Protein AF-A0A8T8CB57-F1 (afdb_monomer)

Organism: NCBI:txid629265

Radius of gyration: 46.35 Å; Cα contacts (8 Å, |Δi|>4): 390; chains: 1; bounding box: 109×89×139 Å

Structure (mmCIF, N/CA/C/O backbone):
data_AF-A0A8T8CB57-F1
#
_entry.id   AF-A0A8T8CB57-F1
#
loop_
_atom_site.group_PDB
_atom_site.id
_atom_site.type_symbol
_atom_site.label_atom_id
_atom_site.label_alt_id
_atom_site.label_comp_id
_atom_site.label_asym_id
_atom_site.label_entity_id
_atom_site.label_seq_id
_atom_site.pdbx_PDB_ins_code
_atom_site.Cartn_x
_atom_site.Cartn_y
_atom_site.Cartn_z
_atom_site.occupancy
_atom_site.B_iso_or_equiv
_atom_site.auth_seq_id
_atom_site.auth_comp_id
_atom_site.auth_asym_id
_atom_site.auth_atom_id
_atom_site.pdbx_PDB_model_num
ATOM 1 N N . MET A 1 1 ? -6.261 15.868 -29.553 1.00 38.50 1 MET A N 1
ATOM 2 C CA . MET A 1 1 ? -5.035 15.376 -30.221 1.00 38.50 1 MET A CA 1
ATOM 3 C C . MET A 1 1 ? -3.866 16.230 -29.757 1.00 38.50 1 MET A C 1
ATOM 5 O O . MET A 1 1 ? -4.041 17.442 -29.747 1.00 38.50 1 MET A O 1
ATOM 9 N N . PRO A 1 2 ? -2.717 15.670 -29.342 1.00 40.19 2 PRO A N 1
ATOM 10 C CA . PRO A 1 2 ? -1.530 16.498 -29.167 1.00 40.19 2 PRO A CA 1
ATOM 11 C C . PRO A 1 2 ? -1.100 17.024 -30.550 1.00 40.19 2 PRO A C 1
ATOM 13 O O . PRO A 1 2 ? -1.112 16.248 -31.511 1.00 40.19 2 PRO A O 1
ATOM 16 N N . PRO A 1 3 ? -0.783 18.321 -30.688 1.00 46.91 3 PRO A N 1
ATOM 17 C CA . PRO A 1 3 ? -0.372 18.881 -31.968 1.00 46.91 3 PRO A CA 1
ATOM 18 C C . PRO A 1 3 ? 0.928 18.217 -32.448 1.00 46.91 3 PRO A C 1
ATOM 20 O O . PRO A 1 3 ? 1.782 17.829 -31.644 1.00 46.91 3 PRO A O 1
ATOM 23 N N . LYS A 1 4 ? 1.036 18.016 -33.770 1.00 49.06 4 LYS A N 1
ATOM 24 C CA . LYS A 1 4 ? 2.197 17.383 -34.418 1.00 49.06 4 LYS A CA 1
ATOM 25 C C . LYS A 1 4 ? 3.477 18.119 -34.007 1.00 49.06 4 LYS A C 1
ATOM 27 O O . LYS A 1 4 ? 3.477 19.334 -33.883 1.00 49.06 4 LYS A O 1
ATOM 32 N N . ILE A 1 5 ? 4.572 17.379 -33.846 1.00 49.19 5 ILE A N 1
ATOM 33 C CA . ILE A 1 5 ? 5.873 17.851 -33.323 1.00 49.19 5 ILE A CA 1
ATOM 34 C C . ILE A 1 5 ? 6.467 19.035 -34.126 1.00 49.19 5 ILE A C 1
ATOM 36 O O . ILE A 1 5 ? 7.293 19.769 -33.597 1.00 49.19 5 ILE A O 1
ATOM 40 N N . ASN A 1 6 ? 5.972 19.279 -35.347 1.00 47.75 6 ASN A N 1
ATOM 41 C CA . ASN A 1 6 ? 6.378 20.384 -36.222 1.00 47.75 6 ASN A CA 1
ATOM 42 C C . ASN A 1 6 ? 5.355 21.535 -36.304 1.00 47.75 6 ASN A C 1
ATOM 44 O O . ASN A 1 6 ? 5.496 22.398 -37.162 1.00 47.75 6 ASN A O 1
ATOM 48 N N . SER A 1 7 ? 4.300 21.550 -35.480 1.00 54.12 7 SER A N 1
ATOM 49 C CA . SER A 1 7 ? 3.377 22.687 -35.447 1.00 54.12 7 SER A CA 1
ATOM 50 C C . SER A 1 7 ? 4.078 23.874 -34.797 1.00 54.12 7 SER A C 1
ATOM 52 O O . SER A 1 7 ? 4.513 23.779 -33.646 1.00 54.12 7 SER A O 1
ATOM 54 N N . GLU A 1 8 ? 4.174 24.969 -35.536 1.00 61.69 8 GLU A N 1
ATOM 55 C CA . GLU A 1 8 ? 4.655 26.264 -35.074 1.00 61.69 8 GLU A CA 1
ATOM 56 C C . GLU A 1 8 ? 4.081 26.581 -33.691 1.00 61.69 8 GLU A C 1
ATOM 58 O O . GLU A 1 8 ? 2.874 26.671 -33.472 1.00 61.69 8 GLU A O 1
ATOM 63 N N . ILE A 1 9 ? 4.976 26.656 -32.715 1.00 66.88 9 ILE A N 1
ATOM 64 C CA . ILE A 1 9 ? 4.636 27.101 -31.370 1.00 66.88 9 ILE A CA 1
ATOM 65 C C . ILE A 1 9 ? 4.211 28.552 -31.488 1.00 66.88 9 ILE A C 1
ATOM 67 O O . ILE A 1 9 ? 4.916 29.321 -32.141 1.00 66.88 9 ILE A O 1
ATOM 71 N N . LEU A 1 10 ? 3.105 28.913 -30.833 1.00 73.88 10 LEU A N 1
ATOM 72 C CA . LEU A 1 10 ? 2.650 30.299 -30.765 1.00 73.88 10 LEU A CA 1
ATOM 73 C C . LEU A 1 10 ? 3.839 31.218 -30.426 1.00 73.88 10 LEU A C 1
ATOM 75 O O . LEU A 1 10 ? 4.554 30.926 -29.459 1.00 73.88 10 LEU A O 1
ATOM 79 N N . PRO A 1 11 ? 4.068 32.301 -31.188 1.00 73.56 11 PRO A N 1
ATOM 80 C CA . PRO A 1 11 ? 5.235 33.167 -31.017 1.00 73.56 11 PRO A CA 1
ATOM 81 C C . PRO A 1 11 ? 5.357 33.697 -29.579 1.00 73.56 11 PRO A C 1
ATOM 83 O O . PRO A 1 11 ? 6.447 33.683 -29.014 1.00 73.56 11 PRO A O 1
ATOM 86 N N . GLU A 1 12 ? 4.230 33.980 -28.918 1.00 78.19 12 GLU A N 1
ATOM 87 C CA . GLU A 1 12 ? 4.177 34.381 -27.502 1.00 78.19 12 GLU A CA 1
ATOM 88 C C . GLU A 1 12 ? 4.758 33.346 -26.521 1.00 78.19 12 GLU A C 1
ATOM 90 O O . GLU A 1 12 ? 5.283 33.691 -25.460 1.00 78.19 12 GLU A O 1
ATOM 95 N N . ILE A 1 13 ? 4.633 32.052 -26.835 1.00 78.31 13 ILE A N 1
ATOM 96 C CA . ILE A 1 13 ? 5.193 30.966 -26.023 1.00 78.31 13 ILE A CA 1
ATOM 97 C C . ILE A 1 13 ? 6.675 30.812 -26.351 1.00 78.31 13 ILE A C 1
ATOM 99 O O . ILE A 1 13 ? 7.465 30.580 -25.438 1.00 78.31 13 ILE A O 1
ATOM 103 N N . ALA A 1 14 ? 7.051 30.968 -27.624 1.00 79.69 14 ALA A N 1
ATOM 104 C CA . ALA A 1 14 ? 8.433 30.873 -28.076 1.00 79.69 14 ALA A CA 1
ATOM 105 C C . ALA A 1 14 ? 9.335 31.941 -27.434 1.00 79.69 14 ALA A C 1
ATOM 107 O O . ALA A 1 14 ? 10.428 31.596 -26.995 1.00 79.69 14 ALA A O 1
ATOM 108 N N . GLU A 1 15 ? 8.856 33.180 -27.287 1.00 83.19 15 GLU A N 1
ATOM 109 C CA . GLU A 1 15 ? 9.581 34.270 -26.607 1.00 83.19 15 GLU A CA 1
ATOM 110 C C . GLU A 1 15 ? 9.818 34.004 -25.112 1.00 83.19 15 GLU A C 1
ATOM 112 O O . GLU A 1 15 ? 10.796 34.465 -24.529 1.00 83.19 15 GLU A O 1
ATOM 117 N N . LYS A 1 16 ? 8.933 33.232 -24.473 1.00 82.31 16 LYS A N 1
ATOM 118 C CA . LYS A 1 16 ? 9.005 32.928 -23.034 1.00 82.31 16 LYS A CA 1
ATOM 119 C C . LYS A 1 16 ? 9.787 31.646 -22.723 1.00 82.31 16 LYS A C 1
ATOM 121 O O . LYS A 1 16 ? 10.013 31.347 -21.544 1.00 82.31 16 LYS A O 1
ATOM 126 N N . LEU A 1 17 ? 10.204 30.883 -23.741 1.00 81.31 17 LEU A N 1
ATOM 127 C CA . LEU A 1 17 ? 11.051 29.696 -23.575 1.00 81.31 17 LEU A CA 1
ATOM 128 C C . LEU A 1 17 ? 12.439 30.111 -23.069 1.00 81.31 17 LEU A C 1
ATOM 130 O O . LEU A 1 17 ? 13.113 30.929 -23.679 1.00 81.31 17 LEU A O 1
ATOM 134 N N . GLY A 1 18 ? 12.882 29.534 -21.950 1.00 74.31 18 GLY A N 1
ATOM 135 C CA . GLY A 1 18 ? 14.188 29.840 -21.350 1.00 74.31 18 GLY A CA 1
ATOM 136 C C . GLY A 1 18 ? 14.181 31.014 -20.364 1.00 74.31 18 GLY A C 1
ATOM 137 O O . GLY A 1 18 ? 15.010 31.022 -19.462 1.00 74.31 18 GLY A O 1
ATOM 138 N N . VAL A 1 19 ? 13.211 31.933 -20.445 1.00 83.06 19 VAL A N 1
ATOM 139 C CA . VAL A 1 19 ? 13.015 33.020 -19.459 1.00 83.06 19 VAL A CA 1
ATOM 140 C C . VAL A 1 19 ? 12.227 32.530 -18.241 1.00 83.06 19 VAL A C 1
ATOM 142 O O . VAL A 1 19 ? 12.537 32.854 -17.096 1.00 83.06 19 VAL A O 1
ATOM 145 N N . ILE A 1 20 ? 11.199 31.713 -18.480 1.00 81.44 20 ILE A N 1
ATOM 146 C CA . ILE A 1 20 ? 10.329 31.140 -17.448 1.00 81.44 20 ILE A CA 1
ATOM 147 C C . ILE A 1 20 ? 10.548 29.625 -17.407 1.00 81.44 20 ILE A C 1
ATOM 149 O O . ILE A 1 20 ? 10.783 28.988 -18.432 1.00 81.44 20 ILE A O 1
ATOM 153 N N . SER A 1 21 ? 10.455 29.009 -16.221 1.00 83.06 21 SER A N 1
ATOM 154 C CA . SER A 1 21 ? 10.597 27.549 -16.114 1.00 83.06 21 SER A CA 1
ATOM 155 C C . SER A 1 21 ? 9.541 26.808 -16.947 1.00 83.06 21 SER A C 1
ATOM 157 O O . SER A 1 21 ? 8.361 27.162 -16.900 1.00 83.06 21 SER A O 1
ATOM 159 N N . ASP A 1 22 ? 9.936 25.717 -17.613 1.00 84.25 22 ASP A N 1
ATOM 160 C CA . ASP A 1 22 ? 9.061 24.899 -18.474 1.00 84.25 22 ASP A CA 1
ATOM 161 C C . ASP A 1 22 ? 7.741 24.501 -17.777 1.00 84.25 22 ASP A C 1
ATOM 163 O O . ASP A 1 22 ? 6.678 24.453 -18.391 1.00 84.25 22 ASP A O 1
ATOM 167 N N . ARG A 1 23 ? 7.781 24.257 -16.456 1.00 82.69 23 ARG A N 1
ATOM 168 C CA . ARG A 1 23 ? 6.589 23.942 -15.643 1.00 82.69 23 ARG A CA 1
ATOM 169 C C . ARG A 1 23 ? 5.651 25.126 -15.447 1.00 82.69 23 ARG A C 1
ATOM 171 O O . ARG A 1 23 ? 4.443 24.933 -15.361 1.00 82.69 23 ARG A O 1
ATOM 178 N N . GLN A 1 24 ? 6.199 26.321 -15.285 1.00 82.81 24 GLN A N 1
ATOM 179 C CA . GLN A 1 24 ? 5.415 27.530 -15.070 1.00 82.81 24 GLN A CA 1
ATOM 180 C C . GLN A 1 24 ? 4.849 28.039 -16.397 1.00 82.81 24 GLN A C 1
ATOM 182 O O . GLN A 1 24 ? 3.677 28.395 -16.448 1.00 82.81 24 GLN A O 1
ATOM 187 N N . LEU A 1 25 ? 5.615 27.925 -17.485 1.00 85.62 25 LEU A N 1
ATOM 188 C CA . LEU A 1 25 ? 5.122 28.181 -18.835 1.00 85.62 25 LEU A CA 1
ATOM 189 C C . LEU A 1 25 ? 4.014 27.190 -19.237 1.00 85.62 25 LEU A C 1
ATOM 191 O O . LEU A 1 25 ? 3.026 27.604 -19.834 1.00 85.62 25 LEU A O 1
ATOM 195 N N . ALA A 1 26 ? 4.103 25.916 -18.829 1.00 87.06 26 ALA A N 1
ATOM 196 C CA . ALA A 1 26 ? 3.033 24.924 -19.020 1.00 87.06 26 ALA A CA 1
ATOM 197 C C . ALA A 1 26 ? 1.724 25.307 -18.323 1.00 87.06 26 ALA A C 1
ATOM 199 O O . ALA A 1 26 ? 0.648 25.157 -18.892 1.00 87.06 26 ALA A O 1
ATOM 200 N N . LYS A 1 27 ? 1.809 25.837 -17.098 1.00 86.00 27 LYS A N 1
ATOM 201 C CA . LYS A 1 27 ? 0.628 26.309 -16.364 1.00 86.00 27 LYS A CA 1
ATOM 202 C C . LYS A 1 27 ? -0.011 27.534 -17.015 1.00 86.00 27 LYS A C 1
ATOM 204 O O . LYS A 1 27 ? -1.229 27.611 -17.045 1.00 86.00 27 LYS A O 1
ATOM 209 N N . LEU A 1 28 ? 0.803 28.467 -17.515 1.00 84.94 28 LEU A N 1
ATOM 210 C CA . LEU A 1 28 ? 0.322 29.703 -18.139 1.00 84.94 28 LEU A CA 1
ATOM 211 C C . LEU A 1 28 ? -0.264 29.474 -19.538 1.00 84.94 28 LEU A C 1
ATOM 213 O O . LEU A 1 28 ? -1.222 30.136 -19.908 1.00 84.94 28 LEU A O 1
ATOM 217 N N . SER A 1 29 ? 0.298 28.537 -20.303 1.00 82.25 29 SER A N 1
ATOM 218 C CA . SER A 1 29 ? -0.130 28.249 -21.682 1.00 82.25 29 SER A CA 1
ATOM 219 C C . SER A 1 29 ? -1.159 27.120 -21.799 1.00 82.25 29 SER A C 1
ATOM 221 O O . SER A 1 29 ? -1.697 26.899 -22.878 1.00 82.25 29 SER A O 1
ATOM 223 N N . GLY A 1 30 ? -1.393 26.349 -20.730 1.00 83.81 30 GLY A N 1
ATOM 224 C CA . GLY A 1 30 ? -2.248 25.155 -20.761 1.00 83.81 30 GLY A CA 1
ATOM 225 C C . GLY A 1 30 ? -1.667 23.978 -21.561 1.00 83.81 30 GLY A C 1
ATOM 226 O O . GLY A 1 30 ? -2.316 22.941 -21.695 1.00 83.81 30 GLY A O 1
ATOM 227 N N . LEU A 1 31 ? -0.442 24.106 -22.084 1.00 84.50 31 LEU A N 1
ATOM 228 C CA . LEU A 1 31 ? 0.235 23.061 -22.846 1.00 84.50 31 LEU A CA 1
ATOM 229 C C . LEU A 1 31 ? 0.955 22.066 -21.930 1.00 84.50 31 LEU A C 1
ATOM 231 O O . LEU A 1 31 ? 1.383 22.378 -20.818 1.00 84.50 31 LEU A O 1
ATOM 235 N N . SER A 1 32 ? 1.141 20.840 -22.426 1.00 82.88 32 SER A N 1
ATOM 236 C CA . SER A 1 32 ? 1.870 19.807 -21.689 1.00 82.88 32 SER A CA 1
ATOM 237 C C . SER A 1 32 ? 3.317 20.247 -21.401 1.00 82.88 32 SER A C 1
ATOM 239 O O . SER A 1 32 ? 4.023 20.649 -22.332 1.00 82.88 32 SER A O 1
ATOM 241 N N . PRO A 1 33 ? 3.829 20.069 -20.165 1.00 83.75 33 PRO A N 1
ATOM 242 C CA . PRO A 1 33 ? 5.235 20.325 -19.843 1.00 83.75 33 PRO A CA 1
ATOM 243 C C . PRO A 1 33 ? 6.217 19.556 -20.739 1.00 83.75 33 PRO A C 1
ATOM 245 O O . PRO A 1 33 ? 7.338 20.005 -20.965 1.00 83.75 33 PRO A O 1
ATOM 248 N N . TYR A 1 34 ? 5.807 18.395 -21.263 1.00 81.62 34 TYR A N 1
ATOM 249 C CA . TYR A 1 34 ? 6.607 17.624 -22.214 1.00 81.62 34 TYR A CA 1
ATOM 250 C C . TYR A 1 34 ? 6.712 18.326 -23.572 1.00 81.62 34 TYR A C 1
ATOM 252 O O . TYR A 1 34 ? 7.795 18.375 -24.145 1.00 81.62 34 TYR A O 1
ATOM 260 N N . TYR A 1 35 ? 5.614 18.908 -24.057 1.00 84.56 35 TYR A N 1
ATOM 261 C CA . TYR A 1 35 ? 5.586 19.638 -25.323 1.00 84.56 35 TYR A CA 1
ATOM 262 C C . TYR A 1 35 ? 6.488 20.877 -25.266 1.00 84.56 35 TYR A C 1
ATOM 264 O O . TYR A 1 35 ? 7.331 21.059 -26.136 1.00 84.56 35 TYR A O 1
ATOM 272 N N . ILE A 1 36 ? 6.413 21.651 -24.179 1.00 85.94 36 ILE A N 1
ATOM 273 C CA . ILE A 1 36 ? 7.281 22.818 -23.930 1.00 85.94 36 ILE A CA 1
ATOM 274 C C . ILE A 1 36 ? 8.757 22.416 -23.794 1.00 85.94 36 ILE A C 1
ATOM 276 O O . ILE A 1 36 ? 9.650 23.125 -24.252 1.00 85.94 36 ILE A O 1
ATOM 280 N N . LYS A 1 37 ? 9.040 21.241 -23.223 1.00 83.06 37 LYS A N 1
ATOM 281 C CA . LYS A 1 37 ? 10.403 20.705 -23.190 1.00 83.06 37 LYS A CA 1
ATOM 282 C C . LYS A 1 37 ? 10.922 20.381 -24.597 1.00 83.06 37 LYS A C 1
ATOM 284 O O . LYS A 1 37 ? 12.055 20.734 -24.906 1.00 83.06 37 LYS A O 1
ATOM 289 N N . GLN A 1 38 ? 10.130 19.707 -25.435 1.00 82.69 38 GLN A N 1
ATOM 290 C CA . GLN A 1 38 ? 10.529 19.371 -26.812 1.00 82.69 38 GLN A CA 1
ATOM 291 C C . GLN A 1 38 ? 10.722 20.632 -27.659 1.00 82.69 38 GLN A C 1
ATOM 293 O O . GLN A 1 38 ? 11.728 20.774 -28.340 1.00 82.69 38 GLN A O 1
ATOM 298 N N . ALA A 1 39 ? 9.800 21.579 -27.524 1.00 83.56 39 ALA A N 1
ATOM 299 C CA . ALA A 1 39 ? 9.858 22.917 -28.087 1.00 83.56 39 ALA A CA 1
ATOM 300 C C . ALA A 1 39 ? 11.159 23.671 -27.787 1.00 83.56 39 ALA A C 1
ATOM 302 O O . ALA A 1 39 ? 11.776 24.242 -28.687 1.00 83.56 39 ALA A O 1
ATOM 303 N N . ARG A 1 40 ? 11.556 23.666 -26.509 1.00 86.44 40 ARG A N 1
ATOM 304 C CA . ARG A 1 40 ? 12.779 24.295 -26.016 1.00 86.44 40 ARG A CA 1
ATOM 305 C C . ARG A 1 40 ? 14.023 23.628 -26.610 1.00 86.44 40 ARG A C 1
ATOM 307 O O . ARG A 1 40 ? 14.906 24.316 -27.111 1.00 86.44 40 ARG A O 1
ATOM 314 N N . LEU A 1 41 ? 14.059 22.292 -26.600 1.00 83.75 41 LEU A N 1
ATOM 315 C CA . LEU A 1 41 ? 15.173 21.506 -27.142 1.00 83.75 41 LEU A CA 1
ATOM 316 C C . LEU A 1 41 ? 15.312 21.650 -28.664 1.00 83.75 41 LEU A C 1
ATOM 318 O O . LEU A 1 41 ? 16.429 21.770 -29.151 1.00 83.75 41 LEU A O 1
ATOM 322 N N . ALA A 1 42 ? 14.201 21.704 -29.405 1.00 82.62 42 ALA A N 1
ATOM 323 C CA . ALA A 1 42 ? 14.203 21.912 -30.855 1.00 82.62 42 ALA A CA 1
ATOM 324 C C . ALA A 1 42 ? 14.779 23.280 -31.266 1.00 82.62 42 ALA A C 1
ATOM 326 O O . ALA A 1 42 ? 15.272 23.427 -32.379 1.00 82.62 42 ALA A O 1
ATOM 327 N N . ARG A 1 43 ? 14.737 24.271 -30.364 1.00 82.94 43 ARG A N 1
ATOM 328 C CA . ARG A 1 43 ? 15.336 25.606 -30.539 1.00 82.94 43 ARG A CA 1
ATOM 329 C C . ARG A 1 43 ? 16.735 25.730 -29.925 1.00 82.94 43 ARG A C 1
ATOM 331 O O . ARG A 1 43 ? 17.285 26.822 -29.910 1.00 82.94 43 ARG A O 1
ATOM 338 N N . GLY A 1 44 ? 17.294 24.645 -29.384 1.00 80.25 44 GLY A N 1
ATOM 339 C CA . GLY A 1 44 ? 18.622 24.647 -28.763 1.00 80.25 44 GLY A CA 1
ATOM 340 C C . GLY A 1 44 ? 18.727 25.461 -27.468 1.00 80.25 44 GLY A C 1
ATOM 341 O O . GLY A 1 44 ? 19.831 25.725 -27.007 1.00 80.25 44 GLY A O 1
ATOM 342 N N . ILE A 1 45 ? 17.605 25.859 -26.863 1.00 81.44 45 ILE A N 1
ATOM 343 C CA . ILE A 1 45 ? 17.600 26.655 -25.630 1.00 81.44 45 ILE A CA 1
ATOM 344 C C . ILE A 1 45 ? 17.808 25.704 -24.445 1.00 81.44 45 ILE A C 1
ATOM 346 O O . ILE A 1 45 ? 17.113 24.691 -24.326 1.00 81.44 45 ILE A O 1
ATOM 350 N N . GLU A 1 46 ? 18.736 25.993 -23.536 1.00 74.94 46 GLU A N 1
ATOM 351 C CA . GLU A 1 46 ? 18.906 25.186 -22.322 1.00 74.94 46 GLU A CA 1
ATOM 352 C C . GLU A 1 46 ? 17.781 25.424 -21.306 1.00 74.94 46 GLU A C 1
ATOM 354 O O . GLU A 1 46 ? 17.060 26.419 -21.342 1.00 74.94 46 GLU A O 1
ATOM 359 N N . ALA A 1 47 ? 17.557 24.458 -20.411 1.00 74.12 47 ALA A N 1
ATOM 360 C CA . ALA A 1 47 ? 16.533 24.620 -19.386 1.00 74.12 47 ALA A CA 1
ATOM 361 C C . ALA A 1 47 ? 16.944 25.758 -18.453 1.00 74.12 47 ALA A C 1
ATOM 363 O O . ALA A 1 47 ? 18.113 25.828 -18.079 1.00 74.12 47 ALA A O 1
ATOM 364 N N . LEU A 1 48 ? 15.979 26.575 -18.011 1.00 69.88 48 LEU A N 1
ATOM 365 C CA . LEU A 1 48 ? 16.212 27.563 -16.961 1.00 69.88 48 LEU A CA 1
ATOM 366 C C . LEU A 1 48 ? 16.651 26.835 -15.681 1.00 69.88 48 LEU A C 1
ATOM 368 O O . LEU A 1 48 ? 15.835 26.374 -14.872 1.00 69.88 48 LEU A O 1
ATOM 372 N N . SER A 1 49 ? 17.960 26.690 -15.517 1.00 58.84 49 SER A N 1
ATOM 373 C CA . SER A 1 49 ? 18.564 26.194 -14.299 1.00 58.84 49 SER A CA 1
ATOM 374 C C . SER A 1 49 ? 18.387 27.285 -13.261 1.00 58.84 49 SER A C 1
ATOM 376 O O . SER A 1 49 ? 18.923 28.379 -13.398 1.00 58.84 49 SER A O 1
ATOM 378 N N . ARG A 1 50 ? 17.641 26.990 -12.191 1.00 62.03 50 ARG A N 1
ATOM 379 C CA . ARG A 1 50 ? 17.774 27.743 -10.939 1.00 62.03 50 ARG A CA 1
ATOM 380 C C . ARG A 1 50 ? 19.178 27.458 -10.411 1.00 62.03 50 ARG A C 1
ATOM 382 O O . ARG A 1 50 ? 19.359 26.534 -9.617 1.00 62.03 50 ARG A O 1
ATOM 389 N N . GLY A 1 51 ? 20.169 28.146 -10.966 1.00 58.34 51 GLY A N 1
ATOM 390 C CA . GLY A 1 51 ? 21.538 28.119 -10.494 1.00 58.34 51 GLY A CA 1
ATOM 391 C C . GLY A 1 51 ? 21.531 28.737 -9.111 1.00 58.34 51 GLY A C 1
ATOM 392 O O . GLY A 1 51 ? 21.357 29.940 -8.964 1.00 58.34 51 GLY A O 1
ATOM 393 N N . TYR A 1 52 ? 21.635 27.903 -8.084 1.00 65.62 52 TYR A N 1
ATOM 394 C CA . TYR A 1 52 ? 22.084 28.401 -6.799 1.00 65.62 52 TYR A CA 1
ATOM 395 C C . TYR A 1 52 ? 23.580 28.635 -6.967 1.00 65.62 52 TYR A C 1
ATOM 397 O O . TYR A 1 52 ? 24.309 27.683 -7.244 1.00 65.62 52 TYR A O 1
ATOM 405 N N . ASN A 1 53 ? 24.025 29.882 -6.838 1.00 72.38 53 ASN A N 1
ATOM 406 C CA . ASN A 1 53 ? 25.446 30.169 -6.700 1.00 72.38 53 ASN A CA 1
ATOM 407 C C . ASN A 1 53 ? 25.871 29.626 -5.335 1.00 72.38 53 ASN A C 1
ATOM 409 O O . ASN A 1 53 ? 25.555 30.204 -4.298 1.00 72.38 53 ASN A O 1
ATOM 413 N N . LEU A 1 54 ? 26.470 28.437 -5.346 1.00 80.12 54 LEU A N 1
ATOM 414 C CA . LEU A 1 54 ? 26.943 27.762 -4.147 1.00 80.12 54 LEU A CA 1
ATOM 415 C C . LEU A 1 54 ? 28.292 28.373 -3.760 1.00 80.12 54 LEU A C 1
ATOM 417 O O . LEU A 1 54 ? 29.204 28.308 -4.582 1.00 80.12 54 LEU A O 1
ATOM 421 N N . PRO A 1 55 ? 28.439 28.940 -2.549 1.00 84.12 55 PRO A N 1
ATOM 422 C CA . PRO A 1 55 ? 29.723 29.449 -2.084 1.00 84.12 55 PRO A CA 1
ATOM 423 C C . PRO A 1 55 ? 30.791 28.351 -2.099 1.00 84.12 55 PRO A C 1
ATOM 425 O O . PRO A 1 55 ? 30.503 27.203 -1.743 1.00 84.12 55 PRO A O 1
ATOM 428 N N . ASP A 1 56 ? 32.029 28.699 -2.445 1.00 85.00 56 ASP A N 1
ATOM 429 C CA . ASP A 1 56 ? 33.133 27.732 -2.508 1.00 85.00 56 ASP A CA 1
ATOM 430 C C . ASP A 1 56 ? 33.394 27.058 -1.154 1.00 85.00 56 ASP A C 1
ATOM 432 O O . ASP A 1 56 ? 33.672 25.859 -1.094 1.00 85.00 56 ASP A O 1
ATOM 436 N N . GLU A 1 57 ? 33.198 27.783 -0.049 1.00 88.38 57 GLU A N 1
ATOM 437 C CA . GLU A 1 57 ? 33.272 27.231 1.309 1.00 88.38 57 GLU A CA 1
ATOM 438 C C . GLU A 1 57 ? 32.272 26.089 1.538 1.00 88.38 57 GLU A C 1
ATOM 440 O O . GLU A 1 57 ? 32.615 25.054 2.112 1.00 88.38 57 GLU A O 1
ATOM 445 N N . LEU A 1 58 ? 31.039 26.244 1.047 1.00 87.31 58 LEU A N 1
ATOM 446 C CA . LEU A 1 58 ? 30.009 25.211 1.135 1.00 87.31 58 LEU A CA 1
ATOM 447 C C . LEU A 1 58 ? 30.405 23.997 0.288 1.00 87.31 58 LEU A C 1
ATOM 449 O O . LEU A 1 58 ? 30.238 22.857 0.725 1.00 87.31 58 LEU A O 1
ATOM 453 N N . LEU A 1 59 ? 30.960 24.225 -0.906 1.00 87.50 59 LEU A N 1
ATOM 454 C CA . LEU A 1 59 ? 31.422 23.153 -1.789 1.00 87.50 59 LEU A CA 1
ATOM 455 C C . LEU A 1 59 ? 32.561 22.337 -1.165 1.00 87.50 59 LEU A C 1
ATOM 457 O O . LEU A 1 59 ? 32.583 21.118 -1.325 1.00 87.50 59 LEU A O 1
ATOM 461 N N . GLN A 1 60 ? 33.458 22.969 -0.405 1.00 87.31 60 GLN A N 1
ATOM 462 C CA . GLN A 1 60 ? 34.535 22.279 0.318 1.00 87.31 60 GLN A CA 1
ATOM 463 C C . GLN A 1 60 ? 34.040 21.427 1.500 1.00 87.31 60 GLN A C 1
ATOM 465 O O . GLN A 1 60 ? 34.736 20.494 1.921 1.00 87.31 60 GLN A O 1
ATOM 470 N N . GLN A 1 61 ? 32.860 21.743 2.044 1.00 86.56 61 GLN A N 1
ATOM 471 C CA . GLN A 1 61 ? 32.228 21.017 3.151 1.00 86.56 61 GLN A CA 1
ATOM 472 C C . GLN A 1 61 ? 31.295 19.886 2.685 1.00 86.56 61 GLN A C 1
ATOM 474 O O . GLN A 1 61 ? 30.933 19.018 3.490 1.00 86.56 61 GLN A O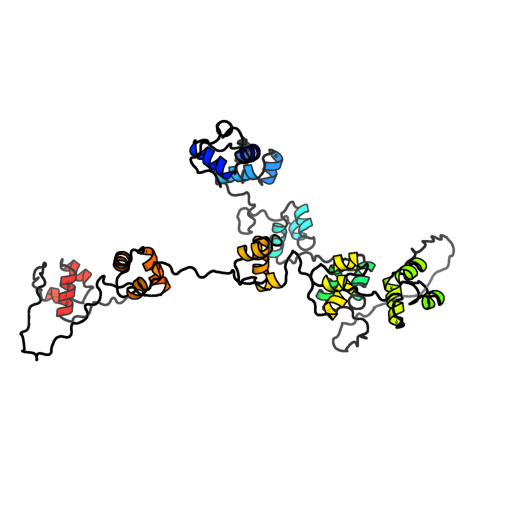 1
ATOM 479 N N . LEU A 1 62 ? 30.928 19.842 1.397 1.00 85.25 62 LEU A N 1
ATOM 480 C CA . LEU A 1 62 ? 30.113 18.766 0.829 1.00 85.25 62 LEU A CA 1
ATOM 481 C C . LEU A 1 62 ? 30.786 17.402 1.038 1.00 85.25 62 LEU A C 1
ATOM 483 O O . LEU A 1 62 ? 31.927 17.182 0.644 1.00 85.25 62 LEU A O 1
ATOM 487 N N . GLY A 1 63 ? 30.061 16.460 1.642 1.00 78.94 63 GLY A N 1
ATOM 488 C CA . GLY A 1 63 ? 30.576 15.114 1.911 1.00 78.94 63 GLY A CA 1
ATOM 489 C C . GLY A 1 63 ? 31.478 14.998 3.145 1.00 78.94 63 GLY A C 1
ATOM 490 O O . GLY A 1 63 ? 31.797 13.872 3.510 1.00 78.94 63 GLY A O 1
ATOM 491 N N . LYS A 1 64 ? 31.825 16.111 3.813 1.00 83.38 64 LYS A N 1
ATOM 492 C CA . LYS A 1 64 ? 32.495 16.147 5.132 1.00 83.38 64 LYS A CA 1
ATOM 493 C C . LYS A 1 64 ? 31.528 16.431 6.283 1.00 83.38 64 LYS A C 1
ATOM 495 O O . LYS A 1 64 ? 31.784 16.040 7.414 1.00 83.38 64 LYS A O 1
ATOM 500 N N . VAL A 1 65 ? 30.430 17.122 5.985 1.00 79.00 65 VAL A N 1
ATOM 501 C CA . VAL A 1 65 ? 29.379 17.522 6.927 1.00 79.00 65 VAL A CA 1
ATOM 502 C C . VAL A 1 65 ? 28.032 16.995 6.404 1.00 79.00 65 VAL A C 1
ATOM 504 O O . VAL A 1 65 ? 27.858 16.892 5.184 1.00 79.00 65 VAL A O 1
ATOM 507 N N . PRO A 1 66 ? 27.060 16.638 7.268 1.00 83.50 66 PRO A N 1
ATOM 508 C CA . PRO A 1 66 ? 25.724 16.261 6.822 1.00 83.50 66 PRO A CA 1
ATOM 509 C C . PRO A 1 66 ? 25.050 17.355 5.984 1.00 83.50 66 PRO A C 1
ATOM 511 O O . PRO A 1 66 ? 24.974 18.509 6.403 1.00 83.50 66 PRO A O 1
ATOM 514 N N . ASP A 1 67 ? 24.449 16.965 4.855 1.00 83.56 67 ASP A N 1
ATOM 515 C CA . ASP A 1 67 ? 23.707 17.875 3.966 1.00 83.56 67 ASP A CA 1
ATOM 516 C C . ASP A 1 67 ? 22.611 18.679 4.704 1.00 83.56 67 ASP A C 1
ATOM 518 O O . ASP A 1 67 ? 22.266 19.780 4.283 1.00 83.56 67 ASP A O 1
ATOM 522 N N . THR A 1 68 ? 22.063 18.157 5.811 1.00 79.00 68 THR A N 1
ATOM 523 C CA . THR A 1 68 ? 21.084 18.865 6.656 1.00 79.00 68 THR A CA 1
ATOM 524 C C . THR A 1 68 ? 21.693 20.079 7.349 1.00 79.00 68 THR A C 1
ATOM 526 O O . THR A 1 68 ? 21.126 21.158 7.273 1.00 79.00 68 THR A O 1
ATOM 529 N N . GLN A 1 69 ? 22.883 19.941 7.936 1.00 83.44 69 GLN A N 1
ATOM 530 C CA . GLN A 1 69 ? 23.562 21.060 8.595 1.00 83.44 69 GLN A CA 1
ATOM 531 C C . GLN A 1 69 ? 23.986 22.131 7.584 1.00 83.44 69 GLN A C 1
ATOM 533 O O . GLN A 1 69 ? 23.900 23.321 7.866 1.00 83.44 69 GLN A O 1
ATOM 538 N N . LEU A 1 70 ? 24.396 21.719 6.380 1.00 85.44 70 LEU A N 1
ATOM 539 C CA . LEU A 1 70 ? 24.705 22.653 5.293 1.00 85.44 70 LEU A CA 1
ATOM 540 C C . LEU A 1 70 ? 23.452 23.379 4.778 1.00 85.44 70 LEU A C 1
ATOM 542 O O . LEU A 1 70 ? 23.531 24.555 4.427 1.00 85.44 70 LEU A O 1
ATOM 546 N N . THR A 1 71 ? 22.300 22.701 4.770 1.00 84.88 71 THR A N 1
ATOM 547 C CA . THR A 1 71 ? 21.002 23.309 4.432 1.00 84.88 71 THR A CA 1
ATOM 548 C C . THR A 1 71 ? 20.643 24.401 5.436 1.00 84.88 71 THR A C 1
ATOM 550 O O . THR A 1 71 ? 20.311 25.510 5.026 1.00 84.88 71 THR A O 1
ATOM 553 N N . ASP A 1 72 ? 20.762 24.107 6.732 1.00 82.50 72 ASP A N 1
ATOM 554 C CA . ASP A 1 72 ? 20.408 25.041 7.804 1.00 82.50 72 ASP A CA 1
ATOM 555 C C . ASP A 1 72 ? 21.372 26.235 7.863 1.00 82.50 72 ASP A C 1
ATOM 557 O O . ASP A 1 72 ? 20.945 27.372 8.042 1.00 82.50 72 ASP A O 1
ATOM 561 N N . ARG A 1 73 ? 22.675 25.996 7.657 1.00 86.38 73 ARG A N 1
ATOM 562 C CA . ARG A 1 73 ? 23.713 27.034 7.751 1.00 86.38 73 ARG A CA 1
ATOM 563 C C . ARG A 1 73 ? 23.705 28.015 6.582 1.00 86.38 73 ARG A C 1
ATOM 565 O O . ARG A 1 73 ? 23.907 29.205 6.790 1.00 86.38 73 ARG A O 1
ATOM 572 N N . TYR A 1 74 ? 23.521 27.518 5.362 1.00 84.69 74 TYR A N 1
ATOM 573 C CA . TYR A 1 74 ? 23.650 28.329 4.146 1.00 84.69 74 TYR A CA 1
ATOM 574 C C . TYR A 1 74 ? 22.303 28.616 3.466 1.00 84.69 74 TYR A C 1
ATOM 576 O O . TYR A 1 74 ? 22.271 29.246 2.412 1.00 84.69 74 TYR A O 1
ATOM 584 N N . GLY A 1 75 ? 21.186 28.130 4.022 1.00 82.94 75 GLY A N 1
ATOM 585 C CA . GLY A 1 75 ? 19.844 28.322 3.460 1.00 82.94 75 GLY A CA 1
ATOM 586 C C . GLY A 1 75 ? 19.633 27.643 2.100 1.00 82.94 75 GLY A C 1
ATOM 587 O O . GLY A 1 75 ? 18.677 27.947 1.385 1.00 82.94 75 GLY A O 1
ATOM 588 N N . VAL A 1 76 ? 20.529 26.732 1.709 1.00 84.94 76 VAL A N 1
ATOM 589 C CA . VAL A 1 76 ? 20.489 26.049 0.413 1.00 84.94 76 VAL A CA 1
ATOM 590 C C . VAL A 1 76 ? 19.629 24.790 0.525 1.00 84.94 76 VAL A C 1
ATOM 592 O O . VAL A 1 76 ? 19.963 23.904 1.306 1.00 84.94 76 VAL A O 1
ATOM 595 N N . PRO A 1 77 ? 18.577 24.613 -0.295 1.00 82.69 77 PRO A N 1
ATOM 596 C CA . PRO A 1 77 ? 17.729 23.428 -0.210 1.00 82.69 77 PRO A CA 1
ATOM 597 C C . PRO A 1 77 ? 18.498 22.121 -0.461 1.00 82.69 77 PRO A C 1
ATOM 599 O O . PRO A 1 77 ? 19.201 21.983 -1.463 1.00 82.69 77 PRO A O 1
ATOM 602 N N . GLY A 1 78 ? 18.272 21.099 0.369 1.00 83.62 78 GLY A N 1
ATOM 603 C CA . GLY A 1 78 ? 18.930 19.787 0.259 1.00 83.62 78 GLY A CA 1
ATOM 604 C C . GLY A 1 78 ? 18.959 19.131 -1.142 1.00 83.62 78 GLY A C 1
ATOM 605 O O . GLY A 1 78 ? 19.967 18.508 -1.485 1.00 83.62 78 GLY A O 1
ATOM 606 N N . PRO A 1 79 ? 17.933 19.262 -2.015 1.00 83.19 79 PRO A N 1
ATOM 607 C CA . PRO A 1 79 ? 18.006 18.763 -3.394 1.00 83.19 79 PRO A CA 1
ATOM 608 C C . PRO A 1 79 ? 19.107 19.411 -4.248 1.00 83.19 79 PRO A C 1
ATOM 610 O O . PRO A 1 79 ? 19.639 18.757 -5.147 1.00 83.19 79 PRO A O 1
ATOM 613 N N . VAL A 1 80 ? 19.452 20.671 -3.970 1.00 85.31 80 VAL A N 1
ATOM 614 C CA . VAL A 1 80 ? 20.522 21.422 -4.643 1.00 85.31 80 VAL A CA 1
ATOM 615 C C . VAL A 1 80 ? 21.880 20.879 -4.212 1.00 85.31 80 VAL A C 1
ATOM 617 O O . VAL A 1 80 ? 22.683 20.524 -5.070 1.00 85.31 80 VAL A O 1
ATOM 620 N N . LEU A 1 81 ? 22.091 20.693 -2.905 1.00 87.50 81 LEU A N 1
ATOM 621 C CA . LEU A 1 81 ? 23.300 20.062 -2.361 1.00 87.50 81 LEU A CA 1
ATOM 622 C C . LEU A 1 81 ? 23.478 18.637 -2.897 1.00 87.50 81 LEU A C 1
ATOM 624 O O . LEU A 1 81 ? 24.563 18.254 -3.321 1.00 87.50 81 LEU A O 1
ATOM 628 N N . CYS A 1 82 ? 22.391 17.863 -2.980 1.00 82.56 82 CYS A N 1
ATOM 629 C CA . CYS A 1 82 ? 22.412 16.515 -3.548 1.00 82.56 82 CYS A CA 1
ATOM 630 C C . CYS A 1 82 ? 22.838 16.506 -5.025 1.00 82.56 82 CYS A C 1
ATOM 632 O O . CYS A 1 82 ? 23.561 15.598 -5.445 1.00 82.56 82 CYS A O 1
ATOM 634 N N . ARG A 1 83 ? 22.399 17.496 -5.814 1.00 83.50 83 ARG A N 1
ATOM 635 C CA . ARG A 1 83 ? 22.816 17.654 -7.212 1.00 83.50 83 ARG A CA 1
ATOM 636 C C . ARG A 1 83 ? 24.287 18.061 -7.302 1.00 83.50 83 ARG A C 1
ATOM 638 O O . ARG A 1 83 ? 25.041 17.347 -7.953 1.00 83.50 83 ARG A O 1
ATOM 645 N N . ALA A 1 84 ? 24.693 19.104 -6.578 1.00 85.94 84 ALA A N 1
ATOM 646 C CA . AL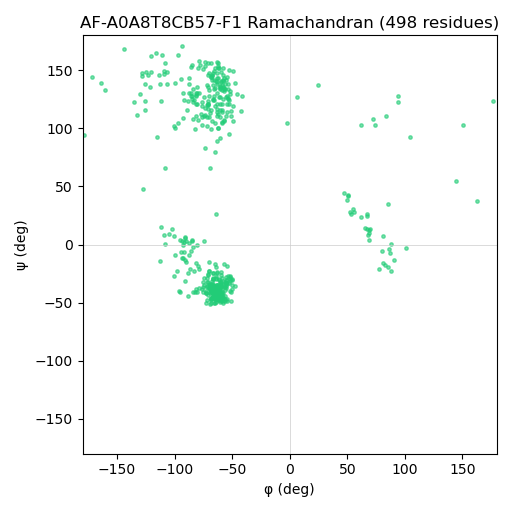A A 1 84 ? 26.074 19.586 -6.540 1.00 85.94 84 ALA A CA 1
ATOM 647 C C . ALA A 1 84 ? 27.064 18.487 -6.129 1.00 85.94 84 ALA A C 1
ATOM 649 O O . ALA A 1 84 ? 28.155 18.371 -6.686 1.00 85.94 84 ALA A O 1
ATOM 650 N N . ARG A 1 85 ? 26.637 17.621 -5.204 1.00 87.12 85 ARG A N 1
ATOM 651 C CA . ARG A 1 85 ? 27.367 16.436 -4.767 1.00 87.12 85 ARG A CA 1
ATOM 652 C C . ARG A 1 85 ? 27.520 15.392 -5.879 1.00 87.12 85 ARG A C 1
ATOM 654 O O . ARG A 1 85 ? 28.605 14.845 -6.051 1.00 87.12 85 ARG A O 1
ATOM 661 N N . LYS A 1 86 ? 26.446 15.096 -6.623 1.00 80.25 86 LYS A N 1
ATOM 662 C CA . LYS A 1 86 ? 26.472 14.136 -7.743 1.00 80.25 86 LYS A CA 1
ATOM 663 C C . LYS A 1 86 ? 27.323 14.632 -8.909 1.00 80.25 86 LYS A C 1
ATOM 665 O O . LYS A 1 86 ? 28.075 13.840 -9.457 1.00 80.25 86 LYS A O 1
ATOM 670 N N . GLU A 1 87 ? 27.219 15.913 -9.255 1.00 84.00 87 GLU A N 1
ATOM 671 C CA . GLU A 1 87 ? 28.019 16.542 -10.317 1.00 84.00 87 GLU A CA 1
ATOM 672 C C . GLU A 1 87 ? 29.520 16.447 -10.025 1.00 84.00 87 GLU A C 1
ATOM 674 O O . GLU A 1 87 ? 30.314 16.210 -10.926 1.00 84.00 87 GLU A O 1
ATOM 679 N N . ARG A 1 88 ? 29.900 16.552 -8.748 1.00 85.75 88 ARG A N 1
ATOM 680 C CA . ARG A 1 88 ? 31.293 16.444 -8.287 1.00 85.75 88 ARG A CA 1
ATOM 681 C C . ARG A 1 88 ? 31.706 15.019 -7.910 1.00 85.75 88 ARG A C 1
ATOM 683 O O . ARG A 1 88 ? 32.791 14.824 -7.379 1.00 85.75 88 ARG A O 1
ATOM 690 N N . SER A 1 89 ? 30.849 14.023 -8.153 1.00 85.25 89 SER A N 1
ATOM 691 C CA . SER A 1 89 ? 31.082 12.614 -7.791 1.00 85.25 89 SER A CA 1
ATOM 692 C C . SER A 1 89 ? 31.444 12.380 -6.314 1.00 85.25 89 SER A C 1
ATOM 694 O O . SER A 1 89 ? 32.067 11.380 -5.968 1.00 85.25 89 SER A O 1
ATOM 696 N N . ILE A 1 90 ? 31.017 13.269 -5.414 1.00 83.56 90 ILE A N 1
ATOM 697 C CA . ILE A 1 90 ? 31.287 13.160 -3.978 1.00 83.56 90 ILE A CA 1
ATOM 698 C C . ILE A 1 90 ? 30.264 12.182 -3.366 1.00 83.56 90 ILE A C 1
ATOM 700 O O . ILE A 1 90 ? 29.056 12.323 -3.582 1.00 83.56 90 ILE A O 1
ATOM 704 N N . PRO A 1 91 ? 30.659 11.152 -2.606 1.00 72.38 91 PRO A N 1
ATOM 705 C CA . PRO A 1 91 ? 29.707 10.300 -1.896 1.00 72.38 91 PRO A CA 1
ATOM 706 C C . PRO A 1 91 ? 28.888 11.091 -0.866 1.00 72.38 91 PRO A C 1
ATOM 708 O O . PRO A 1 91 ? 29.327 12.110 -0.342 1.00 72.38 91 PRO A O 1
ATOM 711 N N . ARG A 1 92 ? 27.661 10.646 -0.564 1.00 72.38 92 ARG A N 1
ATOM 712 C CA . ARG A 1 92 ? 26.876 11.252 0.528 1.00 72.38 92 ARG A CA 1
ATOM 713 C C . ARG A 1 92 ? 27.672 11.107 1.822 1.00 72.38 92 ARG A C 1
ATOM 715 O O . ARG A 1 92 ? 28.166 10.007 2.065 1.00 72.38 92 ARG A O 1
ATOM 722 N N . PHE A 1 93 ? 27.720 12.158 2.644 1.00 74.44 93 PHE A N 1
ATOM 723 C CA . PHE A 1 93 ? 28.292 12.060 3.984 1.00 74.44 93 PHE A CA 1
ATOM 724 C C . PHE A 1 93 ? 27.651 10.874 4.717 1.00 74.44 93 PHE A C 1
ATOM 726 O O . PHE A 1 93 ? 26.431 10.821 4.919 1.00 74.44 93 PHE A O 1
ATOM 733 N N . ARG A 1 94 ? 28.479 9.876 5.021 1.00 56.88 94 ARG A N 1
ATOM 734 C CA . ARG A 1 94 ? 28.140 8.689 5.799 1.00 56.88 94 ARG A CA 1
ATOM 735 C C . ARG A 1 94 ? 29.153 8.638 6.918 1.00 56.88 94 ARG A C 1
ATOM 737 O O . ARG A 1 94 ? 30.344 8.570 6.641 1.00 56.88 94 ARG A O 1
ATOM 744 N N . ILE A 1 95 ? 28.683 8.623 8.153 1.00 56.91 95 ILE A N 1
ATOM 745 C CA . ILE A 1 95 ? 29.565 8.290 9.259 1.00 56.91 95 ILE A CA 1
ATOM 746 C C . ILE A 1 95 ? 29.741 6.765 9.215 1.00 56.91 95 ILE A C 1
ATOM 748 O O . ILE A 1 95 ? 28.776 6.006 9.347 1.00 56.91 95 IL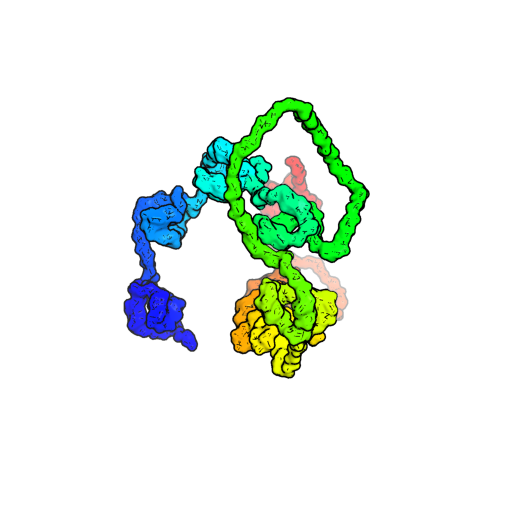E A O 1
ATOM 752 N N . LEU A 1 96 ? 30.941 6.312 8.846 1.00 51.12 96 LEU A N 1
ATOM 753 C CA . LEU A 1 96 ? 31.254 4.897 8.650 1.00 51.12 96 LEU A CA 1
ATOM 754 C C . LEU A 1 96 ? 31.565 4.256 10.007 1.00 51.12 96 LEU A C 1
ATOM 756 O O . LEU A 1 96 ? 32.670 4.360 10.522 1.00 51.12 96 LEU A O 1
ATOM 760 N N . HIS A 1 97 ? 30.575 3.573 10.577 1.00 54.75 97 HIS A N 1
ATOM 761 C CA . HIS A 1 97 ? 30.646 2.946 11.899 1.00 54.75 97 HIS A CA 1
ATOM 762 C C . HIS A 1 97 ? 30.710 1.418 11.801 1.00 54.75 97 HIS A C 1
ATOM 764 O O . HIS A 1 97 ? 29.774 0.717 12.179 1.00 54.75 97 HIS A O 1
ATOM 770 N N . LYS A 1 98 ? 31.800 0.884 11.242 1.00 52.22 98 LYS A N 1
ATOM 771 C CA . LYS A 1 98 ? 32.174 -0.519 11.474 1.00 52.22 98 LYS A CA 1
ATOM 772 C C . LYS A 1 98 ? 33.266 -0.550 12.549 1.00 52.22 98 LYS A C 1
ATOM 774 O O . LYS A 1 98 ? 34.165 0.281 12.444 1.00 52.22 98 LYS A O 1
ATOM 779 N N . PRO A 1 99 ? 33.232 -1.494 13.507 1.00 52.91 99 PRO A N 1
ATOM 780 C CA . PRO A 1 99 ? 34.303 -1.660 14.497 1.00 52.91 99 PRO A CA 1
ATOM 781 C C . PRO A 1 99 ? 35.680 -1.860 13.850 1.00 52.91 99 PRO A C 1
ATOM 783 O O . PRO A 1 99 ? 36.673 -1.364 14.362 1.00 52.91 99 PRO A O 1
ATOM 786 N N . ASP A 1 100 ? 35.713 -2.513 12.682 1.00 50.25 100 ASP A N 1
ATOM 787 C CA . ASP A 1 100 ? 36.937 -2.789 11.913 1.00 50.25 100 ASP A CA 1
ATOM 788 C C . ASP A 1 100 ? 37.437 -1.595 11.076 1.00 50.25 100 ASP A C 1
ATOM 790 O O . ASP A 1 100 ? 38.425 -1.713 10.350 1.00 50.25 100 ASP A O 1
ATOM 794 N N . SER A 1 101 ? 36.748 -0.449 11.101 1.00 56.75 101 SER A N 1
ATOM 795 C CA . SER A 1 101 ? 37.204 0.740 10.376 1.00 56.75 101 SER A CA 1
ATOM 796 C C . SER A 1 101 ? 38.229 1.502 11.210 1.00 56.75 101 SER A C 1
ATOM 798 O O . SER A 1 101 ? 37.985 1.804 12.376 1.00 56.75 101 SER A O 1
ATOM 800 N N . ARG A 1 102 ? 39.340 1.904 10.582 1.00 52.38 102 ARG A N 1
ATOM 801 C CA . ARG A 1 102 ? 40.365 2.789 11.174 1.00 52.38 102 ARG A CA 1
ATOM 802 C C . ARG A 1 102 ? 39.804 4.114 11.713 1.00 52.38 102 ARG A C 1
ATOM 804 O O . ARG A 1 102 ? 40.464 4.765 12.508 1.00 52.38 102 ARG A O 1
ATOM 811 N N . GLU A 1 103 ? 38.605 4.502 11.284 1.00 50.31 103 GLU A N 1
ATOM 812 C CA . GLU A 1 103 ? 37.941 5.768 11.626 1.00 50.31 103 GLU A CA 1
ATOM 813 C C . GLU A 1 103 ? 36.836 5.603 12.694 1.00 50.31 103 GLU A C 1
ATOM 815 O O . GLU A 1 103 ? 36.008 6.493 12.897 1.00 50.31 103 GLU A O 1
ATOM 820 N N . TYR A 1 104 ? 36.781 4.453 13.377 1.00 56.88 104 TYR A N 1
ATOM 821 C CA . TYR A 1 104 ? 35.799 4.180 14.424 1.00 56.88 104 TYR A CA 1
ATOM 822 C C . TYR A 1 104 ? 36.041 5.035 15.683 1.00 56.88 104 TYR A C 1
ATOM 824 O O . TYR A 1 104 ? 37.013 4.848 16.413 1.00 56.88 104 TYR A O 1
ATOM 832 N N . VAL A 1 105 ? 35.113 5.952 15.980 1.00 61.00 105 VAL A N 1
ATOM 833 C CA . VAL A 1 105 ? 35.091 6.688 17.253 1.00 61.00 105 VAL A CA 1
ATOM 834 C C . VAL A 1 105 ? 34.387 5.836 18.305 1.00 61.00 105 VAL A C 1
ATOM 836 O O . VAL A 1 105 ? 33.163 5.691 18.264 1.00 61.00 105 VAL A O 1
ATOM 839 N N . ALA A 1 106 ? 35.155 5.296 19.252 1.00 59.91 106 ALA A N 1
ATOM 840 C CA . ALA A 1 106 ? 34.630 4.494 20.351 1.00 59.91 106 ALA A CA 1
ATOM 841 C C . ALA A 1 106 ? 33.553 5.244 21.157 1.00 59.91 106 ALA A C 1
ATOM 843 O O . ALA A 1 106 ? 33.653 6.450 21.403 1.00 59.91 106 ALA A O 1
ATOM 844 N N . PHE A 1 107 ? 32.511 4.521 21.583 1.00 67.94 107 PHE A N 1
ATOM 845 C CA . PHE A 1 107 ? 31.557 5.032 22.570 1.00 67.94 107 PHE A CA 1
ATOM 846 C C . PHE A 1 107 ? 32.296 5.419 23.856 1.00 67.94 107 PHE A C 1
ATOM 848 O O . PHE A 1 107 ? 33.197 4.701 24.292 1.00 67.94 107 PHE A O 1
ATOM 855 N N . SER A 1 108 ? 31.898 6.533 24.483 1.00 76.44 108 SER A N 1
ATOM 856 C CA . SER A 1 108 ? 32.447 6.907 25.789 1.00 76.44 108 SER A CA 1
ATOM 857 C C . SER A 1 108 ? 32.199 5.779 26.796 1.00 76.44 108 SER A C 1
ATOM 859 O O . SER A 1 108 ? 31.168 5.101 26.738 1.00 76.44 108 SER A O 1
ATOM 861 N N . GLY A 1 109 ? 33.127 5.567 27.735 1.00 78.25 109 GLY A N 1
ATOM 862 C CA . GLY A 1 109 ? 32.977 4.522 28.759 1.00 78.25 109 GLY A CA 1
ATOM 863 C C . GLY A 1 109 ? 31.663 4.650 29.542 1.00 78.25 109 GLY A C 1
ATOM 864 O O . GLY A 1 109 ? 31.013 3.651 29.844 1.00 78.25 109 GLY A O 1
ATOM 865 N N . GLU A 1 110 ? 31.207 5.887 29.760 1.00 83.25 110 GLU A N 1
ATOM 866 C CA . GLU A 1 110 ? 29.901 6.195 30.348 1.00 83.25 110 GLU A CA 1
ATOM 867 C C . GLU A 1 110 ? 28.733 5.703 29.475 1.00 83.25 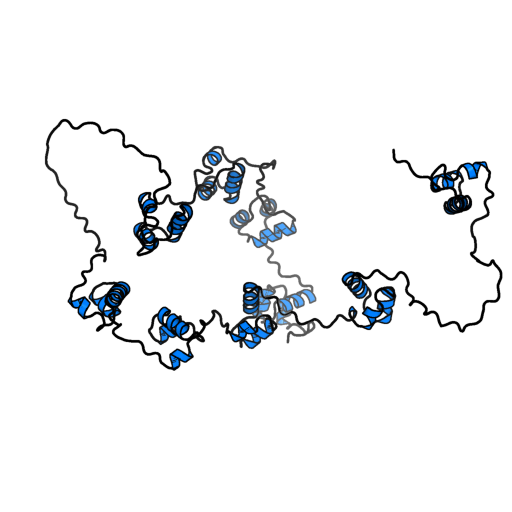110 GLU A C 1
ATOM 869 O O . GLU A 1 110 ? 27.813 5.054 29.971 1.00 83.25 110 GLU A O 1
ATOM 874 N N . ALA A 1 111 ? 28.773 5.947 28.162 1.00 78.06 111 ALA A N 1
ATOM 875 C CA . ALA A 1 111 ? 27.734 5.496 27.241 1.00 78.06 111 ALA A CA 1
ATOM 876 C C . ALA A 1 111 ? 27.677 3.961 27.143 1.00 78.06 111 ALA A C 1
ATOM 878 O O . ALA A 1 111 ? 26.586 3.391 27.091 1.00 78.06 111 ALA A O 1
ATOM 879 N N . ILE A 1 112 ? 28.829 3.281 27.191 1.00 82.38 112 ILE A N 1
ATOM 880 C CA . ILE A 1 112 ? 28.900 1.811 27.241 1.00 82.38 112 ILE A CA 1
ATOM 881 C C . ILE A 1 112 ? 28.277 1.286 28.542 1.00 82.38 112 ILE A C 1
ATOM 883 O O . ILE A 1 112 ? 27.500 0.333 28.509 1.00 82.38 112 ILE A O 1
ATOM 887 N N . ALA A 1 113 ? 28.549 1.925 29.683 1.00 84.19 113 ALA A N 1
ATOM 888 C CA . ALA A 1 113 ? 28.009 1.514 30.981 1.00 84.19 113 ALA A CA 1
ATOM 889 C C . ALA A 1 113 ? 26.482 1.688 31.104 1.00 84.19 113 ALA A C 1
ATOM 891 O O . ALA A 1 113 ? 25.851 1.016 31.931 1.00 84.19 113 ALA A O 1
ATOM 892 N N . LEU A 1 114 ? 25.895 2.595 30.314 1.00 83.62 114 LEU A N 1
ATOM 893 C CA . LEU A 1 114 ? 24.458 2.890 30.273 1.00 83.62 114 LEU A CA 1
ATOM 894 C C . LEU A 1 114 ? 23.692 2.083 29.212 1.00 83.62 114 LEU A C 1
ATOM 896 O O . LEU A 1 114 ? 22.455 2.062 29.226 1.00 83.62 114 LEU A O 1
ATOM 900 N N . LEU A 1 115 ? 24.405 1.405 28.313 1.00 81.31 115 LEU A N 1
ATOM 901 C CA . LEU A 1 115 ? 23.830 0.579 27.260 1.00 81.31 115 LEU A CA 1
ATOM 902 C C . LEU A 1 115 ? 23.033 -0.593 27.869 1.00 81.31 115 LEU A C 1
ATOM 904 O O . LEU A 1 115 ? 23.495 -1.266 28.786 1.00 81.31 115 LEU A O 1
ATOM 908 N N . GLY A 1 116 ? 21.795 -0.811 27.414 1.00 73.56 116 GLY A N 1
ATOM 909 C CA . GLY A 1 116 ? 20.889 -1.829 27.976 1.00 73.56 116 GLY A CA 1
ATOM 910 C C . GLY A 1 116 ? 20.206 -1.440 29.300 1.00 73.56 116 GLY A C 1
ATOM 911 O O . GLY A 1 116 ? 19.129 -1.955 29.599 1.00 73.56 116 GLY A O 1
ATOM 912 N N . LYS A 1 117 ? 20.751 -0.476 30.060 1.00 82.38 117 LYS A N 1
ATOM 913 C CA . LYS A 1 117 ? 20.121 0.078 31.279 1.00 82.38 117 LYS A CA 1
ATOM 914 C C . LYS A 1 117 ? 19.119 1.185 30.961 1.00 82.38 117 LYS A C 1
ATOM 916 O O . LYS A 1 117 ? 18.052 1.249 31.566 1.00 82.38 117 LYS A O 1
ATOM 921 N N . ILE A 1 118 ? 19.462 2.047 30.007 1.00 76.56 118 ILE A N 1
ATOM 922 C CA . ILE A 1 118 ? 18.634 3.165 29.545 1.00 76.56 118 ILE A CA 1
ATOM 923 C C . ILE A 1 118 ? 18.111 2.845 28.133 1.00 76.56 118 ILE A C 1
ATOM 925 O O . ILE A 1 118 ? 18.818 2.202 27.356 1.00 76.56 118 ILE A O 1
ATOM 929 N N . PRO A 1 119 ? 16.892 3.281 27.750 1.00 82.62 119 PRO A N 1
ATOM 930 C CA . PRO A 1 119 ? 16.414 3.102 26.384 1.00 82.62 119 PRO A CA 1
ATOM 931 C C . PRO A 1 119 ? 17.340 3.758 25.355 1.00 82.62 119 PRO A C 1
ATOM 933 O O . PRO A 1 119 ? 17.677 4.934 25.497 1.00 82.62 119 PRO A O 1
ATOM 936 N N . ASP A 1 120 ? 17.627 3.042 24.265 1.00 83.19 120 ASP A N 1
ATOM 937 C CA . ASP A 1 120 ? 18.540 3.459 23.188 1.00 83.19 120 ASP A CA 1
ATOM 938 C C . ASP A 1 120 ? 18.257 4.879 22.655 1.00 83.19 120 ASP A C 1
ATOM 940 O O . ASP A 1 120 ? 19.166 5.586 22.241 1.00 83.19 120 ASP A O 1
ATOM 944 N N . VAL A 1 121 ? 16.995 5.328 22.700 1.00 81.69 121 VAL A N 1
ATOM 945 C CA . VAL A 1 121 ? 16.575 6.680 22.279 1.00 81.69 121 VAL A CA 1
ATOM 946 C C . VAL A 1 121 ? 17.138 7.777 23.187 1.00 81.69 121 VAL A C 1
ATOM 948 O O . VAL A 1 121 ? 17.528 8.832 22.699 1.00 81.69 121 VAL A O 1
ATOM 951 N N . HIS A 1 122 ? 17.157 7.558 24.502 1.00 83.62 122 HIS A N 1
ATOM 952 C CA . HIS A 1 122 ? 17.680 8.542 25.453 1.00 83.62 122 HIS A CA 1
ATOM 953 C C . HIS A 1 122 ? 19.203 8.570 25.420 1.00 83.62 122 HIS A C 1
ATOM 955 O O . HIS A 1 122 ? 19.791 9.640 25.511 1.00 83.62 122 HIS A O 1
ATOM 961 N N . LEU A 1 123 ? 19.830 7.409 25.231 1.00 83.25 123 LEU A N 1
ATOM 962 C CA . LEU A 1 123 ? 21.276 7.303 25.079 1.00 83.25 123 LEU A CA 1
ATOM 963 C C . LEU A 1 123 ? 21.739 7.987 23.781 1.00 83.25 123 LEU A C 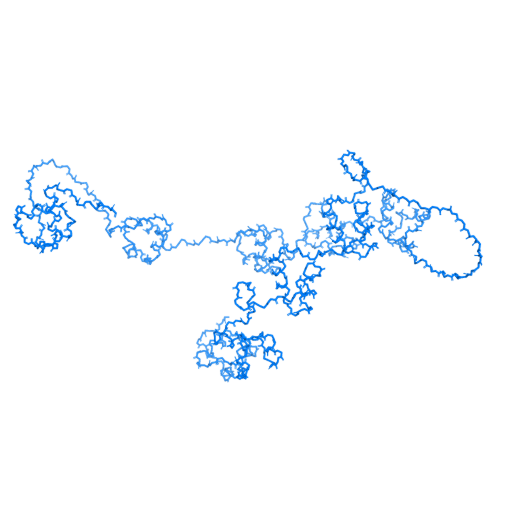1
ATOM 965 O O . LEU A 1 123 ? 22.672 8.779 23.812 1.00 83.25 123 LEU A O 1
ATOM 969 N N . ALA A 1 124 ? 21.008 7.788 22.678 1.00 81.94 124 ALA A N 1
ATOM 970 C CA . ALA A 1 124 ? 21.235 8.483 21.410 1.00 81.94 124 ALA A CA 1
ATOM 971 C C . ALA A 1 124 ? 21.181 10.013 21.564 1.00 81.94 124 ALA A C 1
ATOM 973 O O . ALA A 1 124 ? 22.086 10.706 21.119 1.00 81.94 124 ALA A O 1
ATOM 974 N N . LYS A 1 125 ? 20.161 10.539 22.254 1.00 78.75 125 LYS A N 1
ATOM 975 C CA . LYS A 1 125 ? 20.032 11.984 22.506 1.00 78.75 125 LYS A CA 1
ATOM 976 C C . LYS A 1 125 ? 21.086 12.538 23.464 1.00 78.75 125 LYS A C 1
ATOM 978 O O . LYS A 1 125 ? 21.506 13.668 23.295 1.00 78.75 125 LYS A O 1
ATOM 983 N N . ARG A 1 126 ? 21.468 11.779 24.493 1.00 82.00 126 ARG A N 1
ATOM 984 C CA . ARG A 1 126 ? 22.410 12.239 25.525 1.00 82.00 126 ARG A CA 1
ATOM 985 C C . ARG A 1 126 ? 23.839 12.357 25.003 1.00 82.00 126 ARG A C 1
ATOM 987 O O . ARG A 1 126 ? 24.580 13.200 25.484 1.00 82.00 126 ARG A O 1
ATOM 994 N N . PHE A 1 127 ? 24.218 11.496 24.064 1.00 77.88 127 PHE A N 1
ATOM 995 C CA . PHE A 1 127 ? 25.577 11.433 23.524 1.00 77.88 127 PHE A CA 1
ATOM 996 C C . PHE A 1 127 ? 25.656 11.882 22.056 1.00 77.88 127 PHE A C 1
ATOM 998 O O . PHE A 1 127 ? 26.643 11.575 21.391 1.00 77.88 127 PHE A O 1
ATOM 1005 N N . ASP A 1 128 ? 24.611 12.549 21.545 1.00 72.25 128 ASP A N 1
ATOM 1006 C CA . ASP A 1 128 ? 24.485 13.010 20.153 1.00 72.25 128 ASP A CA 1
ATOM 1007 C C . ASP A 1 128 ? 24.851 11.938 19.112 1.00 72.25 128 ASP A C 1
ATOM 1009 O O . ASP A 1 128 ? 25.557 12.171 18.129 1.00 72.25 128 ASP A O 1
ATOM 1013 N N . ARG A 1 129 ? 24.351 10.718 19.340 1.00 75.56 129 ARG A N 1
ATOM 1014 C CA . ARG A 1 129 ? 24.535 9.553 18.466 1.00 75.56 129 ARG A CA 1
ATOM 1015 C C . ARG A 1 129 ? 23.254 9.188 17.737 1.00 75.56 129 ARG A C 1
ATOM 1017 O O . ARG A 1 129 ? 22.142 9.452 18.195 1.00 75.56 129 ARG A O 1
ATOM 1024 N N . SER A 1 130 ? 23.386 8.505 16.605 1.00 75.00 130 SER A N 1
ATOM 1025 C CA . SER A 1 130 ? 22.229 7.935 15.917 1.00 75.00 130 SER A CA 1
ATOM 1026 C C . SER A 1 130 ? 21.620 6.792 16.729 1.00 75.00 130 SER A C 1
ATOM 1028 O O . SER A 1 130 ? 22.312 5.949 17.298 1.00 75.00 130 SER A O 1
ATOM 1030 N N . LEU A 1 131 ? 20.291 6.671 16.698 1.00 77.31 131 LEU A N 1
ATOM 1031 C CA . LEU A 1 131 ? 19.589 5.513 17.263 1.00 77.31 131 LEU A CA 1
ATOM 1032 C C . LEU A 1 131 ? 20.088 4.186 16.662 1.00 77.31 131 LEU A C 1
ATOM 1034 O O . LEU A 1 131 ? 20.054 3.148 17.321 1.00 77.31 131 LEU A O 1
ATOM 1038 N N . VAL A 1 132 ? 20.496 4.204 15.392 1.00 75.25 132 VAL A N 1
ATOM 1039 C CA . VAL A 1 132 ? 21.015 3.017 14.701 1.00 75.25 132 VAL A CA 1
ATOM 1040 C C . VAL A 1 132 ? 22.382 2.623 15.264 1.00 75.25 132 VAL A C 1
ATOM 1042 O O . VAL A 1 132 ? 22.613 1.434 15.457 1.00 75.25 132 VAL A O 1
ATOM 1045 N N . GLU A 1 133 ? 23.224 3.599 15.612 1.00 72.56 133 GLU A N 1
ATOM 1046 C CA . GLU A 1 133 ? 24.550 3.382 16.211 1.00 72.56 133 GLU A CA 1
ATOM 1047 C C . GLU A 1 133 ? 24.427 2.736 17.591 1.00 72.56 133 GLU A C 1
ATOM 1049 O O . GLU A 1 133 ? 25.006 1.683 17.833 1.00 72.56 133 GLU A O 1
ATOM 1054 N N . VAL A 1 134 ? 23.584 3.292 18.470 1.00 77.81 134 VAL A N 1
ATOM 1055 C CA . VAL A 1 134 ? 23.358 2.728 19.814 1.00 77.81 134 VAL A CA 1
ATOM 1056 C C . VAL A 1 134 ? 22.843 1.286 19.731 1.00 77.81 134 VAL A C 1
ATOM 1058 O O . VAL A 1 134 ? 23.256 0.426 20.506 1.00 77.81 134 VAL A O 1
ATOM 1061 N N . LYS A 1 135 ? 21.972 0.990 18.755 1.00 78.19 135 LYS A N 1
ATOM 1062 C CA . LYS A 1 135 ? 21.477 -0.373 18.515 1.00 78.19 135 LYS A CA 1
ATOM 1063 C C . LYS A 1 135 ? 22.571 -1.317 18.024 1.00 78.19 135 LYS A C 1
ATOM 1065 O O . LYS A 1 135 ? 22.584 -2.466 18.455 1.00 78.19 135 LYS A O 1
ATOM 1070 N N . GLN A 1 136 ? 23.435 -0.867 17.117 1.00 75.25 136 GLN A N 1
ATOM 1071 C CA . GLN A 1 136 ? 24.545 -1.667 16.597 1.00 75.25 136 GLN A CA 1
ATOM 1072 C C . GLN A 1 136 ? 25.554 -1.978 17.698 1.00 75.25 136 GLN A C 1
ATOM 1074 O O . GLN A 1 136 ? 25.878 -3.143 17.891 1.00 75.25 136 GLN A O 1
ATOM 1079 N N . GLU A 1 137 ? 25.953 -0.980 18.487 1.00 76.25 137 GLU A N 1
ATOM 1080 C CA . GLU A 1 137 ? 26.859 -1.162 19.627 1.00 76.25 137 GLU A CA 1
ATOM 1081 C C . GLU A 1 137 ? 26.290 -2.108 20.687 1.00 76.25 137 GLU A C 1
ATOM 1083 O O . GLU A 1 137 ? 27.029 -2.880 21.305 1.00 76.25 137 GLU A O 1
ATOM 1088 N N . ARG A 1 138 ? 24.966 -2.077 20.868 1.00 83.19 138 ARG A N 1
ATOM 1089 C CA . ARG A 1 138 ? 24.245 -2.970 21.772 1.00 83.19 138 ARG A CA 1
ATOM 1090 C C . ARG A 1 138 ? 24.266 -4.409 21.279 1.00 83.19 138 ARG A C 1
ATOM 1092 O O . ARG A 1 138 ? 24.567 -5.310 22.056 1.00 83.19 138 ARG A O 1
ATOM 1099 N N . VAL A 1 139 ? 23.984 -4.610 19.994 1.00 77.81 139 VAL A N 1
ATOM 1100 C CA . VAL A 1 139 ? 24.021 -5.931 19.353 1.00 77.81 139 VAL A CA 1
ATOM 1101 C C . VAL A 1 139 ? 25.446 -6.487 19.319 1.00 77.81 139 VAL A C 1
ATOM 1103 O O . VAL A 1 139 ? 25.634 -7.653 19.644 1.00 77.81 139 VAL A O 1
ATOM 1106 N N . LEU A 1 140 ? 26.448 -5.658 19.010 1.00 78.00 140 LEU A N 1
ATOM 1107 C CA . LEU A 1 140 ? 27.866 -6.040 19.017 1.00 78.00 140 LEU A CA 1
ATOM 1108 C C . LEU A 1 140 ? 28.331 -6.551 20.385 1.00 78.00 140 LEU A C 1
ATOM 1110 O O . LEU A 1 140 ? 29.145 -7.462 20.451 1.00 78.00 140 LEU A O 1
ATOM 1114 N N . ARG A 1 141 ? 27.794 -5.991 21.474 1.00 77.31 141 ARG A N 1
ATOM 1115 C CA . ARG A 1 141 ? 28.094 -6.419 22.851 1.00 77.31 141 ARG A CA 1
ATOM 1116 C C . ARG A 1 141 ? 27.148 -7.492 23.385 1.00 77.31 141 ARG A C 1
ATOM 1118 O O . ARG A 1 141 ? 27.220 -7.813 24.566 1.00 77.31 141 ARG A O 1
ATOM 1125 N N . GLY A 1 142 ? 26.246 -8.019 22.554 1.00 76.50 142 GLY A N 1
ATOM 1126 C CA . GLY A 1 142 ? 25.291 -9.051 22.961 1.00 76.50 142 GLY A CA 1
ATOM 1127 C C . GLY A 1 142 ? 24.331 -8.609 24.071 1.00 76.50 142 GLY A C 1
ATOM 1128 O O . GLY A 1 142 ? 23.827 -9.442 24.816 1.00 76.50 142 GLY A O 1
ATOM 1129 N N . LEU A 1 143 ? 24.093 -7.303 24.218 1.00 79.19 143 LEU A N 1
ATOM 1130 C CA . LEU A 1 143 ? 23.184 -6.767 25.228 1.00 79.19 143 LEU A CA 1
ATOM 1131 C C . LEU A 1 143 ? 21.761 -6.725 24.667 1.00 79.19 143 LEU A C 1
ATOM 1133 O O . LEU A 1 143 ? 21.544 -6.311 23.531 1.00 79.19 143 LEU A O 1
ATOM 1137 N N . GLU A 1 144 ? 20.756 -7.094 25.452 1.00 69.38 144 GLU A N 1
ATOM 1138 C CA . GLU A 1 144 ? 19.352 -6.959 25.043 1.00 69.38 144 GLU A CA 1
ATOM 1139 C C . GLU A 1 144 ? 18.879 -5.493 25.130 1.00 69.38 144 GLU A C 1
ATOM 1141 O O . GLU A 1 144 ? 19.406 -4.718 25.937 1.00 69.38 144 GLU A O 1
ATOM 1146 N N . PRO A 1 145 ? 17.911 -5.046 24.298 1.00 72.62 145 PRO A N 1
ATOM 1147 C CA . PRO A 1 145 ? 17.363 -3.701 24.422 1.00 72.62 145 PRO A CA 1
ATOM 1148 C C . PRO A 1 145 ? 16.742 -3.535 25.806 1.00 72.62 145 PRO A C 1
ATOM 1150 O O . PRO A 1 145 ? 16.047 -4.437 26.274 1.00 72.62 145 PRO A O 1
ATOM 1153 N N . CYS A 1 146 ? 16.921 -2.360 26.422 1.00 65.50 146 CYS A N 1
ATOM 1154 C CA . CYS A 1 146 ? 16.214 -2.011 27.654 1.00 65.50 146 CYS A CA 1
ATOM 1155 C C . CYS A 1 146 ? 14.718 -2.268 27.422 1.00 65.50 146 CYS A C 1
ATOM 1157 O O . CYS A 1 146 ? 14.101 -1.623 26.561 1.00 65.50 146 CYS A O 1
ATOM 1159 N N . ALA A 1 147 ? 14.173 -3.288 28.096 1.00 56.84 147 ALA A N 1
ATOM 1160 C CA . ALA A 1 147 ? 12.863 -3.824 27.778 1.00 56.84 147 ALA A CA 1
ATOM 1161 C C . ALA A 1 147 ? 11.844 -2.684 27.804 1.00 56.84 147 ALA A C 1
ATOM 1163 O O . ALA A 1 147 ? 11.565 -2.102 28.853 1.00 56.84 147 ALA A O 1
ATOM 1164 N N . LYS A 1 148 ? 11.267 -2.362 26.639 1.00 51.19 148 LYS A N 1
ATOM 1165 C CA . LYS A 1 148 ? 10.096 -1.486 26.526 1.00 51.19 148 LYS A CA 1
ATOM 1166 C C . LYS A 1 148 ? 8.874 -2.209 27.092 1.00 51.19 148 LYS A C 1
ATOM 1168 O O . LYS A 1 148 ? 7.917 -2.512 26.388 1.00 51.19 148 LYS A O 1
ATOM 1173 N N . GLY A 1 149 ? 8.893 -2.469 28.385 1.00 51.03 149 GLY A N 1
ATOM 1174 C CA . GLY A 1 149 ? 7.699 -2.587 29.183 1.00 51.03 149 GLY A CA 1
ATOM 1175 C C . GLY A 1 149 ? 7.714 -1.398 30.118 1.00 51.03 149 GLY A C 1
ATOM 1176 O O . GLY A 1 149 ? 8.642 -1.261 30.909 1.00 51.03 149 GLY A O 1
ATOM 1177 N N . ARG A 1 150 ? 6.665 -0.566 30.103 1.00 56.22 150 ARG A N 1
ATOM 1178 C CA . ARG A 1 150 ? 6.264 0.010 31.392 1.00 56.22 150 ARG A CA 1
ATOM 1179 C C . ARG A 1 150 ? 6.181 -1.197 32.323 1.00 56.22 150 ARG A C 1
ATOM 1181 O O . ARG A 1 150 ? 5.459 -2.135 31.976 1.00 56.22 150 ARG A O 1
ATOM 1188 N N . LYS A 1 151 ? 6.978 -1.246 33.396 1.00 62.97 151 LYS A N 1
ATOM 1189 C CA . LYS A 1 151 ? 6.795 -2.283 34.412 1.00 62.97 151 LYS A CA 1
ATOM 1190 C C . LYS A 1 151 ? 5.350 -2.119 34.864 1.00 62.97 151 LYS A C 1
ATOM 1192 O O . LYS A 1 151 ? 5.000 -1.091 35.437 1.00 62.97 151 LYS A O 1
ATOM 1197 N N . LEU A 1 152 ? 4.490 -3.043 34.444 1.00 72.38 152 LEU A N 1
ATOM 1198 C CA . LEU A 1 152 ? 3.102 -3.011 34.865 1.00 72.38 152 LEU A CA 1
ATOM 1199 C C . LEU A 1 152 ? 3.121 -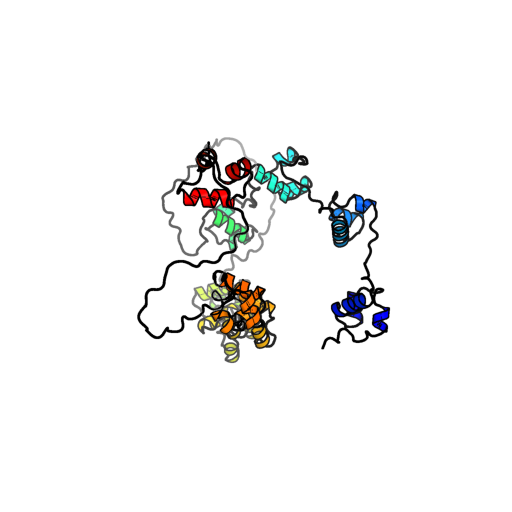3.205 36.384 1.00 72.38 152 LEU A C 1
ATOM 1201 O O . LEU A 1 152 ? 3.920 -4.027 36.849 1.00 72.38 152 LEU A O 1
ATOM 1205 N N . PRO A 1 153 ? 2.309 -2.453 37.145 1.00 76.06 153 PRO A N 1
ATOM 1206 C CA . PRO A 1 153 ? 2.195 -2.658 38.582 1.00 76.06 153 PRO A CA 1
ATOM 1207 C C . PRO A 1 153 ? 2.007 -4.146 38.894 1.00 76.06 153 PRO A C 1
ATOM 1209 O O . PRO A 1 153 ? 1.292 -4.839 38.166 1.00 76.06 153 PRO A O 1
ATOM 1212 N N . CYS A 1 154 ? 2.658 -4.652 39.942 1.00 74.62 154 CYS A N 1
ATOM 1213 C CA . CYS A 1 154 ? 2.582 -6.070 40.308 1.00 74.62 154 CYS A CA 1
ATOM 1214 C C . CYS A 1 154 ? 1.129 -6.532 40.509 1.00 74.62 154 CYS A C 1
ATOM 1216 O O . CYS A 1 154 ? 0.766 -7.609 40.043 1.00 74.62 154 CYS A O 1
ATOM 1218 N N . GLU A 1 155 ? 0.288 -5.673 41.089 1.00 78.00 155 GLU A N 1
ATOM 1219 C CA . GLU A 1 155 ? -1.147 -5.900 41.276 1.00 78.00 155 GLU A CA 1
ATOM 1220 C C . GLU A 1 155 ? -1.888 -6.091 39.938 1.00 78.00 155 GLU A C 1
ATOM 1222 O O . GLU A 1 155 ? -2.673 -7.024 39.783 1.00 78.00 155 GLU A O 1
ATOM 1227 N N . LEU A 1 156 ? -1.576 -5.275 38.922 1.00 84.19 156 LEU A N 1
ATOM 1228 C CA . LEU A 1 156 ? -2.138 -5.424 37.574 1.00 84.19 156 LEU A CA 1
ATOM 1229 C C . LEU A 1 156 ? -1.722 -6.766 36.966 1.00 84.19 156 LEU A C 1
ATOM 1231 O O . LEU A 1 156 ? -2.547 -7.457 36.375 1.00 84.19 156 LEU A O 1
ATOM 1235 N N . VAL A 1 157 ? -0.449 -7.147 37.120 1.00 84.00 157 VAL A N 1
ATOM 1236 C CA . VAL A 1 157 ? 0.077 -8.414 36.592 1.00 84.00 157 VAL A CA 1
ATOM 1237 C C . VAL A 1 157 ? -0.617 -9.620 37.231 1.00 84.00 157 VAL A C 1
ATOM 1239 O O . VAL A 1 157 ? -0.921 -10.570 36.515 1.00 84.00 157 VAL A O 1
ATOM 1242 N N . GLN A 1 158 ? -0.910 -9.571 38.534 1.00 82.62 158 GLN A N 1
ATOM 1243 C CA . GLN A 1 158 ? -1.641 -10.626 39.250 1.00 82.62 158 GLN A CA 1
ATOM 1244 C C . GLN A 1 158 ? -3.102 -10.759 38.790 1.00 82.62 158 GLN A C 1
ATOM 1246 O O . GLN A 1 158 ? -3.653 -11.854 38.820 1.00 82.62 158 GLN A O 1
ATOM 1251 N N . GLN A 1 159 ? -3.722 -9.669 38.328 1.00 85.50 159 GLN A N 1
ATOM 1252 C CA . GLN A 1 159 ? -5.112 -9.661 37.856 1.00 85.50 159 GLN A CA 1
ATOM 1253 C C . GLN A 1 159 ? -5.270 -10.067 36.375 1.00 85.50 159 GLN A C 1
ATOM 1255 O O . GLN A 1 159 ? -6.398 -10.198 35.888 1.00 85.50 159 GLN A O 1
ATOM 1260 N N . LEU A 1 160 ? -4.170 -10.280 35.637 1.00 85.62 160 LEU A N 1
ATOM 1261 C CA . LEU A 1 160 ? -4.218 -10.723 34.239 1.00 85.62 160 LEU A CA 1
ATOM 1262 C C . LEU A 1 160 ? -4.917 -12.084 34.126 1.00 85.62 160 LEU A C 1
ATOM 1264 O O . LEU A 1 160 ? -4.532 -13.044 34.782 1.00 85.62 160 LEU A O 1
ATOM 1268 N N . GLY A 1 161 ? -5.933 -12.179 33.265 1.00 81.56 161 GLY A N 1
ATOM 1269 C CA . GLY A 1 161 ? -6.704 -13.413 33.057 1.00 81.56 161 GLY A CA 1
ATOM 1270 C C . GLY A 1 161 ? -7.821 -13.654 34.078 1.00 81.56 161 GLY A C 1
ATOM 1271 O O . GLY A 1 161 ? -8.742 -14.401 33.765 1.00 81.56 161 GLY A O 1
ATOM 1272 N N . LEU A 1 162 ? -7.795 -12.975 35.233 1.00 84.88 162 LEU A N 1
ATOM 1273 C CA . LEU A 1 162 ? -8.874 -12.973 36.234 1.00 84.88 162 LEU A CA 1
ATOM 1274 C C . LEU A 1 162 ? -9.916 -11.880 35.978 1.00 84.88 162 LEU A C 1
ATOM 1276 O O . LEU A 1 162 ? -11.060 -11.995 36.402 1.00 84.88 162 LEU A O 1
ATOM 1280 N N . VAL A 1 163 ? -9.515 -10.813 35.288 1.00 83.50 163 VAL A N 1
ATOM 1281 C CA . VAL A 1 163 ? -10.353 -9.657 34.962 1.00 83.50 163 VAL A CA 1
ATOM 1282 C C . VAL A 1 163 ? -10.259 -9.389 33.452 1.00 83.50 163 VAL A C 1
ATOM 1284 O O . VAL A 1 163 ? -9.187 -9.574 32.868 1.00 83.50 163 VAL A O 1
ATOM 1287 N N . PRO A 1 164 ? -11.339 -8.939 32.780 1.00 88.38 164 PRO A N 1
ATOM 1288 C CA . PRO A 1 164 ? -11.273 -8.498 31.391 1.00 88.38 164 PRO A CA 1
ATOM 1289 C C . PRO A 1 164 ? -10.176 -7.452 31.148 1.00 88.38 164 PRO A C 1
ATOM 1291 O O . PRO A 1 164 ? -10.130 -6.421 31.821 1.00 88.38 164 PRO A O 1
ATOM 1294 N N . ASP A 1 165 ? -9.367 -7.659 30.103 1.00 88.25 165 ASP A N 1
ATOM 1295 C CA . ASP A 1 165 ? -8.280 -6.748 29.703 1.00 88.25 165 ASP A CA 1
ATOM 1296 C C . ASP A 1 165 ? -8.748 -5.284 29.539 1.00 88.25 165 ASP A C 1
ATOM 1298 O O . ASP A 1 165 ? -7.977 -4.355 29.770 1.00 88.25 165 ASP A O 1
ATOM 1302 N N . SER A 1 166 ? -10.015 -5.059 29.161 1.00 83.81 166 SER A N 1
ATOM 1303 C CA . SER A 1 166 ? -10.609 -3.721 29.036 1.00 83.81 166 SER A CA 1
ATOM 1304 C C . SER A 1 166 ? -10.792 -3.015 30.379 1.00 83.81 166 SER A C 1
ATOM 1306 O O . SER A 1 166 ? -10.573 -1.813 30.457 1.00 83.81 166 SER A O 1
ATOM 1308 N N . LEU A 1 167 ? -11.162 -3.746 31.435 1.00 85.88 167 LEU A N 1
ATOM 1309 C CA . LEU A 1 167 ? -11.323 -3.173 32.772 1.00 85.88 167 LEU A CA 1
ATOM 1310 C C . LEU A 1 167 ? -9.965 -2.845 33.389 1.00 85.88 167 LEU A C 1
ATOM 1312 O O . LEU A 1 167 ? -9.804 -1.770 33.958 1.00 85.88 167 LEU A O 1
ATOM 1316 N N . LEU A 1 168 ? -8.965 -3.712 33.204 1.00 86.44 168 LEU A N 1
ATOM 1317 C CA . LEU A 1 168 ? -7.589 -3.427 33.624 1.00 86.44 168 LEU A CA 1
ATOM 1318 C C . LEU A 1 168 ? -7.006 -2.218 32.876 1.00 86.44 168 LEU A C 1
ATOM 1320 O O . LEU A 1 168 ? -6.291 -1.413 33.471 1.00 86.44 168 LEU A O 1
ATOM 1324 N N . ALA A 1 169 ? -7.343 -2.059 31.591 1.00 85.88 169 ALA A N 1
ATOM 1325 C CA . ALA A 1 169 ? -6.915 -0.916 30.789 1.00 85.88 169 ALA A CA 1
ATOM 1326 C C . ALA A 1 169 ? -7.463 0.403 31.340 1.00 85.88 169 ALA A C 1
ATOM 1328 O O . ALA A 1 169 ? -6.706 1.359 31.511 1.00 85.88 169 ALA A O 1
ATOM 1329 N N . THR A 1 170 ? -8.759 0.432 31.659 1.00 84.31 170 THR A N 1
ATOM 1330 C CA . THR A 1 170 ? -9.416 1.603 32.245 1.00 84.31 170 THR A CA 1
ATOM 1331 C C . THR A 1 170 ? -8.928 1.873 33.669 1.00 84.31 170 THR A C 1
ATOM 1333 O O . THR A 1 170 ? -8.585 3.008 33.974 1.00 84.31 170 THR A O 1
ATOM 1336 N N . ARG A 1 171 ? -8.835 0.845 34.526 1.00 84.31 171 ARG A N 1
ATOM 1337 C CA . ARG A 1 171 ? -8.464 0.987 35.946 1.00 84.31 171 ARG A CA 1
ATOM 1338 C C . ARG A 1 171 ? -7.053 1.532 36.137 1.00 84.31 171 ARG A C 1
ATOM 1340 O O . ARG A 1 171 ? -6.836 2.383 36.989 1.00 84.31 171 ARG A O 1
ATOM 1347 N N . TYR A 1 172 ? -6.100 1.042 35.351 1.00 81.44 172 TYR A N 1
ATOM 1348 C CA . TYR A 1 172 ? -4.693 1.415 35.494 1.00 81.44 172 TYR A CA 1
ATOM 1349 C C . TYR A 1 172 ? -4.238 2.461 34.466 1.00 81.44 172 TYR A C 1
ATOM 1351 O O . TYR A 1 172 ? -3.046 2.750 34.380 1.00 81.44 172 TYR A O 1
ATOM 1359 N N . SER A 1 173 ? -5.157 3.026 33.671 1.00 79.06 173 SER A N 1
ATOM 1360 C CA . SER A 1 173 ? -4.843 3.981 32.594 1.00 79.06 173 SER A CA 1
ATOM 1361 C C . SER A 1 173 ? -3.741 3.474 31.650 1.00 79.06 173 SER A C 1
ATOM 1363 O O . SER A 1 173 ? -2.832 4.201 31.240 1.00 79.06 173 SER A O 1
ATOM 1365 N N . VAL A 1 174 ? -3.807 2.187 31.300 1.00 82.00 174 VAL A N 1
ATOM 1366 C CA . VAL A 1 174 ? -2.858 1.515 30.405 1.00 82.00 174 VAL A CA 1
ATOM 1367 C C . VAL A 1 174 ? -3.574 1.132 29.114 1.00 82.00 174 VAL A C 1
ATOM 1369 O O . VAL A 1 174 ? -4.679 0.607 29.131 1.00 82.00 174 VAL A O 1
ATOM 1372 N N . ALA A 1 175 ? -2.931 1.328 27.960 1.00 82.50 175 ALA A N 1
ATOM 1373 C CA . ALA A 1 175 ? -3.495 0.882 26.687 1.00 82.50 175 ALA A CA 1
ATOM 1374 C C . ALA A 1 175 ? -3.778 -0.636 26.696 1.00 82.50 175 ALA A C 1
ATOM 1376 O O . ALA A 1 175 ? -2.888 -1.432 27.006 1.00 82.50 175 ALA A O 1
ATOM 1377 N N . ALA A 1 176 ? -4.973 -1.050 26.260 1.00 82.00 176 ALA A N 1
ATOM 1378 C CA . ALA A 1 176 ? -5.385 -2.460 26.227 1.00 82.00 176 ALA A CA 1
ATOM 1379 C C . ALA A 1 176 ? -4.406 -3.366 25.450 1.00 82.00 176 ALA A C 1
ATOM 1381 O O . ALA A 1 176 ? -4.198 -4.527 25.798 1.00 82.00 176 ALA A O 1
ATOM 1382 N N . GLY A 1 177 ? -3.731 -2.826 24.427 1.00 81.81 177 GLY A N 1
ATOM 1383 C CA . GLY A 1 177 ? -2.686 -3.543 23.692 1.00 81.81 177 GLY A CA 1
ATOM 1384 C C . GLY A 1 177 ? -1.460 -3.908 24.542 1.00 81.81 177 GLY A C 1
ATOM 1385 O O . GLY A 1 177 ? -0.832 -4.929 24.282 1.00 81.81 177 GLY A O 1
ATOM 1386 N N . THR A 1 178 ? -1.126 -3.115 25.562 1.00 83.88 178 THR A N 1
ATOM 1387 C CA . THR A 1 178 ? -0.019 -3.393 26.491 1.00 83.88 178 THR A CA 1
ATOM 1388 C C . THR A 1 178 ? -0.377 -4.533 27.443 1.00 83.88 178 THR A C 1
ATOM 1390 O O . THR A 1 178 ? 0.441 -5.424 27.648 1.00 83.88 178 THR A O 1
ATOM 1393 N N . ILE A 1 179 ? -1.611 -4.549 27.954 1.00 86.62 179 ILE A N 1
ATOM 1394 C CA . ILE A 1 179 ? -2.146 -5.623 28.807 1.00 86.62 179 ILE A CA 1
ATOM 1395 C C . ILE A 1 179 ? -2.223 -6.935 28.026 1.00 86.62 179 ILE A C 1
ATOM 1397 O O . ILE A 1 179 ? -1.721 -7.954 28.492 1.00 86.62 179 ILE A O 1
ATOM 1401 N N . ARG A 1 180 ? -2.725 -6.894 26.784 1.00 83.25 180 ARG A N 1
ATOM 1402 C CA . ARG A 1 180 ? -2.755 -8.061 25.893 1.00 83.25 180 ARG A CA 1
ATOM 1403 C C . ARG A 1 180 ? -1.364 -8.662 25.676 1.00 83.25 180 ARG A C 1
ATOM 1405 O O . ARG A 1 180 ? -1.204 -9.867 25.826 1.00 83.25 180 ARG A O 1
ATOM 1412 N N . ARG A 1 181 ? -0.357 -7.835 25.358 1.00 82.06 181 ARG A N 1
ATOM 1413 C CA . ARG A 1 181 ? 1.034 -8.302 25.201 1.00 82.06 181 ARG A CA 1
ATOM 1414 C C . ARG A 1 181 ? 1.592 -8.868 26.505 1.00 82.06 181 ARG A C 1
ATOM 1416 O O . ARG A 1 181 ? 2.289 -9.871 26.474 1.00 82.06 181 ARG A O 1
ATOM 1423 N N . ALA A 1 182 ? 1.288 -8.245 27.645 1.00 84.56 182 ALA A N 1
ATOM 1424 C CA . ALA A 1 182 ? 1.737 -8.723 28.950 1.00 84.56 182 ALA A CA 1
ATOM 1425 C C . ALA A 1 182 ? 1.112 -10.068 29.348 1.00 84.56 182 ALA A C 1
ATOM 1427 O O . ALA A 1 182 ? 1.794 -10.873 29.986 1.00 84.56 182 ALA A O 1
ATOM 1428 N N . ARG A 1 183 ? -0.143 -10.303 28.944 1.00 88.00 183 ARG A N 1
ATOM 1429 C CA . ARG A 1 183 ? -0.874 -11.566 29.078 1.00 88.00 183 ARG A CA 1
ATOM 1430 C C . ARG A 1 183 ? -0.286 -12.653 28.167 1.00 88.00 183 ARG A C 1
ATOM 1432 O O . ARG A 1 183 ? 0.037 -13.734 28.647 1.00 88.00 183 ARG A O 1
ATOM 1439 N N . GLU A 1 184 ? -0.099 -12.349 26.879 1.00 82.31 184 GLU A N 1
ATOM 1440 C CA . GLU A 1 184 ? 0.505 -13.256 25.884 1.00 82.31 184 GLU A CA 1
ATOM 1441 C C . GLU A 1 184 ? 1.938 -13.655 26.273 1.00 82.31 184 GLU A C 1
ATOM 1443 O O . GLU A 1 184 ? 2.273 -14.832 26.231 1.00 82.31 184 GLU A O 1
ATOM 1448 N N . ALA A 1 185 ? 2.753 -12.706 26.745 1.00 81.38 185 ALA A N 1
ATOM 1449 C CA . ALA A 1 185 ? 4.124 -12.964 27.196 1.00 81.38 185 ALA A CA 1
ATOM 1450 C C . ALA A 1 185 ? 4.221 -13.878 28.433 1.00 81.38 185 ALA A C 1
ATOM 1452 O O . ALA A 1 185 ? 5.298 -14.385 28.728 1.00 81.38 185 ALA A O 1
ATOM 1453 N N . ARG A 1 186 ? 3.121 -14.062 29.175 1.00 83.62 186 ARG A N 1
ATOM 1454 C CA . ARG A 1 186 ? 3.030 -14.931 30.362 1.00 83.62 186 ARG A CA 1
ATOM 1455 C C . ARG A 1 186 ? 2.191 -16.183 30.111 1.00 83.62 186 ARG A C 1
ATOM 1457 O O . ARG A 1 186 ? 1.878 -16.894 31.058 1.00 83.62 186 ARG A O 1
ATOM 1464 N N . SER A 1 187 ? 1.793 -16.427 28.861 1.00 85.25 187 SER A N 1
ATOM 1465 C CA . SER A 1 187 ? 0.948 -17.563 28.472 1.00 85.25 187 SER A CA 1
ATOM 1466 C C . SER A 1 187 ? -0.388 -17.642 29.229 1.00 85.25 187 SER A C 1
ATOM 1468 O O . SER A 1 187 ? -0.951 -18.720 29.391 1.00 85.25 187 SER A O 1
ATOM 1470 N N . ILE A 1 188 ? -0.926 -16.503 29.679 1.00 85.12 188 ILE A N 1
ATOM 1471 C CA . ILE A 1 188 ? -2.197 -16.455 30.411 1.00 85.12 188 ILE A CA 1
ATOM 1472 C C . ILE A 1 188 ? -3.360 -16.408 29.397 1.00 85.12 188 ILE A C 1
ATOM 1474 O O . ILE A 1 188 ? -3.358 -15.557 28.500 1.00 85.12 188 ILE A O 1
ATOM 1478 N N . PRO A 1 189 ? -4.380 -17.279 29.479 1.00 80.69 189 PRO A N 1
ATOM 1479 C CA . PRO A 1 189 ? -5.550 -17.216 28.601 1.00 80.69 189 PRO A CA 1
ATOM 1480 C C . PRO A 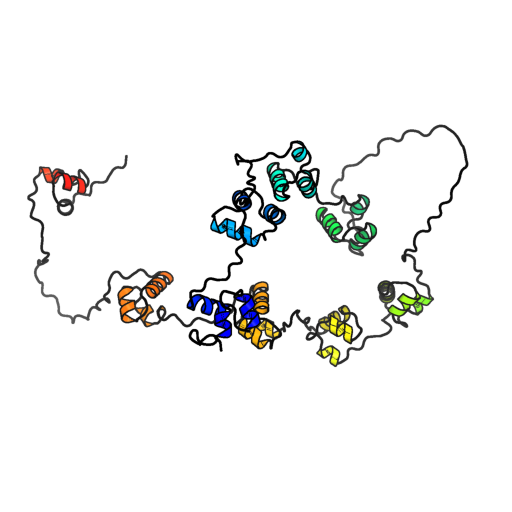1 189 ? -6.354 -15.916 28.760 1.00 80.69 189 PRO A C 1
ATOM 1482 O O . PRO A 1 189 ? -6.302 -15.240 29.785 1.00 80.69 189 PRO A O 1
ATOM 1485 N N . ARG A 1 190 ? -7.107 -15.532 27.724 1.00 82.56 190 ARG A N 1
ATOM 1486 C CA . ARG A 1 190 ? -8.019 -14.379 27.801 1.00 82.56 190 ARG A CA 1
ATOM 1487 C C . ARG A 1 190 ? -9.155 -14.698 28.776 1.00 82.56 190 ARG A C 1
ATOM 1489 O O . ARG A 1 190 ? -9.722 -15.782 28.687 1.00 82.56 190 ARG A O 1
ATOM 1496 N N . PHE A 1 191 ? -9.522 -13.735 29.621 1.00 82.75 191 PHE A N 1
ATOM 1497 C CA . PHE A 1 191 ? -10.662 -13.854 30.533 1.00 82.75 191 PHE A CA 1
ATOM 1498 C C . PHE A 1 191 ? -11.946 -14.283 29.792 1.00 82.75 191 PHE A C 1
ATOM 1500 O O . PHE A 1 191 ? -12.315 -13.666 28.783 1.00 82.75 191 PHE A O 1
ATOM 1507 N N . ARG A 1 192 ? -12.619 -15.324 30.300 1.00 72.75 192 ARG A N 1
ATOM 1508 C CA . ARG A 1 192 ? -13.914 -15.841 29.828 1.00 72.75 192 ARG A CA 1
ATOM 1509 C C . ARG A 1 192 ? -14.921 -15.794 30.977 1.00 72.75 192 ARG A C 1
ATOM 1511 O O . ARG A 1 192 ? -14.601 -16.188 32.092 1.00 72.75 192 ARG A O 1
ATOM 1518 N N . PHE A 1 193 ? -16.138 -15.327 30.708 1.00 52.09 193 PHE A N 1
ATOM 1519 C CA . PHE A 1 193 ? -17.229 -15.387 31.684 1.00 52.09 193 PHE A CA 1
ATOM 1520 C C . PHE A 1 193 ? -17.746 -16.831 31.797 1.00 52.09 193 PHE A C 1
ATOM 1522 O O . PHE A 1 193 ? -18.110 -17.414 30.780 1.00 52.09 193 PHE A O 1
ATOM 1529 N N . GLY A 1 194 ? -17.807 -17.378 33.017 1.00 54.62 194 GLY A N 1
ATOM 1530 C CA . GLY A 1 194 ? -18.524 -18.628 33.320 1.00 54.62 194 GLY A CA 1
ATOM 1531 C C . GLY A 1 194 ? -17.688 -19.908 33.454 1.00 54.62 194 GLY A C 1
ATOM 1532 O O . GLY A 1 194 ? -18.249 -20.939 33.804 1.00 54.62 194 GLY A O 1
ATOM 1533 N N . GLU A 1 195 ? -16.370 -19.874 33.246 1.00 47.78 195 GLU A N 1
ATOM 1534 C CA . GLU A 1 195 ? -15.498 -21.022 33.540 1.00 47.78 195 GLU A CA 1
ATOM 1535 C C . GLU A 1 195 ? -14.858 -20.840 34.924 1.00 47.78 195 GLU A C 1
ATOM 1537 O O . GLU A 1 195 ? -13.937 -20.043 35.100 1.00 47.78 195 GLU A O 1
ATOM 1542 N N . SER A 1 196 ? -15.342 -21.576 35.930 1.00 39.41 196 SER A N 1
ATOM 1543 C CA . SER A 1 196 ? -14.624 -21.732 37.197 1.00 39.41 196 SER A CA 1
ATOM 1544 C C . SER A 1 196 ? -13.295 -22.428 36.905 1.00 39.41 196 SER A C 1
ATOM 1546 O O . SER A 1 196 ? -13.276 -23.594 36.504 1.00 39.41 196 SER A O 1
ATOM 1548 N N . PHE A 1 197 ? -12.185 -21.717 37.076 1.00 39.50 197 PHE A N 1
ATOM 1549 C CA . PHE A 1 197 ? -10.847 -22.260 36.887 1.00 39.50 197 PHE A CA 1
ATOM 1550 C C . PHE A 1 197 ? -10.615 -23.396 37.900 1.00 39.50 197 PHE A C 1
ATOM 1552 O O . PHE A 1 197 ? -10.347 -23.145 39.074 1.00 39.50 197 PHE A O 1
ATOM 1559 N N . LYS A 1 198 ? -10.743 -24.658 37.470 1.00 38.25 198 LYS A N 1
ATOM 1560 C CA . LYS A 1 198 ? -10.250 -25.802 38.246 1.00 38.25 198 LYS A CA 1
ATOM 1561 C C . LYS A 1 198 ? -8.728 -25.768 38.159 1.00 38.25 198 LYS A C 1
ATOM 1563 O O . LYS A 1 198 ? -8.154 -26.118 37.131 1.00 38.25 198 LYS A O 1
ATOM 1568 N N . ALA A 1 199 ? -8.081 -25.291 39.218 1.00 35.88 199 ALA A N 1
ATOM 1569 C CA . ALA A 1 199 ? -6.638 -25.380 39.363 1.00 35.88 199 ALA A CA 1
ATOM 1570 C C . ALA A 1 199 ? -6.244 -26.865 39.412 1.00 35.88 199 ALA A C 1
ATOM 1572 O O . ALA A 1 199 ? -6.404 -27.522 40.440 1.00 35.88 199 ALA A O 1
ATOM 1573 N N . ASN A 1 200 ? -5.766 -27.409 38.291 1.00 36.19 200 ASN A N 1
ATOM 1574 C CA . ASN A 1 200 ? -5.119 -28.712 38.297 1.00 36.19 200 ASN A CA 1
ATOM 1575 C C . ASN A 1 200 ? -3.836 -28.606 39.123 1.00 36.19 200 ASN A C 1
ATOM 1577 O O . ASN A 1 200 ? -2.927 -27.834 38.813 1.00 36.19 200 ASN A O 1
ATOM 1581 N N . GLN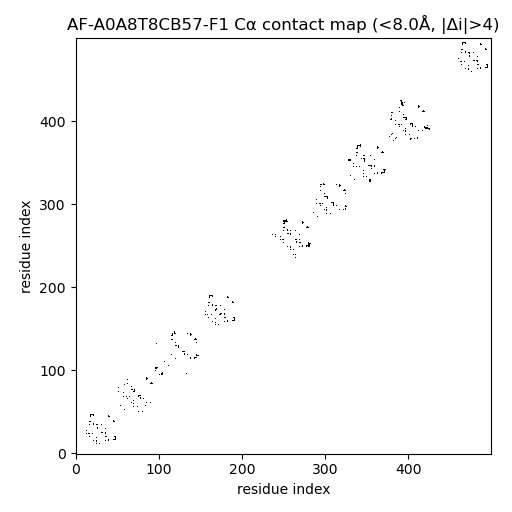 A 1 201 ? -3.802 -29.398 40.189 1.00 44.88 201 GLN A N 1
ATOM 1582 C CA . GLN A 1 201 ? -2.601 -29.748 40.925 1.00 44.88 201 GLN A CA 1
ATOM 1583 C C . GLN A 1 201 ? -1.576 -30.321 39.939 1.00 44.88 201 GLN A C 1
ATOM 1585 O O . GLN A 1 201 ? -1.883 -31.264 39.214 1.00 44.88 201 GLN A O 1
ATOM 1590 N N . GLY A 1 202 ? -0.367 -29.756 39.912 1.00 40.62 202 GLY A N 1
ATOM 1591 C CA . GLY A 1 202 ? 0.743 -30.364 39.178 1.00 40.62 202 GLY A CA 1
ATOM 1592 C C . GLY A 1 202 ? 1.719 -29.406 38.507 1.00 40.62 202 GLY A C 1
ATOM 1593 O O . GLY A 1 202 ? 1.962 -29.560 37.321 1.00 40.62 202 GLY A O 1
ATOM 1594 N N . SER A 1 203 ? 2.309 -28.460 39.247 1.00 35.47 203 SER A N 1
ATOM 1595 C CA . SER A 1 203 ? 3.713 -28.041 39.046 1.00 35.47 203 SER A CA 1
ATOM 1596 C C . SER A 1 203 ? 4.113 -26.970 40.070 1.00 35.47 203 SER A C 1
ATOM 1598 O O . SER A 1 203 ? 3.863 -25.781 39.901 1.00 35.47 203 SER A O 1
ATOM 1600 N N . ARG A 1 204 ? 4.705 -27.458 41.162 1.00 39.22 204 ARG A N 1
ATOM 1601 C CA . ARG A 1 204 ? 5.621 -26.829 42.131 1.00 39.22 204 ARG A CA 1
ATOM 1602 C C . ARG A 1 204 ? 6.036 -25.367 41.840 1.00 39.22 204 ARG A C 1
ATOM 1604 O O . ARG A 1 204 ? 6.931 -25.123 41.038 1.00 39.22 204 ARG A O 1
ATOM 1611 N N . ALA A 1 205 ? 5.465 -24.419 42.586 1.00 29.77 205 ALA A N 1
ATOM 1612 C CA . ALA A 1 205 ? 6.079 -23.114 42.857 1.00 29.77 205 ALA A CA 1
ATOM 1613 C C . ALA A 1 205 ? 6.830 -23.187 44.206 1.00 29.77 205 ALA A C 1
ATOM 1615 O O . ALA A 1 205 ? 6.354 -23.873 45.116 1.00 29.77 205 ALA A O 1
ATOM 1616 N N . PRO A 1 206 ? 8.006 -22.549 44.355 1.00 35.00 206 PRO A N 1
ATOM 1617 C CA . PRO A 1 206 ? 8.805 -22.656 45.568 1.00 35.00 206 PRO A CA 1
ATOM 1618 C C . PRO A 1 206 ? 8.147 -21.887 46.718 1.00 35.00 206 PRO A C 1
ATOM 1620 O O . PRO A 1 206 ? 7.658 -20.770 46.548 1.00 35.00 206 PRO A O 1
ATOM 1623 N N . ALA A 1 207 ? 8.148 -22.510 47.894 1.00 30.22 207 ALA A N 1
ATOM 1624 C CA . ALA A 1 207 ? 7.644 -21.941 49.131 1.00 30.22 207 ALA A CA 1
ATOM 1625 C C . ALA A 1 207 ? 8.463 -20.702 49.528 1.00 30.22 207 ALA A C 1
ATOM 1627 O O . ALA A 1 207 ? 9.648 -20.808 49.839 1.00 30.22 207 ALA A O 1
ATOM 1628 N N . TYR A 1 208 ? 7.818 -19.537 49.555 1.00 27.59 208 TYR A N 1
ATOM 1629 C CA . TYR A 1 208 ? 8.317 -18.384 50.294 1.00 27.59 208 TYR A CA 1
ATOM 1630 C C . TYR A 1 208 ? 7.762 -18.459 51.720 1.00 27.59 208 TYR A C 1
ATOM 1632 O O . TYR A 1 208 ? 6.550 -18.440 51.935 1.00 27.59 208 TYR A O 1
ATOM 1640 N N . ARG A 1 209 ? 8.668 -18.613 52.684 1.00 30.27 209 ARG A N 1
ATOM 1641 C CA . ARG A 1 209 ? 8.407 -18.682 54.125 1.00 30.27 209 ARG A CA 1
ATOM 1642 C C . ARG A 1 209 ? 8.511 -17.256 54.686 1.00 30.27 209 ARG A C 1
ATOM 1644 O O . ARG A 1 209 ? 9.568 -16.656 54.504 1.00 30.27 209 ARG A O 1
ATOM 1651 N N . PRO A 1 210 ? 7.500 -16.696 55.374 1.00 34.50 210 PRO A N 1
ATOM 1652 C CA . PRO A 1 210 ? 7.692 -15.455 56.110 1.00 34.50 210 PRO A CA 1
ATOM 1653 C C . PRO A 1 210 ? 8.487 -15.778 57.378 1.00 34.50 210 PRO A C 1
ATOM 1655 O O . PRO A 1 210 ? 7.997 -16.469 58.271 1.00 34.50 210 PRO A O 1
ATOM 1658 N N . SER A 1 211 ? 9.739 -15.333 57.438 1.00 31.67 211 SER A N 1
ATOM 1659 C CA . SER A 1 211 ? 10.539 -15.374 58.658 1.00 31.67 211 SER A CA 1
ATOM 1660 C C . SER A 1 211 ? 10.308 -14.115 59.490 1.00 31.67 211 SER A C 1
ATOM 1662 O O . SER A 1 211 ? 10.481 -13.010 58.986 1.00 31.67 211 SER A O 1
ATOM 1664 N N . ALA A 1 212 ? 10.032 -14.356 60.773 1.00 31.50 212 ALA A N 1
ATOM 1665 C CA . ALA A 1 212 ? 10.260 -13.491 61.929 1.00 31.50 212 ALA A CA 1
ATOM 1666 C C . ALA A 1 212 ? 9.326 -12.280 62.127 1.00 31.50 212 ALA A C 1
ATOM 1668 O O . ALA A 1 212 ? 9.504 -11.208 61.558 1.00 31.50 212 ALA A O 1
ATOM 1669 N N . ARG A 1 213 ? 8.394 -12.450 63.077 1.00 38.72 213 ARG A N 1
ATOM 1670 C CA . ARG A 1 213 ? 8.011 -11.377 64.009 1.00 38.72 213 ARG A CA 1
ATOM 1671 C C . ARG A 1 213 ? 9.234 -10.994 64.857 1.00 38.72 213 ARG A C 1
ATOM 1673 O O . ARG A 1 213 ? 10.036 -11.879 65.165 1.00 38.72 213 ARG A O 1
ATOM 1680 N N . PRO A 1 214 ? 9.289 -9.750 65.347 1.00 36.41 214 PRO A N 1
ATOM 1681 C CA . PRO A 1 214 ? 9.597 -9.585 66.759 1.00 36.41 214 PRO A CA 1
ATOM 1682 C C . PRO A 1 214 ? 8.602 -8.667 67.485 1.00 36.41 214 PRO A C 1
ATOM 1684 O O . PRO A 1 214 ? 8.325 -7.551 67.063 1.00 36.41 214 PRO A O 1
ATOM 1687 N N . ASN A 1 215 ? 8.127 -9.227 68.596 1.00 31.70 215 ASN A N 1
ATOM 1688 C CA . ASN A 1 215 ? 7.929 -8.651 69.926 1.00 31.70 215 ASN A CA 1
ATOM 1689 C C . ASN A 1 215 ? 6.956 -7.477 70.111 1.00 31.70 215 ASN A C 1
ATOM 1691 O O . ASN A 1 215 ? 7.292 -6.310 69.941 1.00 31.70 215 ASN A O 1
ATOM 1695 N N . GLU A 1 216 ? 5.783 -7.833 70.638 1.00 34.31 216 GLU A N 1
ATOM 1696 C CA . GLU A 1 216 ? 5.022 -7.010 71.576 1.00 34.31 216 GLU A CA 1
ATOM 1697 C C . GLU A 1 216 ? 5.789 -6.941 72.908 1.00 34.31 216 GLU A C 1
ATOM 1699 O O . GLU A 1 216 ? 5.958 -7.964 73.566 1.00 34.31 216 GLU A O 1
ATOM 1704 N N . SER A 1 217 ? 6.249 -5.758 73.315 1.00 31.22 217 SER A N 1
ATOM 1705 C CA . SER A 1 217 ? 5.931 -5.205 74.637 1.00 31.22 217 SER A CA 1
ATOM 1706 C C . SER A 1 217 ? 6.423 -3.761 74.761 1.00 31.22 217 SER A C 1
ATOM 1708 O O . SER A 1 217 ? 7.518 -3.416 74.324 1.00 31.22 217 SER A O 1
ATOM 1710 N N . SER A 1 218 ? 5.617 -2.989 75.486 1.00 28.33 218 SER A N 1
ATOM 1711 C CA . SER A 1 218 ? 5.974 -1.780 76.231 1.00 28.33 218 SER A CA 1
ATOM 1712 C C . SER A 1 218 ? 5.793 -0.422 75.530 1.00 28.33 218 SER A C 1
ATOM 1714 O O . SER A 1 218 ? 6.442 -0.107 74.538 1.00 28.33 218 SER A O 1
ATOM 1716 N N . LEU A 1 219 ? 4.985 0.393 76.224 1.00 29.92 219 LEU A N 1
ATOM 1717 C CA . LEU A 1 219 ? 4.961 1.861 76.317 1.00 29.92 219 LEU A CA 1
ATOM 1718 C C . LEU A 1 219 ? 3.852 2.625 75.558 1.00 29.92 219 LEU A C 1
ATOM 1720 O O . LEU A 1 219 ? 3.978 3.009 74.404 1.00 29.92 219 LEU A O 1
ATOM 1724 N N . GLU A 1 220 ? 2.772 2.841 76.322 1.00 29.11 220 GLU A N 1
ATOM 1725 C CA . GLU A 1 220 ? 2.218 4.155 76.703 1.00 29.11 220 GLU A CA 1
ATOM 1726 C C . GLU A 1 220 ? 1.485 5.045 75.670 1.00 29.11 220 GLU A C 1
ATOM 1728 O O . GLU A 1 220 ? 2.054 5.673 74.787 1.00 29.11 220 GLU A O 1
ATOM 1733 N N . VAL A 1 221 ? 0.161 5.100 75.880 1.00 31.05 221 VAL A N 1
ATOM 1734 C CA . VAL A 1 221 ? -0.768 6.252 75.888 1.00 31.05 221 VAL A CA 1
ATOM 1735 C C . VAL A 1 221 ? -0.195 7.619 75.475 1.00 31.05 221 VAL A C 1
ATOM 1737 O O . VAL A 1 221 ? 0.702 8.108 76.139 1.00 31.05 221 VAL A O 1
ATOM 1740 N N . HIS A 1 222 ? -0.834 8.295 74.506 1.00 28.19 222 HIS A N 1
ATOM 1741 C CA . HIS A 1 222 ? -1.427 9.640 74.678 1.00 28.19 222 HIS A CA 1
ATOM 1742 C C . HIS A 1 222 ? -2.415 9.980 73.531 1.00 28.19 222 HIS A C 1
ATOM 1744 O O . HIS A 1 222 ? -2.141 9.642 72.377 1.00 28.19 222 HIS A O 1
ATOM 1750 N N . PRO A 1 223 ? -3.575 10.604 73.834 1.00 49.84 223 PRO A N 1
ATOM 1751 C CA . PRO A 1 223 ? -4.593 11.000 72.861 1.00 49.84 223 PRO A CA 1
ATOM 1752 C C . PRO A 1 223 ? -4.419 12.459 72.384 1.00 49.84 223 PRO A C 1
ATOM 1754 O O . PRO A 1 223 ? -3.679 13.226 72.987 1.00 49.84 223 PRO A O 1
ATOM 1757 N N . GLU A 1 224 ? -5.196 12.817 71.353 1.00 30.50 224 GLU A N 1
ATOM 1758 C CA . GLU A 1 224 ? -5.417 14.159 70.769 1.00 30.50 224 GLU A CA 1
ATOM 1759 C C . GLU A 1 224 ? -4.397 14.668 69.730 1.00 30.50 224 GLU A C 1
ATOM 1761 O O . GLU A 1 224 ? -3.266 15.016 70.039 1.00 30.50 224 GLU A O 1
ATOM 1766 N N . LEU A 1 225 ? -4.830 14.763 68.465 1.00 29.91 225 LEU A N 1
ATOM 1767 C CA . LEU A 1 225 ? -5.172 16.023 67.778 1.00 29.91 225 LEU A CA 1
ATOM 1768 C C . LEU A 1 225 ? -5.541 15.718 66.306 1.00 29.91 225 LEU A C 1
ATOM 1770 O O . LEU A 1 225 ? -4.784 15.064 65.598 1.00 29.91 225 LEU A O 1
ATOM 1774 N N . THR A 1 226 ? -6.754 16.146 65.923 1.00 27.66 226 THR A N 1
ATOM 1775 C CA . THR A 1 226 ? -7.200 16.754 64.640 1.00 27.66 226 THR A CA 1
ATOM 1776 C C . THR A 1 226 ? -6.385 16.458 63.356 1.00 27.66 226 THR A C 1
ATOM 1778 O O . THR A 1 226 ? -5.167 16.512 63.328 1.00 27.66 226 THR A O 1
ATOM 1781 N N . VAL A 1 227 ? -6.974 16.176 62.188 1.00 32.62 227 VAL A N 1
ATOM 1782 C CA . VAL A 1 227 ? -7.924 17.012 61.436 1.00 32.62 227 VAL A CA 1
ATOM 1783 C C . VAL A 1 227 ? -8.703 16.136 60.437 1.00 32.62 227 VAL A C 1
ATOM 1785 O O . VAL A 1 227 ? -8.116 15.362 59.679 1.00 32.62 227 VAL A O 1
ATOM 1788 N N . GLU A 1 228 ? -10.024 16.308 60.396 1.00 39.72 228 GLU A N 1
ATOM 1789 C CA . GLU A 1 228 ? -10.887 15.897 59.288 1.00 39.72 228 GLU A CA 1
ATOM 1790 C C . GLU A 1 228 ? -10.447 16.575 57.978 1.00 39.72 228 GLU A C 1
ATOM 1792 O O . GLU A 1 228 ? -10.578 17.786 57.814 1.00 39.72 228 GLU A O 1
ATOM 1797 N N . LEU A 1 229 ? -9.990 15.797 56.996 1.00 32.38 229 LEU A N 1
ATOM 1798 C CA . LEU A 1 229 ? -10.118 16.178 55.590 1.00 32.38 229 LEU A CA 1
ATOM 1799 C C . LEU A 1 229 ? -11.031 15.171 54.898 1.00 32.38 229 LEU A C 1
ATOM 1801 O O . LEU A 1 229 ? -10.603 14.131 54.397 1.00 32.38 229 LEU A O 1
ATOM 1805 N N . ALA A 1 230 ? -12.316 15.520 54.871 1.00 34.22 230 ALA A N 1
ATOM 1806 C CA . ALA A 1 230 ? -13.291 14.949 53.963 1.00 34.22 230 ALA A CA 1
ATOM 1807 C C . ALA A 1 230 ? -12.834 15.192 52.515 1.00 34.22 230 ALA A C 1
ATOM 1809 O O . ALA A 1 230 ? -12.928 16.297 51.985 1.00 34.22 230 ALA A O 1
ATOM 1810 N N . CYS A 1 231 ? -12.330 14.146 51.866 1.00 29.28 231 CYS A N 1
ATOM 1811 C CA . CYS A 1 231 ? -12.239 14.091 50.415 1.00 29.28 231 CYS A CA 1
ATOM 1812 C C . CYS A 1 231 ? -13.428 13.256 49.935 1.00 29.28 231 CYS A C 1
ATOM 1814 O O . CYS A 1 231 ? -13.418 12.029 50.049 1.00 29.28 231 CYS A O 1
ATOM 1816 N N . GLU A 1 232 ? -14.482 13.927 49.461 1.00 32.69 232 GLU A N 1
ATOM 1817 C CA . GLU A 1 232 ? -15.634 13.274 48.839 1.00 32.69 232 GLU A CA 1
ATOM 1818 C C . GLU A 1 232 ? -15.162 12.362 47.690 1.00 32.69 232 GLU A C 1
ATOM 1820 O O . GLU A 1 232 ? -14.545 12.848 46.733 1.00 32.69 232 GLU A O 1
ATOM 1825 N N . PRO A 1 233 ? -15.438 11.044 47.716 1.00 35.50 233 PRO A N 1
ATOM 1826 C CA . PRO A 1 233 ? -15.132 10.204 46.575 1.00 35.50 233 PRO A CA 1
ATOM 1827 C C . PRO A 1 233 ? -16.102 10.542 45.441 1.00 35.50 233 PRO A C 1
ATOM 1829 O O . PRO A 1 233 ? -17.322 10.416 45.566 1.00 35.50 233 PRO A O 1
ATOM 1832 N N . ALA A 1 234 ? -15.531 10.964 44.313 1.00 33.19 234 ALA A N 1
ATOM 1833 C CA . ALA A 1 234 ? -16.228 11.202 43.059 1.00 33.19 234 ALA A CA 1
ATOM 1834 C C . ALA A 1 234 ? -17.265 10.101 42.773 1.00 33.19 234 ALA A C 1
ATOM 1836 O O . ALA A 1 234 ? -16.945 8.909 42.789 1.00 33.19 234 ALA A O 1
ATOM 1837 N N . ARG A 1 235 ? -18.507 10.521 42.494 1.00 42.00 235 ARG A N 1
ATOM 1838 C CA . ARG A 1 235 ? -19.659 9.665 42.169 1.00 42.00 235 ARG A CA 1
ATOM 1839 C C . ARG A 1 235 ? -19.310 8.703 41.030 1.00 42.00 235 ARG A C 1
ATOM 1841 O O . ARG A 1 235 ? -19.414 9.040 39.853 1.00 42.00 235 ARG A O 1
ATOM 1848 N N . THR A 1 236 ? -18.900 7.489 41.377 1.00 39.88 236 THR A N 1
ATOM 1849 C CA . THR A 1 236 ? -18.726 6.397 40.423 1.00 39.88 236 THR A CA 1
ATOM 1850 C C . THR A 1 236 ? -20.086 5.737 40.196 1.00 39.88 236 THR A C 1
ATOM 1852 O O . THR A 1 236 ? -20.752 5.309 41.135 1.00 39.88 236 THR A O 1
ATOM 1855 N N . SER A 1 237 ? -20.519 5.656 38.933 1.00 45.72 237 SER A N 1
ATOM 1856 C CA . SER A 1 237 ? -21.797 5.078 38.471 1.00 45.72 237 SER A CA 1
ATOM 1857 C C . SER A 1 237 ? -21.964 3.565 38.715 1.00 45.72 237 SER A C 1
ATOM 1859 O O . SER A 1 237 ? -22.670 2.898 37.962 1.00 45.72 237 SER A O 1
ATOM 1861 N N . HIS A 1 238 ? -21.307 2.984 39.721 1.00 44.06 238 HIS A N 1
ATOM 1862 C CA . HIS A 1 238 ? -21.271 1.535 39.927 1.00 44.06 238 HIS A CA 1
ATOM 1863 C C . HIS A 1 238 ? -22.332 0.979 40.889 1.00 44.06 238 HIS A C 1
ATOM 1865 O O . HIS A 1 238 ? -22.483 -0.236 40.932 1.00 44.06 238 HIS A O 1
ATOM 1871 N N . ASN A 1 239 ? -23.122 1.824 41.564 1.00 50.00 239 ASN A N 1
ATOM 1872 C CA . ASN A 1 239 ? -24.208 1.397 42.462 1.00 50.00 239 ASN A CA 1
ATOM 1873 C C . ASN A 1 239 ? -25.551 2.071 42.130 1.00 50.00 239 ASN A C 1
ATOM 1875 O O . ASN A 1 239 ? -26.238 2.598 43.000 1.00 50.00 239 ASN A O 1
ATOM 1879 N N . ALA A 1 240 ? -25.942 2.077 40.857 1.00 55.44 240 ALA A N 1
ATOM 1880 C CA . ALA A 1 240 ? -27.309 2.440 40.499 1.00 55.44 240 ALA A CA 1
ATOM 1881 C C . ALA A 1 240 ? -28.256 1.286 40.879 1.00 55.44 240 ALA A C 1
ATOM 1883 O O . ALA A 1 240 ? -28.195 0.194 40.311 1.00 55.44 240 ALA A O 1
ATOM 1884 N N . VAL A 1 241 ? -29.096 1.531 41.883 1.00 62.91 241 VAL A N 1
ATOM 1885 C CA . VAL A 1 241 ? -30.093 0.588 42.398 1.00 62.91 241 VAL A CA 1
ATOM 1886 C C . VAL A 1 241 ? -31.156 0.348 41.322 1.00 62.91 241 VAL A C 1
ATOM 1888 O O . VAL A 1 241 ? -31.775 1.286 40.824 1.00 62.91 241 VAL A O 1
ATOM 1891 N N . TRP A 1 242 ? -31.376 -0.914 40.948 1.00 76.25 242 TRP A N 1
ATOM 1892 C CA . TRP A 1 242 ? -32.484 -1.305 40.073 1.00 76.25 242 TRP A CA 1
ATOM 1893 C C . TRP A 1 242 ? -33.795 -1.248 40.858 1.00 76.25 242 TRP A C 1
ATOM 1895 O O . TRP A 1 242 ? -34.250 -2.259 41.391 1.00 76.25 242 TRP A O 1
ATOM 1905 N N . THR A 1 243 ? -34.385 -0.059 40.961 1.00 79.31 243 THR A N 1
ATOM 1906 C CA . THR A 1 243 ? -35.675 0.139 41.629 1.00 79.31 243 THR A CA 1
ATOM 1907 C C . THR A 1 243 ? -36.778 -0.633 40.902 1.00 79.31 243 THR A C 1
ATOM 1909 O O . THR A 1 243 ? -36.764 -0.752 39.675 1.00 79.31 243 THR A O 1
ATOM 1912 N N . THR A 1 244 ? -37.775 -1.115 41.642 1.00 78.38 244 THR A N 1
ATOM 1913 C CA . THR A 1 244 ? -38.972 -1.790 41.106 1.00 78.38 244 THR A CA 1
ATOM 1914 C C . THR A 1 244 ? -39.651 -0.992 39.989 1.00 78.38 244 THR A C 1
ATOM 1916 O O . THR A 1 244 ? -40.020 -1.570 38.973 1.00 78.38 244 THR A O 1
ATOM 1919 N N . HIS A 1 245 ? -39.708 0.338 40.112 1.00 78.06 245 HIS A N 1
ATOM 1920 C CA . HIS A 1 245 ? -40.225 1.242 39.077 1.00 78.06 245 HIS A CA 1
ATOM 1921 C C . HIS A 1 245 ? -39.437 1.191 37.754 1.00 78.06 245 HIS A C 1
ATOM 1923 O O . HIS A 1 245 ? -40.014 1.271 36.676 1.00 78.06 245 HIS A O 1
ATOM 1929 N N . VAL A 1 246 ? -38.112 1.024 37.810 1.00 81.44 246 VAL A N 1
ATOM 1930 C CA . VAL A 1 246 ? -37.282 0.897 36.600 1.00 81.44 246 VAL A CA 1
ATOM 1931 C C . VAL A 1 246 ? -37.517 -0.462 35.945 1.00 81.44 246 VAL A C 1
ATOM 1933 O O . VAL A 1 246 ? -37.551 -0.555 34.723 1.00 81.44 246 VAL A O 1
ATOM 1936 N N . LEU A 1 247 ? -37.713 -1.513 36.748 1.00 83.12 247 LEU A N 1
ATOM 1937 C CA . LEU A 1 247 ? -37.978 -2.863 36.249 1.00 83.12 247 LEU A CA 1
ATOM 1938 C C . LEU A 1 247 ? -39.321 -2.965 35.517 1.00 83.12 247 LEU A C 1
ATOM 1940 O O . LEU A 1 247 ? -39.380 -3.650 34.501 1.00 83.12 247 LEU A O 1
ATOM 1944 N N . THR A 1 248 ? -40.364 -2.268 35.977 1.00 83.75 248 THR A N 1
ATOM 1945 C CA . THR A 1 248 ? -41.674 -2.251 35.299 1.00 83.75 248 THR A CA 1
ATOM 1946 C C . THR A 1 248 ? -41.655 -1.468 33.986 1.00 83.75 248 THR A C 1
ATOM 1948 O O . THR A 1 248 ? -42.427 -1.773 33.082 1.00 83.75 248 THR A O 1
ATOM 1951 N N . GLN A 1 249 ? -40.753 -0.491 33.850 1.00 82.69 249 GLN A N 1
ATOM 1952 C CA . GLN A 1 249 ? -40.581 0.286 32.619 1.00 82.69 249 GLN A CA 1
ATOM 1953 C C . GLN A 1 249 ? -39.784 -0.455 31.533 1.00 82.69 249 GLN A C 1
ATOM 1955 O O . GLN A 1 249 ? -39.901 -0.111 30.351 1.00 82.69 249 GLN A O 1
ATOM 1960 N N . LEU A 1 250 ? -38.987 -1.471 31.896 1.00 82.25 250 LEU A N 1
ATOM 1961 C CA . LEU A 1 250 ? -38.257 -2.296 30.929 1.00 82.25 250 LEU A CA 1
ATOM 1962 C C . LEU A 1 250 ? -39.253 -2.987 29.987 1.00 82.25 250 LEU A C 1
ATOM 1964 O O . LEU A 1 250 ? -40.102 -3.753 30.425 1.00 82.25 250 LEU A O 1
ATOM 1968 N N . GLY A 1 251 ? -39.134 -2.727 28.683 1.00 76.81 251 GLY A N 1
ATOM 1969 C CA . GLY A 1 251 ? -40.016 -3.300 27.657 1.00 76.81 251 GLY A CA 1
ATOM 1970 C C . GLY A 1 251 ? -41.263 -2.472 27.327 1.00 76.81 251 GLY A C 1
ATOM 1971 O O . GLY A 1 251 ? -41.854 -2.710 26.282 1.00 76.81 251 GLY A O 1
ATOM 1972 N N . GLN A 1 252 ? -41.619 -1.469 28.137 1.00 81.69 252 GLN A N 1
ATOM 1973 C CA . GLN A 1 252 ? -42.682 -0.499 27.816 1.00 81.69 252 GLN A CA 1
ATOM 1974 C C . GLN A 1 252 ? -42.115 0.789 27.211 1.00 81.69 252 GLN A C 1
ATOM 1976 O O . GLN A 1 252 ? -42.670 1.349 26.269 1.00 81.69 252 GLN A O 1
ATOM 1981 N N . VAL A 1 253 ? -40.981 1.246 27.743 1.00 79.50 253 VAL A N 1
ATOM 1982 C CA . VAL A 1 253 ? -40.298 2.478 27.335 1.00 79.50 253 VAL A CA 1
ATOM 1983 C C . VAL A 1 253 ? -39.005 2.122 26.592 1.00 79.50 253 VAL A C 1
ATOM 1985 O O . VAL A 1 253 ? -38.386 1.087 26.853 1.00 79.50 253 VAL A O 1
ATOM 1988 N N . LYS A 1 254 ? -38.568 2.960 25.641 1.00 82.69 254 LYS A N 1
ATOM 1989 C CA . LYS A 1 254 ? -37.306 2.735 24.916 1.00 82.69 254 LYS A CA 1
ATOM 1990 C C . LYS A 1 254 ? -36.124 2.727 25.890 1.00 82.69 254 LYS A C 1
ATOM 1992 O O . LYS A 1 254 ? -35.971 3.646 26.694 1.00 82.69 254 LYS A O 1
ATOM 1997 N N . ASP A 1 255 ? -35.214 1.760 25.731 1.00 83.81 255 ASP A N 1
ATOM 1998 C CA . ASP A 1 255 ? -34.005 1.603 26.563 1.00 83.81 255 ASP A CA 1
ATOM 1999 C C . ASP A 1 255 ? -33.172 2.909 26.671 1.00 83.81 255 ASP A C 1
ATOM 2001 O O . ASP A 1 255 ? -32.483 3.139 27.665 1.00 83.81 255 ASP A O 1
ATOM 2005 N N . SER A 1 256 ? -33.240 3.792 25.663 1.00 82.50 256 SER A N 1
ATOM 2006 C CA . SER A 1 256 ? -32.577 5.105 25.649 1.00 82.50 256 SER A CA 1
ATOM 2007 C C . SER A 1 256 ? -33.193 6.144 26.588 1.00 82.50 256 SER A C 1
ATOM 2009 O O . SER A 1 256 ? -32.477 7.012 27.078 1.00 82.50 256 SER A O 1
ATOM 2011 N N . GLU A 1 257 ? -34.503 6.096 26.808 1.00 83.88 257 GLU A N 1
ATOM 2012 C CA . GLU A 1 257 ? -35.209 7.027 27.695 1.00 83.88 257 GLU A CA 1
ATOM 2013 C C . GLU A 1 257 ? -35.047 6.597 29.151 1.00 83.88 257 GLU A C 1
ATOM 2015 O O . GLU A 1 257 ? -34.696 7.422 29.989 1.00 83.88 257 GLU A O 1
ATOM 2020 N N . ILE A 1 258 ? -35.127 5.290 29.424 1.00 83.88 258 ILE A N 1
ATOM 2021 C CA . ILE A 1 258 ? -34.820 4.716 30.744 1.00 83.88 258 ILE A CA 1
ATOM 2022 C C . ILE A 1 258 ? -33.380 5.058 31.153 1.00 83.88 258 ILE A C 1
ATOM 2024 O O . ILE A 1 258 ? -33.134 5.451 32.290 1.00 83.88 258 ILE A O 1
ATOM 2028 N N . ALA A 1 259 ? -32.425 4.984 30.221 1.00 84.94 259 ALA A N 1
ATOM 2029 C CA . ALA A 1 259 ? -31.034 5.373 30.461 1.00 84.94 259 ALA A CA 1
ATOM 2030 C C . ALA A 1 259 ? -30.876 6.859 30.841 1.00 84.94 259 ALA A C 1
ATOM 2032 O O . ALA A 1 259 ? -30.111 7.182 31.747 1.00 84.94 259 ALA A O 1
ATOM 2033 N N . LYS A 1 260 ? -31.624 7.764 30.192 1.00 83.88 260 LYS A N 1
ATOM 2034 C CA . LYS A 1 260 ? -31.624 9.197 30.536 1.00 83.88 260 LYS A CA 1
ATOM 2035 C C . LYS A 1 260 ? -32.249 9.459 31.906 1.00 83.88 260 LYS A C 1
ATOM 2037 O O . LYS A 1 260 ? -31.711 10.261 32.658 1.00 83.88 260 LYS A O 1
ATOM 2042 N N . LEU A 1 261 ? -33.347 8.774 32.226 1.00 81.00 261 LEU A N 1
ATOM 2043 C CA . LEU A 1 261 ? -34.076 8.930 33.489 1.00 81.00 261 LEU A CA 1
ATOM 2044 C C . LEU A 1 261 ? -33.295 8.389 34.695 1.00 81.00 261 LEU A C 1
ATOM 2046 O O . LEU A 1 261 ? -33.358 8.955 35.778 1.00 81.00 261 LEU A O 1
ATOM 2050 N N . THR A 1 262 ? -32.544 7.302 34.510 1.00 79.75 262 THR A N 1
ATOM 2051 C CA . THR A 1 262 ? -31.839 6.601 35.600 1.00 79.75 262 THR A CA 1
ATOM 2052 C C . THR A 1 262 ? -30.354 6.954 35.707 1.00 79.75 262 THR A C 1
ATOM 2054 O O . THR A 1 262 ? -29.689 6.523 36.646 1.00 79.75 262 THR A O 1
ATOM 2057 N N . GLY A 1 263 ? -29.799 7.684 34.732 1.00 79.31 263 GLY A N 1
ATOM 2058 C CA . GLY A 1 263 ? -28.355 7.929 34.629 1.00 79.31 263 GLY A CA 1
ATOM 2059 C C . GLY A 1 263 ? -27.531 6.674 34.302 1.00 79.31 263 GLY A C 1
ATOM 2060 O O . GLY A 1 263 ? -26.300 6.708 34.338 1.00 79.31 263 GLY A O 1
ATOM 2061 N N . LEU A 1 264 ? -28.191 5.556 33.981 1.00 82.19 264 LEU A N 1
ATOM 2062 C CA . LEU A 1 264 ? -27.556 4.313 33.556 1.00 82.19 264 LEU A CA 1
ATOM 2063 C C . LEU A 1 264 ? -27.121 4.386 32.093 1.00 82.19 264 LEU A C 1
ATOM 2065 O O . LEU A 1 264 ? -27.719 5.063 31.260 1.00 82.19 264 LEU A O 1
ATOM 2069 N N . SER A 1 265 ? -26.110 3.596 31.729 1.00 81.25 265 SER A N 1
ATOM 2070 C CA . SER A 1 265 ? -25.797 3.408 30.312 1.00 81.25 265 SER A CA 1
ATOM 2071 C C . SER A 1 265 ? -26.916 2.627 29.606 1.00 81.25 265 SER A C 1
ATOM 2073 O O . SER A 1 265 ? -27.426 1.638 30.136 1.00 81.25 265 SER A O 1
ATOM 2075 N N . VAL A 1 266 ? -27.233 2.996 28.358 1.00 83.12 266 VAL A N 1
ATOM 2076 C CA . VAL A 1 266 ? -28.194 2.268 27.496 1.00 83.12 266 VAL A CA 1
ATOM 2077 C C . VAL A 1 266 ? -27.848 0.774 27.402 1.00 83.12 266 VAL A C 1
ATOM 2079 O O . VAL A 1 266 ? -28.719 -0.090 27.336 1.00 83.12 266 VAL A O 1
ATOM 2082 N N . SER A 1 267 ? -26.553 0.445 27.440 1.00 79.94 267 SER A N 1
ATOM 2083 C CA . SER A 1 267 ? -26.074 -0.938 27.458 1.00 79.94 267 SER A CA 1
ATOM 2084 C C . SER A 1 267 ? -26.452 -1.691 28.732 1.00 79.94 267 SER A C 1
ATOM 2086 O O . SER A 1 267 ? -26.821 -2.855 28.622 1.00 79.94 267 SER A O 1
ATOM 2088 N N . ALA A 1 268 ? -26.394 -1.057 29.906 1.00 82.12 268 ALA A N 1
ATOM 2089 C CA . ALA A 1 268 ? -26.776 -1.679 31.174 1.00 82.12 268 ALA A CA 1
ATOM 2090 C C . ALA A 1 268 ? -28.284 -1.975 31.230 1.00 82.12 268 ALA A C 1
ATOM 2092 O O . ALA A 1 268 ? -28.669 -3.090 31.578 1.00 82.12 268 ALA A O 1
ATOM 2093 N N . VAL A 1 269 ? -29.120 -1.021 30.800 1.00 85.38 269 VAL A N 1
ATOM 2094 C CA . VAL A 1 269 ? -30.584 -1.186 30.675 1.00 85.38 269 VAL A CA 1
ATOM 2095 C C . VAL A 1 269 ? -30.920 -2.350 29.745 1.00 85.38 269 VAL A C 1
ATOM 2097 O O . VAL A 1 269 ? -31.653 -3.261 30.124 1.00 85.38 269 VAL A O 1
ATOM 2100 N N . ARG A 1 270 ? -30.291 -2.391 28.565 1.00 82.38 270 ARG A N 1
ATOM 2101 C CA . ARG A 1 270 ? -30.448 -3.491 27.608 1.00 82.38 270 ARG A CA 1
ATOM 2102 C C . ARG A 1 270 ? -30.022 -4.835 28.194 1.00 82.38 270 ARG A C 1
ATOM 2104 O O . ARG A 1 270 ? -30.765 -5.799 28.059 1.00 82.38 270 ARG A O 1
ATOM 2111 N N . ILE A 1 271 ? -28.855 -4.932 28.836 1.00 82.50 271 ILE A N 1
ATOM 2112 C CA . ILE A 1 271 ? -28.393 -6.189 29.455 1.00 82.50 271 ILE A CA 1
ATOM 2113 C C . ILE A 1 271 ? -29.407 -6.670 30.498 1.00 82.50 271 ILE A C 1
ATOM 2115 O O . ILE A 1 271 ? -29.785 -7.839 30.468 1.00 82.50 271 ILE A O 1
ATOM 2119 N N . LYS A 1 272 ? -29.906 -5.771 31.357 1.00 84.94 272 LYS A N 1
ATOM 2120 C CA . LYS A 1 272 ? -30.903 -6.115 32.375 1.00 84.94 272 LYS A CA 1
ATOM 2121 C C . LYS A 1 272 ? -32.222 -6.574 31.750 1.00 84.94 272 LYS A C 1
ATOM 2123 O O . LYS A 1 272 ? -32.705 -7.645 32.107 1.00 84.94 272 LYS A O 1
ATOM 2128 N N . ARG A 1 273 ? -32.746 -5.851 30.755 1.00 88.00 273 ARG A N 1
ATOM 2129 C CA . ARG A 1 273 ? -33.936 -6.249 29.983 1.00 88.00 273 ARG A CA 1
ATOM 2130 C C . ARG A 1 273 ? -33.780 -7.642 29.368 1.00 88.00 273 ARG A C 1
ATOM 2132 O O . ARG A 1 273 ? -34.646 -8.492 29.537 1.00 88.00 273 ARG A O 1
ATOM 2139 N N . THR A 1 274 ? -32.650 -7.888 28.700 1.00 83.44 274 THR A N 1
ATOM 2140 C CA . THR A 1 274 ? -32.394 -9.176 28.033 1.00 83.44 274 THR A CA 1
ATOM 2141 C C . THR A 1 274 ? -32.217 -10.311 29.046 1.00 83.44 274 THR A C 1
ATOM 2143 O O . THR A 1 274 ? -32.661 -11.420 28.783 1.00 83.44 274 THR A O 1
ATOM 2146 N N . SER A 1 275 ? -31.633 -10.041 30.223 1.00 84.50 275 SER A N 1
ATOM 2147 C CA . SER A 1 275 ? -31.509 -11.033 31.305 1.00 84.50 275 SER A CA 1
ATOM 2148 C C . SER A 1 275 ? -32.852 -11.450 31.910 1.00 84.50 275 SER A C 1
ATOM 2150 O O . SER A 1 275 ? -32.963 -12.550 32.435 1.00 84.50 275 SER A O 1
ATOM 2152 N N . LEU A 1 276 ? -33.867 -10.586 31.811 1.00 84.75 276 LEU A N 1
ATOM 2153 C CA . LEU A 1 276 ? -35.234 -10.851 32.265 1.00 84.75 276 LEU A CA 1
ATOM 2154 C C . LEU A 1 276 ? -36.129 -11.410 31.145 1.00 84.75 276 LEU A C 1
ATOM 2156 O O . LEU A 1 276 ? -37.320 -11.597 31.360 1.00 84.75 276 LEU A O 1
ATOM 2160 N N . GLY A 1 277 ? -35.583 -11.646 29.945 1.00 80.94 277 GLY A N 1
ATOM 2161 C CA . GLY A 1 277 ? -36.338 -12.170 28.802 1.00 80.94 277 GLY A CA 1
ATOM 2162 C C . GLY A 1 277 ? -37.366 -11.199 28.210 1.00 80.94 277 GLY A C 1
ATOM 2163 O O . GLY A 1 277 ? -38.191 -11.606 27.400 1.00 80.94 277 GLY A O 1
ATOM 2164 N N . ILE A 1 278 ? -37.328 -9.919 28.586 1.00 82.62 278 ILE A N 1
ATOM 2165 C CA . ILE A 1 278 ? -38.325 -8.934 28.158 1.00 82.62 278 ILE A CA 1
ATOM 2166 C C . ILE A 1 278 ? -37.975 -8.437 26.740 1.00 82.62 278 ILE A C 1
ATOM 2168 O O . ILE A 1 278 ? -36.834 -8.010 26.522 1.00 82.62 278 ILE A O 1
ATOM 2172 N N . PRO A 1 279 ? -38.894 -8.454 25.757 1.00 71.88 279 PRO A N 1
ATOM 2173 C CA . PRO A 1 279 ? -38.644 -7.920 24.416 1.00 71.88 279 PRO A CA 1
ATOM 2174 C C . PRO A 1 279 ? -38.492 -6.383 24.422 1.00 71.88 279 PRO A C 1
ATOM 2176 O O . PRO A 1 279 ? -38.928 -5.710 25.356 1.00 71.88 279 PRO A O 1
ATOM 2179 N N . PRO A 1 280 ? -37.804 -5.788 23.431 1.00 76.75 280 PRO A N 1
ATOM 2180 C CA . PRO A 1 280 ? -37.683 -4.335 23.335 1.00 76.75 280 PRO A CA 1
ATOM 2181 C C . PRO A 1 280 ? -39.033 -3.683 22.998 1.00 76.75 280 PRO A C 1
ATOM 2183 O O . PRO A 1 280 ? -39.785 -4.211 22.188 1.00 76.75 280 PRO A O 1
ATOM 2186 N N . ALA A 1 281 ? -39.287 -2.496 23.559 1.00 65.81 281 ALA A N 1
ATOM 2187 C CA . ALA A 1 281 ? -40.568 -1.781 23.449 1.00 65.81 281 ALA A CA 1
ATOM 2188 C C . ALA A 1 281 ? -41.007 -1.435 22.013 1.00 65.81 281 ALA A C 1
ATOM 2190 O O . ALA A 1 281 ? -42.185 -1.237 21.743 1.00 65.81 281 ALA A O 1
ATOM 2191 N N . THR A 1 282 ? -40.060 -1.347 21.079 1.00 65.81 282 THR A N 1
ATOM 2192 C CA . THR A 1 282 ? -40.346 -1.134 19.657 1.00 65.81 282 THR A CA 1
ATOM 2193 C C . THR A 1 282 ? -39.537 -2.119 18.834 1.00 65.81 282 THR A C 1
ATOM 2195 O O . THR A 1 282 ? -38.309 -1.997 18.756 1.00 65.81 282 THR A O 1
ATOM 2198 N N . GLU A 1 283 ? -40.213 -3.072 18.198 1.00 64.75 283 GLU A N 1
ATOM 2199 C CA . GLU A 1 283 ? -39.620 -3.856 17.123 1.00 64.75 283 GLU A CA 1
ATOM 2200 C C . GLU A 1 283 ? -39.461 -2.961 15.894 1.00 64.75 283 GLU A C 1
ATOM 2202 O O . GLU A 1 283 ? -40.404 -2.330 15.420 1.00 64.75 283 GLU A O 1
ATOM 2207 N N . PHE A 1 284 ? -38.234 -2.850 15.393 1.00 74.75 284 PHE A N 1
ATOM 2208 C CA . PHE A 1 284 ? -37.986 -2.106 14.169 1.00 74.75 284 PHE A CA 1
ATOM 2209 C C . PHE A 1 284 ? -38.526 -2.896 12.968 1.00 74.75 284 PHE A C 1
ATOM 2211 O O . PHE A 1 284 ? -38.055 -4.003 12.690 1.00 74.75 284 PHE A O 1
ATOM 2218 N N . VAL A 1 285 ? -39.472 -2.310 12.232 1.00 79.62 285 VAL A N 1
ATOM 2219 C CA . VAL A 1 285 ? -40.047 -2.910 11.023 1.00 79.62 285 VAL A CA 1
ATOM 2220 C C . VAL A 1 285 ? -39.154 -2.617 9.818 1.00 79.62 285 VAL A C 1
ATOM 2222 O O . VAL A 1 285 ? -38.879 -1.467 9.482 1.00 79.62 285 VAL A O 1
ATOM 2225 N N . TRP A 1 286 ? -38.705 -3.673 9.141 1.00 81.81 286 TRP A N 1
ATOM 2226 C CA . TRP A 1 286 ? -37.912 -3.560 7.917 1.00 81.81 286 TRP A CA 1
ATOM 2227 C C . TRP A 1 286 ? -38.804 -3.206 6.728 1.00 81.81 286 TRP A C 1
ATOM 2229 O O . TRP A 1 286 ? -39.605 -4.031 6.297 1.00 81.81 286 TRP A O 1
ATOM 2239 N N . SER A 1 287 ? -38.646 -2.002 6.173 1.00 84.88 287 SER A N 1
ATOM 2240 C CA . SER A 1 287 ? -39.334 -1.617 4.937 1.00 84.88 287 SER A CA 1
ATOM 2241 C C . SER A 1 287 ? -38.720 -2.305 3.710 1.00 84.88 287 SER A C 1
ATOM 2243 O O . SER A 1 287 ? -37.530 -2.635 3.691 1.00 84.88 287 SER A O 1
ATOM 2245 N N . ALA A 1 288 ? -39.521 -2.492 2.657 1.00 84.75 288 ALA A N 1
ATOM 2246 C CA . ALA A 1 288 ? -39.063 -3.092 1.401 1.00 84.75 288 ALA A CA 1
ATOM 2247 C C . ALA A 1 288 ? -37.925 -2.288 0.734 1.00 84.75 288 ALA A C 1
ATOM 2249 O O . ALA A 1 288 ? -36.981 -2.883 0.218 1.00 84.75 288 ALA A O 1
ATOM 2250 N N . ASP A 1 289 ? -37.957 -0.950 0.819 1.00 85.94 289 ASP A N 1
ATOM 2251 C CA . ASP A 1 289 ? -36.878 -0.072 0.327 1.00 85.94 289 ASP A CA 1
ATOM 2252 C C . ASP A 1 289 ? -35.572 -0.243 1.126 1.00 85.94 289 ASP A C 1
ATOM 2254 O O . ASP A 1 289 ? -34.481 -0.216 0.563 1.00 85.94 289 ASP A O 1
ATOM 2258 N N . LEU A 1 290 ? -35.645 -0.492 2.437 1.00 85.62 290 LEU A N 1
ATOM 2259 C CA . LEU A 1 290 ? -34.443 -0.770 3.228 1.00 85.62 290 LEU A CA 1
ATOM 2260 C C . LEU A 1 290 ? -33.862 -2.149 2.911 1.00 85.62 290 LEU A C 1
ATOM 2262 O O . LEU A 1 290 ? -32.640 -2.298 2.893 1.00 85.62 290 LEU A O 1
ATOM 2266 N N . LEU A 1 291 ? -34.715 -3.142 2.643 1.00 87.00 291 LEU A N 1
ATOM 2267 C CA . LEU A 1 291 ? -34.284 -4.485 2.257 1.00 87.00 291 LEU A CA 1
ATOM 2268 C C . LEU A 1 291 ? -33.578 -4.496 0.896 1.00 87.00 291 LEU A C 1
ATOM 2270 O O . LEU A 1 291 ? -32.550 -5.159 0.775 1.00 87.00 291 LEU A O 1
ATOM 2274 N N . SER A 1 292 ? -34.063 -3.736 -0.092 1.00 84.81 292 SER A N 1
ATOM 2275 C CA . SER A 1 292 ? -33.437 -3.660 -1.423 1.00 84.81 292 SER A CA 1
ATOM 2276 C C . SER A 1 292 ? -32.052 -3.000 -1.398 1.00 84.81 292 SER A C 1
ATOM 2278 O O . SER A 1 292 ? -31.180 -3.346 -2.194 1.00 84.81 292 SER A O 1
ATOM 2280 N N . ARG A 1 293 ? -31.811 -2.090 -0.444 1.00 84.00 293 ARG A N 1
ATOM 2281 C CA . ARG A 1 293 ? -30.526 -1.392 -0.269 1.00 84.00 293 ARG A CA 1
ATOM 2282 C C . ARG A 1 293 ? -29.461 -2.226 0.451 1.00 84.00 293 ARG A C 1
ATOM 2284 O O . ARG A 1 293 ? -28.274 -1.885 0.367 1.00 84.00 293 ARG A O 1
ATOM 2291 N N . LEU A 1 294 ? -29.841 -3.290 1.169 1.00 83.12 294 LEU A N 1
ATOM 2292 C CA . LEU A 1 294 ? -28.896 -4.165 1.875 1.00 83.12 294 LEU A CA 1
ATOM 2293 C C . LEU A 1 294 ? -27.927 -4.820 0.878 1.00 83.12 294 LEU A C 1
ATOM 2295 O O . LEU A 1 294 ? -28.338 -5.440 -0.093 1.00 83.12 294 LEU A O 1
ATOM 2299 N N . GLY A 1 295 ? -26.620 -4.693 1.125 1.00 76.31 295 GLY A N 1
ATOM 2300 C CA . GLY A 1 295 ? -25.570 -5.240 0.251 1.00 76.31 295 GLY A CA 1
ATOM 2301 C C . GLY A 1 295 ? -25.160 -4.332 -0.916 1.00 76.31 295 GLY A C 1
ATOM 2302 O O . GLY A 1 295 ? -24.040 -4.466 -1.405 1.00 76.31 295 GLY A O 1
ATOM 2303 N N . GLN A 1 296 ? -25.993 -3.360 -1.300 1.00 78.12 296 GLN A N 1
ATOM 2304 C CA . GLN A 1 296 ? -25.641 -2.322 -2.281 1.00 78.12 296 GLN A CA 1
ATOM 2305 C C . GLN A 1 296 ? -24.980 -1.115 -1.608 1.00 78.12 296 GLN A C 1
ATOM 2307 O O . GLN A 1 296 ? -23.962 -0.595 -2.065 1.00 78.12 296 GLN A O 1
ATOM 2312 N N . VAL A 1 297 ? -25.555 -0.679 -0.487 1.00 78.62 297 VAL A N 1
ATOM 2313 C CA . VAL A 1 297 ? -25.096 0.478 0.284 1.00 78.62 297 VAL A CA 1
ATOM 2314 C C . VAL A 1 297 ? -24.410 -0.005 1.564 1.00 78.62 297 VAL A C 1
ATOM 2316 O O . VAL A 1 297 ? -24.749 -1.047 2.122 1.00 78.62 297 VAL A O 1
ATOM 2319 N N . LYS A 1 298 ? -23.415 0.747 2.054 1.00 84.38 298 LYS A N 1
ATOM 2320 C CA . LYS A 1 298 ? -22.736 0.429 3.320 1.00 84.38 298 LYS A CA 1
ATOM 2321 C C . LYS A 1 298 ? -23.744 0.361 4.470 1.00 84.38 298 LYS A C 1
ATOM 2323 O O . LYS A 1 298 ? -24.504 1.306 4.673 1.00 84.38 298 LYS A O 1
ATOM 2328 N N . ASP A 1 299 ? -23.630 -0.677 5.302 1.00 86.25 299 ASP A N 1
ATOM 2329 C CA . ASP A 1 299 ? -24.485 -0.911 6.480 1.00 86.25 299 ASP A CA 1
ATOM 2330 C C . ASP A 1 299 ? -24.602 0.333 7.396 1.00 86.25 299 ASP A C 1
ATOM 2332 O O . ASP A 1 299 ? -25.639 0.555 8.014 1.00 86.25 299 ASP A O 1
ATOM 2336 N N . LYS A 1 300 ? -23.566 1.189 7.453 1.00 85.00 300 LYS A N 1
ATOM 2337 C CA . LYS A 1 300 ? -23.560 2.446 8.229 1.00 85.00 300 LYS A CA 1
ATOM 2338 C C . LYS A 1 300 ? -24.505 3.523 7.675 1.00 85.00 300 LYS A C 1
ATOM 2340 O O . LYS A 1 300 ? -25.102 4.255 8.457 1.00 85.00 300 LYS A O 1
ATOM 2345 N N . GLU A 1 301 ? -24.633 3.636 6.357 1.00 84.94 301 GLU A N 1
ATOM 2346 C CA . GLU A 1 301 ? -25.532 4.617 5.734 1.00 84.94 301 GLU A CA 1
ATOM 2347 C C . GLU A 1 301 ? -26.987 4.170 5.857 1.00 84.94 301 GLU A C 1
ATOM 2349 O O . GLU A 1 301 ? -27.843 4.970 6.219 1.00 84.94 301 GLU A O 1
ATOM 2354 N N . ILE A 1 302 ? -27.248 2.872 5.670 1.00 85.56 302 ILE A N 1
ATOM 2355 C CA . ILE A 1 302 ? -28.570 2.273 5.904 1.00 85.56 302 ILE A CA 1
ATOM 2356 C C . ILE A 1 302 ? -28.977 2.463 7.369 1.00 85.56 302 ILE A C 1
ATOM 2358 O O . ILE A 1 302 ? -30.096 2.872 7.653 1.00 85.56 302 ILE A O 1
ATOM 2362 N N . ALA A 1 303 ? -28.046 2.252 8.301 1.00 86.25 303 ALA A N 1
ATOM 2363 C CA . ALA A 1 303 ? -28.255 2.510 9.722 1.00 86.25 303 ALA A CA 1
ATOM 2364 C C . ALA A 1 303 ? -28.616 3.973 10.021 1.00 86.25 303 ALA A C 1
ATOM 2366 O O . ALA A 1 303 ? -29.510 4.227 10.825 1.00 86.25 303 ALA A O 1
ATOM 2367 N N . ARG A 1 304 ? -27.962 4.934 9.352 1.00 84.56 304 ARG A N 1
ATOM 2368 C CA . ARG A 1 304 ? -28.269 6.363 9.497 1.00 84.56 304 ARG A CA 1
ATOM 2369 C C . ARG A 1 304 ? -29.663 6.703 8.967 1.00 84.56 304 ARG A C 1
ATOM 2371 O O . ARG A 1 304 ? -30.382 7.435 9.633 1.00 84.56 304 ARG A O 1
ATOM 2378 N N . LEU A 1 305 ? -30.035 6.165 7.805 1.00 83.56 305 LEU A N 1
ATOM 2379 C CA . LEU A 1 305 ? -31.341 6.399 7.179 1.00 83.56 305 LEU A CA 1
ATOM 2380 C C . LEU A 1 305 ? -32.488 5.764 7.973 1.00 83.56 305 LEU A C 1
ATOM 2382 O O . LEU A 1 305 ? -33.541 6.367 8.127 1.00 83.56 305 LEU A O 1
ATOM 2386 N N . ALA A 1 306 ? -32.269 4.560 8.496 1.00 79.69 306 ALA A N 1
ATOM 2387 C CA . ALA A 1 306 ? -33.276 3.798 9.223 1.00 79.69 306 ALA A CA 1
ATOM 2388 C C . ALA A 1 306 ? -33.328 4.118 10.730 1.00 79.69 306 ALA A C 1
ATOM 2390 O O . ALA A 1 306 ? -34.211 3.630 11.428 1.00 79.69 306 ALA A O 1
ATOM 2391 N N . GLY A 1 307 ? -32.371 4.885 11.263 1.00 79.19 307 GLY A N 1
ATOM 2392 C CA . GLY A 1 307 ? -32.288 5.183 12.697 1.00 79.19 307 GLY A CA 1
ATOM 2393 C C . GLY A 1 307 ? -31.953 3.968 13.576 1.00 79.19 307 GLY A C 1
ATOM 2394 O O . GLY A 1 307 ? -32.286 3.952 14.760 1.00 79.19 307 GLY A O 1
ATOM 2395 N N . ILE A 1 308 ? -31.295 2.943 13.023 1.00 83.69 308 ILE A N 1
ATOM 2396 C CA . ILE A 1 308 ? -30.927 1.704 13.732 1.00 83.69 308 ILE A CA 1
ATOM 2397 C C . ILE A 1 308 ? -29.410 1.634 13.914 1.00 83.69 308 ILE A C 1
ATOM 2399 O O . ILE A 1 308 ? -28.639 2.279 13.212 1.00 83.69 308 ILE A O 1
ATOM 2403 N N . SER A 1 309 ? -28.938 0.782 14.824 1.00 82.38 309 SER A N 1
ATOM 2404 C CA . SER A 1 309 ? -27.511 0.468 14.915 1.00 82.38 309 SER A CA 1
ATOM 2405 C C . SER A 1 309 ? -26.984 -0.243 13.646 1.00 82.38 309 SER A C 1
ATOM 2407 O O . SER A 1 309 ? -27.636 -1.167 13.151 1.00 82.38 309 SER A O 1
ATOM 2409 N N . PRO A 1 310 ? -25.761 0.075 13.168 1.00 85.31 310 PRO A N 1
ATOM 2410 C CA . PRO A 1 310 ? -25.113 -0.648 12.064 1.00 85.31 310 PRO A CA 1
ATOM 2411 C C . PRO A 1 310 ? -24.984 -2.155 12.311 1.00 85.31 310 PRO A C 1
ATOM 2413 O O . PRO A 1 310 ? -25.042 -2.952 11.379 1.00 85.31 310 PRO A O 1
ATOM 2416 N N . SER A 1 311 ? -24.850 -2.559 13.577 1.00 83.31 311 SER A N 1
ATOM 2417 C CA . SER A 1 311 ? -24.804 -3.967 13.974 1.00 83.31 311 SER A CA 1
ATOM 2418 C C . SER A 1 311 ? -26.119 -4.695 13.689 1.00 83.31 311 SER A C 1
ATOM 2420 O O . SER A 1 311 ? -26.085 -5.836 13.239 1.00 83.31 311 SER A O 1
ATOM 2422 N N . ALA A 1 312 ? -27.268 -4.045 13.902 1.00 83.88 312 ALA A N 1
ATOM 2423 C CA . ALA A 1 312 ? -28.580 -4.620 13.599 1.00 83.88 312 ALA A CA 1
ATOM 2424 C C . ALA A 1 312 ? -28.787 -4.793 12.087 1.00 83.88 312 ALA A C 1
ATOM 2426 O O . ALA A 1 312 ? -29.265 -5.838 11.649 1.00 83.88 312 ALA A O 1
ATOM 2427 N N . VAL A 1 313 ? -28.335 -3.820 11.288 1.00 87.06 313 VAL A N 1
ATOM 2428 C CA . VAL A 1 313 ? -28.308 -3.922 9.819 1.00 87.06 313 VAL A CA 1
ATOM 2429 C C . VAL A 1 313 ? -27.431 -5.089 9.372 1.00 87.06 313 VAL A C 1
ATOM 2431 O O . VAL A 1 313 ? -27.869 -5.928 8.588 1.00 87.06 313 VAL A O 1
ATOM 2434 N N . GLY A 1 314 ? -26.231 -5.214 9.943 1.00 85.31 314 GLY A N 1
ATOM 2435 C CA . GLY A 1 314 ? -25.330 -6.328 9.658 1.00 85.31 314 GLY A CA 1
ATOM 2436 C C . GLY A 1 314 ? -25.898 -7.697 10.053 1.00 85.31 314 GLY A C 1
ATOM 2437 O O . GLY A 1 314 ? -25.663 -8.674 9.345 1.00 85.31 314 GLY A O 1
ATOM 2438 N N . LEU A 1 315 ? -26.656 -7.787 11.151 1.00 85.38 315 LEU A N 1
ATOM 2439 C CA . LEU A 1 315 ? -27.344 -9.017 11.562 1.00 85.38 315 LEU A CA 1
ATOM 2440 C C . LEU A 1 315 ? -28.478 -9.378 10.601 1.00 85.38 315 LEU A C 1
ATOM 2442 O O . LEU A 1 315 ? -28.537 -10.522 10.154 1.00 85.38 315 LEU A O 1
ATOM 2446 N N . LYS A 1 316 ? -29.323 -8.412 10.219 1.00 86.75 316 LYS A N 1
ATOM 2447 C CA . LYS A 1 316 ? -30.393 -8.650 9.240 1.00 86.75 316 LYS A CA 1
ATOM 2448 C C . LYS A 1 316 ? -29.819 -9.078 7.893 1.00 86.75 316 LYS A C 1
ATOM 2450 O O . LYS A 1 316 ? -30.241 -10.090 7.341 1.00 86.75 316 LYS A O 1
ATOM 2455 N N . ARG A 1 317 ? -28.791 -8.380 7.412 1.00 89.94 317 ARG A N 1
ATOM 2456 C CA . ARG A 1 317 ? -28.066 -8.725 6.187 1.00 89.94 317 ARG A CA 1
ATOM 2457 C C . ARG A 1 317 ? -27.537 -10.167 6.224 1.00 89.94 317 ARG A C 1
ATOM 2459 O O . ARG A 1 317 ? -27.752 -10.917 5.279 1.00 89.94 317 ARG A O 1
ATOM 2466 N N . LYS A 1 318 ? -26.904 -10.573 7.334 1.00 85.19 318 LYS A N 1
ATOM 2467 C CA . LYS A 1 318 ? -26.431 -11.954 7.544 1.00 85.19 318 LYS A CA 1
ATOM 2468 C C . LYS A 1 318 ? -27.573 -12.973 7.571 1.00 85.19 318 LYS A C 1
ATOM 2470 O O . LYS A 1 318 ? -27.410 -14.036 6.989 1.00 85.19 318 LYS A O 1
ATOM 2475 N N . SER A 1 319 ? -28.707 -12.652 8.200 1.00 85.69 319 SER A N 1
ATOM 2476 C CA . SER A 1 319 ? -29.878 -13.546 8.237 1.00 85.69 319 SER A CA 1
ATOM 2477 C C . SER A 1 319 ? -30.485 -13.797 6.854 1.00 85.69 319 SER A C 1
ATOM 2479 O O . SER A 1 319 ? -31.051 -14.856 6.622 1.00 85.69 319 SER A O 1
ATOM 2481 N N . LEU A 1 320 ? -30.319 -12.847 5.929 1.00 85.62 320 LEU A N 1
ATOM 2482 C CA . LEU A 1 320 ? -30.757 -12.954 4.536 1.00 85.62 320 LEU A CA 1
ATOM 2483 C C . LEU A 1 320 ? -29.665 -13.511 3.605 1.00 85.62 320 LEU A C 1
ATOM 2485 O O . LEU A 1 320 ? -29.862 -13.559 2.397 1.00 85.62 320 LEU A O 1
ATOM 2489 N N . GLY A 1 321 ? -28.491 -13.881 4.134 1.00 82.06 321 GLY A N 1
ATOM 2490 C CA . GLY A 1 321 ? -27.369 -14.392 3.337 1.00 82.06 321 GLY A CA 1
ATOM 2491 C C . GLY A 1 321 ? -26.706 -13.359 2.416 1.00 82.06 321 GLY A C 1
ATOM 2492 O O . GLY A 1 321 ? -25.863 -13.716 1.597 1.00 82.06 321 GLY A O 1
ATOM 2493 N N . ILE A 1 322 ? -27.043 -12.075 2.545 1.00 81.38 322 ILE A N 1
ATOM 2494 C CA . ILE A 1 322 ? -26.533 -11.021 1.665 1.00 81.38 322 ILE A CA 1
ATOM 2495 C C . ILE A 1 322 ? -25.101 -10.654 2.106 1.00 81.38 322 ILE A C 1
ATOM 2497 O O . ILE A 1 322 ? -24.868 -10.413 3.293 1.00 81.38 322 ILE A O 1
ATOM 2501 N N . PRO A 1 323 ? -24.095 -10.598 1.220 1.00 73.88 323 PRO A N 1
ATOM 2502 C CA . PRO A 1 323 ? -22.743 -10.158 1.574 1.00 73.88 323 PRO A CA 1
ATOM 2503 C C . PRO A 1 323 ? -22.673 -8.639 1.847 1.00 73.88 323 PRO A C 1
ATOM 2505 O O . PRO A 1 323 ? -23.530 -7.885 1.392 1.00 73.88 323 PRO A O 1
ATOM 2508 N N . PRO A 1 324 ? -21.690 -8.152 2.632 1.00 77.81 324 PRO A N 1
ATOM 2509 C CA . PRO A 1 324 ? -21.555 -6.723 2.914 1.00 77.81 324 PRO A CA 1
ATOM 2510 C C . PRO A 1 324 ? -21.163 -5.943 1.658 1.00 77.81 324 PRO A C 1
ATOM 2512 O O . PRO A 1 324 ? -20.353 -6.423 0.863 1.00 77.81 324 PRO A O 1
ATOM 2515 N N . ALA A 1 325 ? -21.654 -4.707 1.541 1.00 71.38 325 ALA A N 1
ATOM 2516 C CA . ALA A 1 325 ? -21.206 -3.789 0.499 1.00 71.38 325 ALA A CA 1
ATOM 2517 C C . ALA A 1 325 ? -19.688 -3.561 0.625 1.00 71.38 325 ALA A C 1
ATOM 2519 O O . ALA A 1 325 ? -19.188 -3.128 1.673 1.00 71.38 325 ALA A O 1
ATOM 2520 N N . LEU A 1 326 ? -18.943 -3.890 -0.430 1.00 67.44 326 LEU A N 1
ATOM 2521 C CA . LEU A 1 326 ? -17.486 -3.819 -0.427 1.00 67.44 326 LEU A CA 1
ATOM 2522 C C . LEU A 1 326 ? -17.023 -2.357 -0.429 1.00 67.44 326 LEU A C 1
ATOM 2524 O O . LEU A 1 326 ? -17.644 -1.458 -0.999 1.00 67.44 326 LEU A O 1
ATOM 2528 N N . ALA A 1 327 ? -15.902 -2.095 0.237 1.00 65.62 327 ALA A N 1
ATOM 2529 C CA . ALA A 1 327 ? -15.349 -0.751 0.305 1.00 65.62 327 ALA A CA 1
ATOM 2530 C C . ALA A 1 327 ? -14.775 -0.316 -1.055 1.00 65.62 327 ALA A C 1
ATOM 2532 O O . ALA A 1 327 ? -14.015 -1.057 -1.673 1.00 65.62 327 ALA A O 1
ATOM 2533 N N . GLY A 1 328 ? -15.073 0.921 -1.465 1.00 69.31 328 GLY A N 1
ATOM 2534 C CA . GLY A 1 328 ? -14.404 1.580 -2.590 1.00 69.31 328 GLY A CA 1
ATOM 2535 C C . GLY A 1 328 ? -14.984 1.275 -3.970 1.00 69.31 328 GLY A C 1
ATOM 2536 O O . GLY A 1 328 ? -14.204 1.195 -4.904 1.00 69.31 328 GLY A O 1
ATOM 2537 N N . GLY A 1 329 ? -16.304 1.089 -4.097 1.00 68.12 329 GLY A N 1
ATOM 2538 C CA . GLY A 1 329 ? -16.972 0.954 -5.404 1.00 68.12 329 GLY A CA 1
ATOM 2539 C C . GLY A 1 329 ? -16.883 -0.438 -6.037 1.00 68.12 329 GLY A C 1
ATOM 2540 O O . GLY A 1 329 ? -17.295 -0.624 -7.174 1.00 68.12 329 GLY A O 1
ATOM 2541 N N . TRP A 1 330 ? -16.356 -1.425 -5.310 1.00 74.75 330 TRP A N 1
ATOM 2542 C CA . TRP A 1 330 ? -16.305 -2.808 -5.771 1.00 74.75 330 TRP A CA 1
ATOM 2543 C C . TRP A 1 330 ? -17.679 -3.467 -5.654 1.00 74.75 330 TRP A C 1
ATOM 2545 O O . TRP A 1 330 ? -18.237 -3.554 -4.564 1.00 74.75 330 TRP A O 1
ATOM 2555 N N . THR A 1 331 ? -18.209 -3.976 -6.762 1.00 78.69 331 THR A N 1
ATOM 2556 C CA . THR A 1 331 ? -19.361 -4.885 -6.757 1.00 78.69 331 THR A CA 1
ATOM 2557 C C . THR A 1 331 ? -18.880 -6.332 -6.835 1.00 78.69 331 THR A C 1
ATOM 2559 O O . THR A 1 331 ? -17.730 -6.613 -7.192 1.00 78.69 331 THR A O 1
ATOM 2562 N N . GLN A 1 332 ? -19.758 -7.274 -6.489 1.00 75.38 332 GLN A N 1
ATOM 2563 C CA . GLN A 1 332 ? -19.442 -8.698 -6.593 1.00 75.38 332 GLN A CA 1
ATOM 2564 C C . GLN A 1 332 ? -19.192 -9.119 -8.052 1.00 75.38 332 GLN A C 1
ATOM 2566 O O . GLN A 1 332 ? -18.304 -9.928 -8.321 1.00 75.38 332 GLN A O 1
ATOM 2571 N N . GLU A 1 333 ? -19.919 -8.513 -8.990 1.00 80.81 333 GLU A N 1
ATOM 2572 C CA . GLU A 1 333 ? -19.743 -8.701 -10.432 1.00 80.81 333 GLU A CA 1
ATOM 2573 C C . GLU A 1 333 ? -18.340 -8.276 -10.878 1.00 80.81 333 GLU A C 1
ATOM 2575 O O . GLU A 1 333 ? -17.617 -9.075 -11.476 1.00 80.81 333 GLU A O 1
ATOM 2580 N N . LEU A 1 334 ? -17.892 -7.079 -10.479 1.00 83.94 334 LEU A N 1
ATOM 2581 C CA . LEU A 1 334 ? -16.551 -6.572 -10.796 1.00 83.94 334 LEU A CA 1
ATOM 2582 C C . LEU A 1 334 ? -15.440 -7.444 -10.192 1.00 83.94 334 LEU A C 1
ATOM 2584 O O . LEU A 1 334 ? -14.404 -7.656 -10.821 1.00 83.94 334 LEU A O 1
ATOM 2588 N N . LEU A 1 335 ? -15.648 -8.008 -8.997 1.00 84.06 335 LEU A N 1
ATOM 2589 C CA . LEU A 1 335 ? -14.703 -8.972 -8.421 1.00 84.06 335 LEU A CA 1
ATOM 2590 C C . LEU A 1 335 ? -14.636 -10.283 -9.212 1.00 84.06 335 LEU A C 1
ATOM 2592 O O . LEU A 1 335 ? -13.559 -10.862 -9.318 1.00 84.06 335 LEU A O 1
ATOM 2596 N N . SER A 1 336 ? -15.757 -10.753 -9.761 1.00 85.88 336 SER A N 1
ATOM 2597 C CA . SER A 1 336 ? -15.808 -12.000 -10.539 1.00 85.88 336 SER A CA 1
ATOM 2598 C C . SER A 1 336 ? -15.102 -11.902 -11.899 1.00 85.88 336 SER A C 1
ATOM 2600 O O . SER A 1 336 ? -14.692 -12.924 -12.464 1.00 85.88 336 SER A O 1
ATOM 2602 N N . LEU A 1 337 ? -14.960 -10.674 -12.406 1.00 87.81 337 LEU A N 1
ATOM 2603 C CA . LEU A 1 337 ? -14.276 -10.319 -13.649 1.00 87.81 337 LEU A CA 1
ATOM 2604 C C . LEU A 1 337 ? -12.781 -10.017 -13.434 1.00 87.81 337 LEU A C 1
ATOM 2606 O O . LEU A 1 337 ? -12.000 -10.028 -14.386 1.00 87.81 337 LEU A O 1
ATOM 2610 N N . LEU A 1 338 ? -12.354 -9.801 -12.186 1.00 88.31 338 LEU A N 1
ATOM 2611 C CA . LEU A 1 338 ? -10.972 -9.482 -11.835 1.00 88.31 338 LEU A CA 1
ATOM 2612 C C . LEU A 1 338 ? -10.010 -10.608 -12.255 1.00 88.31 338 LEU A C 1
ATOM 2614 O O . LEU A 1 338 ? -10.076 -11.723 -11.742 1.00 88.31 338 LEU A O 1
ATOM 2618 N N . GLY A 1 339 ? -9.096 -10.302 -13.180 1.00 84.06 339 GLY A N 1
ATOM 2619 C CA . GLY A 1 339 ? -8.133 -11.258 -13.743 1.00 84.06 339 GLY A CA 1
ATOM 2620 C C . GLY A 1 339 ? -8.639 -12.063 -14.949 1.00 84.06 339 GLY A C 1
ATOM 2621 O O . GLY A 1 339 ? -7.836 -12.750 -15.576 1.00 84.06 339 GLY A O 1
ATOM 2622 N N . LYS A 1 340 ? -9.930 -11.963 -15.303 1.00 88.12 340 LYS A N 1
ATOM 2623 C CA . LYS A 1 340 ? -10.490 -12.522 -16.551 1.00 88.12 340 LYS A CA 1
ATOM 2624 C C . LYS A 1 340 ? -10.463 -11.528 -17.707 1.00 88.12 340 LYS A C 1
ATOM 2626 O O . LYS A 1 340 ? -10.356 -11.941 -18.853 1.00 88.12 340 LYS A O 1
ATOM 2631 N N . VAL A 1 341 ? -10.589 -10.244 -17.389 1.00 86.75 341 VAL A N 1
ATOM 2632 C CA . VAL A 1 341 ? -10.476 -9.117 -18.322 1.00 86.75 341 VAL A CA 1
ATOM 2633 C C . VAL A 1 341 ? -9.273 -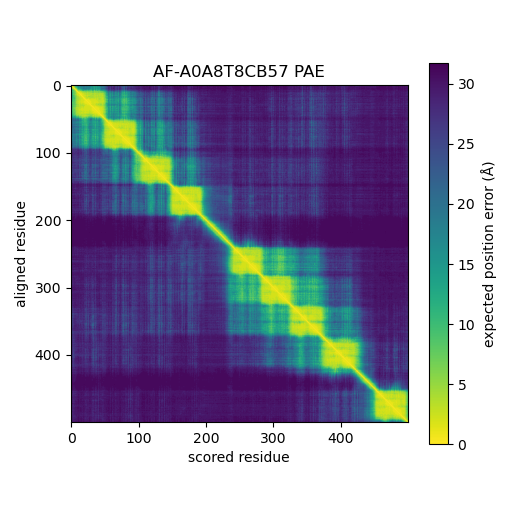8.259 -17.936 1.00 86.75 341 VAL A C 1
ATOM 2635 O O . VAL A 1 341 ? -8.731 -8.405 -16.833 1.00 86.75 341 VAL A O 1
ATOM 2638 N N . SER A 1 342 ? -8.829 -7.375 -18.831 1.00 88.94 342 SER A N 1
ATOM 2639 C CA . SER A 1 342 ? -7.715 -6.482 -18.511 1.00 88.94 342 SER A CA 1
ATOM 2640 C C . SER A 1 342 ? -8.081 -5.497 -17.393 1.00 88.94 342 SER A C 1
ATOM 2642 O O . SER A 1 342 ? -9.233 -5.082 -17.252 1.00 88.94 342 SER A O 1
ATOM 2644 N N . ASP A 1 343 ? -7.083 -5.091 -16.600 1.00 89.06 343 ASP A N 1
ATOM 2645 C CA . ASP A 1 343 ? -7.287 -4.153 -15.483 1.00 89.06 343 ASP A CA 1
ATOM 2646 C C . ASP A 1 343 ? -7.874 -2.804 -15.972 1.00 89.06 343 ASP A C 1
ATOM 2648 O O . ASP A 1 343 ? -8.619 -2.150 -15.239 1.00 89.06 343 ASP A O 1
ATOM 2652 N N . LYS A 1 344 ? -7.577 -2.413 -17.223 1.00 86.81 344 LYS A N 1
ATOM 2653 C CA . LYS A 1 344 ? -8.103 -1.210 -17.882 1.00 86.81 344 LYS A CA 1
ATOM 2654 C C . LYS A 1 344 ? -9.578 -1.359 -18.265 1.00 86.81 344 LYS A C 1
ATOM 2656 O O . LYS A 1 344 ? -10.381 -0.503 -17.907 1.00 86.81 344 LYS A O 1
ATOM 2661 N N . GLU A 1 345 ? -9.938 -2.450 -18.940 1.00 87.00 345 GLU A N 1
ATOM 2662 C CA . GLU A 1 345 ? -11.330 -2.723 -19.328 1.00 87.00 345 GLU A CA 1
ATOM 2663 C C . GLU A 1 345 ? -12.232 -2.852 -18.097 1.00 87.00 345 GLU A C 1
ATOM 2665 O O . GLU A 1 345 ? -13.347 -2.340 -18.095 1.00 87.00 345 GLU A O 1
ATOM 2670 N N . LEU A 1 346 ? -11.741 -3.467 -17.014 1.00 87.94 346 LEU A N 1
ATOM 2671 C CA . LEU A 1 346 ? -12.505 -3.573 -15.770 1.00 87.94 346 LEU A CA 1
ATOM 2672 C C . LEU A 1 346 ? -12.746 -2.205 -15.113 1.00 87.94 346 LEU A C 1
ATOM 2674 O O . LEU A 1 346 ? -13.802 -1.970 -14.525 1.00 87.94 346 LEU A O 1
ATOM 2678 N N . ALA A 1 347 ? -11.773 -1.295 -15.204 1.00 87.44 347 ALA A N 1
ATOM 2679 C CA . ALA A 1 347 ? -11.934 0.071 -14.717 1.00 87.44 347 ALA A CA 1
ATOM 2680 C C . ALA A 1 347 ? -12.964 0.847 -15.556 1.00 87.44 347 ALA A C 1
ATOM 2682 O O . ALA A 1 347 ? -13.810 1.537 -14.990 1.00 87.44 347 ALA A O 1
ATOM 2683 N N . GLU A 1 348 ? -12.962 0.686 -16.880 1.00 86.06 348 GLU A N 1
ATOM 2684 C CA . GLU A 1 348 ? -13.955 1.297 -17.776 1.00 86.06 348 GLU A CA 1
ATOM 2685 C C . GLU A 1 348 ? -15.368 0.735 -17.532 1.00 86.06 348 GLU A C 1
ATOM 2687 O O . GLU A 1 348 ? -16.319 1.505 -17.400 1.00 86.06 348 GLU A O 1
ATOM 2692 N N . GLN A 1 349 ? -15.501 -0.585 -17.344 1.00 83.69 349 GLN A N 1
ATOM 2693 C CA . GLN A 1 349 ? -16.771 -1.246 -16.997 1.00 83.69 349 GLN A CA 1
ATOM 2694 C C . GLN A 1 349 ? -17.337 -0.811 -15.644 1.00 83.69 349 GLN A C 1
ATOM 2696 O O . GLN A 1 349 ? -18.540 -0.898 -15.415 1.00 83.69 349 GLN A O 1
ATOM 2701 N N . SER A 1 350 ? -16.490 -0.317 -14.742 1.00 80.12 350 SER A N 1
ATOM 2702 C CA . SER A 1 350 ? -16.938 0.215 -13.455 1.00 80.12 350 SER A CA 1
ATOM 2703 C C . SER A 1 350 ? -17.608 1.596 -13.555 1.00 80.12 350 SER A C 1
ATOM 2705 O O . SER A 1 350 ? -17.954 2.167 -12.521 1.00 80.12 350 SER A O 1
ATOM 2707 N N . CYS A 1 351 ? -17.771 2.153 -14.766 1.00 73.12 351 CYS A N 1
ATOM 2708 C CA . CYS A 1 351 ? -18.405 3.452 -15.030 1.00 73.12 351 CYS A CA 1
ATOM 2709 C C . CYS A 1 351 ? -17.851 4.585 -14.141 1.00 73.12 351 CYS A C 1
ATOM 2711 O O . CYS A 1 351 ? -18.591 5.437 -13.655 1.00 73.12 351 CYS A O 1
ATOM 2713 N N . GLY A 1 352 ? -16.534 4.579 -13.894 1.00 73.62 352 GLY A N 1
ATOM 2714 C CA . GLY A 1 352 ? -15.843 5.591 -13.087 1.00 73.62 352 GLY A CA 1
ATOM 2715 C C . GLY A 1 352 ? -15.797 5.320 -11.577 1.00 73.62 352 GLY A C 1
ATOM 2716 O O . GLY A 1 352 ? -15.201 6.110 -10.846 1.00 73.62 352 GLY A O 1
ATOM 2717 N N . ALA A 1 353 ? -16.359 4.208 -11.091 1.00 76.31 353 ALA A N 1
ATOM 2718 C CA . ALA A 1 353 ? -16.283 3.835 -9.677 1.00 76.31 353 ALA A CA 1
ATOM 2719 C C . ALA A 1 353 ? -14.877 3.368 -9.251 1.00 76.31 353 ALA A C 1
ATOM 2721 O O . ALA A 1 353 ? -14.493 3.536 -8.090 1.00 76.31 353 ALA A O 1
ATOM 2722 N N . LEU A 1 354 ? -14.097 2.791 -10.174 1.00 83.75 354 LEU A N 1
ATOM 2723 C CA . LEU A 1 354 ? -12.757 2.264 -9.922 1.00 83.75 354 LEU A CA 1
ATOM 2724 C C . LEU A 1 354 ? -11.728 2.871 -10.880 1.00 83.75 354 LEU A C 1
ATOM 2726 O O . LEU A 1 354 ? -11.949 2.985 -12.080 1.00 83.75 354 LEU A O 1
ATOM 2730 N N . SER A 1 355 ? -10.552 3.204 -10.343 1.00 85.44 355 SER A N 1
ATOM 2731 C CA . SER A 1 355 ? -9.380 3.535 -11.162 1.00 85.44 355 SER A CA 1
ATOM 2732 C C . SER A 1 355 ? -8.614 2.269 -11.552 1.00 85.44 355 SER A C 1
ATOM 2734 O O . SER A 1 355 ? -8.581 1.309 -10.779 1.00 85.44 355 SER A O 1
ATOM 2736 N N . GLU A 1 356 ? -7.906 2.292 -12.682 1.00 87.62 356 GLU A N 1
ATOM 2737 C CA . GLU A 1 356 ? -7.014 1.199 -13.112 1.00 87.62 356 GLU A CA 1
ATOM 2738 C C . GLU A 1 356 ? -6.015 0.806 -12.006 1.00 87.62 356 GLU A C 1
ATOM 2740 O O . GLU A 1 356 ? -5.791 -0.370 -11.726 1.00 87.62 356 GLU A O 1
ATOM 2745 N N . ASN A 1 357 ? -5.476 1.791 -11.280 1.00 87.88 357 ASN A N 1
ATOM 2746 C CA . ASN A 1 357 ? -4.561 1.546 -10.164 1.00 87.88 357 ASN A CA 1
ATOM 2747 C C . ASN A 1 357 ? -5.265 0.876 -8.967 1.00 87.88 357 ASN A C 1
ATOM 2749 O O . ASN A 1 357 ? -4.676 0.040 -8.280 1.00 87.88 357 ASN A O 1
ATOM 2753 N N . SER A 1 358 ? -6.533 1.215 -8.713 1.00 85.69 358 SER A N 1
ATOM 2754 C CA . SER A 1 358 ? -7.356 0.546 -7.697 1.00 85.69 358 SER A CA 1
ATOM 2755 C C . SER A 1 358 ? -7.607 -0.916 -8.070 1.00 85.69 358 SER A C 1
ATOM 2757 O O . SER A 1 358 ? -7.505 -1.783 -7.200 1.00 85.69 358 SER A O 1
ATOM 2759 N N . VAL A 1 359 ? -7.876 -1.193 -9.350 1.00 88.56 359 VAL A N 1
ATOM 2760 C CA . VAL A 1 359 ? -8.054 -2.549 -9.890 1.00 88.56 359 VAL A CA 1
ATOM 2761 C C . VAL A 1 359 ? -6.766 -3.360 -9.774 1.00 88.56 359 VAL A C 1
ATOM 2763 O O . VAL A 1 359 ? -6.770 -4.439 -9.178 1.00 88.56 359 VAL A O 1
ATOM 2766 N N . CYS A 1 360 ? -5.642 -2.798 -10.219 1.00 84.88 360 CYS A N 1
ATOM 2767 C CA . CYS A 1 360 ? -4.328 -3.427 -10.127 1.00 84.88 360 CYS A CA 1
ATOM 2768 C C . CYS A 1 360 ? -3.959 -3.769 -8.672 1.00 84.88 360 CYS A C 1
ATOM 2770 O O . CYS A 1 360 ? -3.581 -4.901 -8.365 1.00 84.88 360 CYS A O 1
ATOM 2772 N N . LYS A 1 361 ? -4.154 -2.839 -7.727 1.00 86.19 361 LYS A N 1
ATOM 2773 C CA . LYS A 1 361 ? -3.929 -3.102 -6.294 1.00 86.19 361 LYS A CA 1
ATOM 2774 C C . LYS A 1 361 ? -4.850 -4.191 -5.753 1.00 86.19 361 LYS A C 1
ATOM 2776 O O . LYS A 1 361 ? -4.390 -5.058 -5.010 1.00 86.19 361 LYS A O 1
ATOM 2781 N N . ALA A 1 362 ? -6.132 -4.164 -6.112 1.00 85.62 362 ALA A N 1
ATOM 2782 C CA . ALA A 1 362 ? -7.096 -5.170 -5.678 1.00 85.62 362 ALA A CA 1
ATOM 2783 C C . ALA A 1 362 ? -6.748 -6.572 -6.201 1.00 85.62 362 ALA A C 1
ATOM 2785 O O . ALA A 1 362 ? -6.915 -7.545 -5.457 1.00 85.62 362 ALA A O 1
ATOM 2786 N N . ARG A 1 363 ? -6.227 -6.661 -7.431 1.00 90.62 363 ARG A N 1
ATOM 2787 C CA . ARG A 1 363 ? -5.707 -7.882 -8.055 1.00 90.62 363 ARG A CA 1
ATOM 2788 C C . ARG A 1 363 ? -4.456 -8.393 -7.339 1.00 90.62 363 ARG A C 1
ATOM 2790 O O . ARG A 1 363 ? -4.419 -9.553 -6.928 1.00 90.62 363 ARG A O 1
ATOM 2797 N N . LEU A 1 364 ? -3.473 -7.518 -7.107 1.00 87.44 364 LEU A N 1
ATOM 2798 C CA . LEU A 1 364 ? -2.228 -7.849 -6.402 1.00 87.44 364 LEU A CA 1
ATOM 2799 C C . LEU A 1 364 ? -2.481 -8.321 -4.962 1.00 87.44 364 LEU A C 1
ATOM 2801 O O . LEU A 1 364 ? -1.923 -9.334 -4.546 1.00 87.44 364 LEU A O 1
ATOM 2805 N N . HIS A 1 365 ? -3.370 -7.656 -4.217 1.00 84.19 365 HIS A N 1
ATOM 2806 C CA . HIS A 1 365 ? -3.743 -8.072 -2.858 1.00 84.19 365 HIS A CA 1
ATOM 2807 C C . HIS A 1 365 ? -4.390 -9.461 -2.807 1.00 84.19 365 HIS A C 1
ATOM 2809 O O . HIS A 1 365 ? -4.233 -10.172 -1.816 1.00 84.19 365 HIS A O 1
ATOM 2815 N N . ARG A 1 366 ? -5.101 -9.852 -3.870 1.00 85.56 366 ARG A N 1
ATOM 2816 C CA . ARG A 1 366 ? -5.737 -11.171 -4.008 1.00 85.56 366 ARG A CA 1
ATOM 2817 C C . ARG A 1 366 ? -4.832 -12.207 -4.674 1.00 85.56 366 ARG A C 1
ATOM 2819 O O . ARG A 1 366 ? -5.267 -13.335 -4.868 1.00 85.56 366 ARG A O 1
ATOM 2826 N N . LYS A 1 367 ? -3.582 -11.842 -4.991 1.00 86.75 367 LYS A N 1
ATOM 2827 C CA . LYS A 1 367 ? -2.586 -12.698 -5.656 1.00 86.75 367 LYS A CA 1
ATOM 2828 C C . LYS A 1 367 ? -3.077 -13.281 -6.988 1.00 86.75 367 LYS A C 1
ATOM 2830 O O . LYS A 1 367 ? -2.667 -14.369 -7.376 1.00 86.75 367 LYS A O 1
ATOM 2835 N N . ILE A 1 368 ? -3.944 -12.554 -7.691 1.00 86.38 368 ILE A N 1
ATOM 2836 C CA . ILE A 1 368 ? -4.447 -12.960 -9.004 1.00 86.38 368 ILE A CA 1
ATOM 2837 C C . ILE A 1 368 ? -3.446 -12.474 -10.075 1.00 86.38 368 ILE A C 1
ATOM 2839 O O . ILE A 1 368 ? -3.068 -11.294 -10.072 1.00 86.38 368 ILE A O 1
ATOM 2843 N N . PRO A 1 369 ? -2.962 -13.346 -10.980 1.00 81.75 369 PRO A N 1
ATOM 2844 C CA . PRO A 1 369 ? -2.094 -12.937 -12.082 1.00 81.75 369 PRO A CA 1
ATOM 2845 C C . PRO A 1 369 ? -2.756 -11.885 -12.977 1.00 81.75 369 PRO A C 1
ATOM 2847 O O . PRO A 1 369 ? -3.979 -11.815 -13.069 1.00 81.75 369 PRO A O 1
ATOM 2850 N N . ALA A 1 370 ? -1.951 -11.036 -13.618 1.00 82.94 370 ALA A N 1
ATOM 2851 C CA . ALA A 1 370 ? -2.483 -10.072 -14.579 1.00 82.94 370 ALA A CA 1
ATOM 2852 C C . ALA A 1 370 ? -3.114 -10.820 -15.754 1.00 82.94 370 ALA A C 1
ATOM 2854 O O . ALA A 1 370 ? -2.571 -11.839 -16.186 1.00 82.94 370 ALA A O 1
ATOM 2855 N N . PHE A 1 371 ? -4.218 -10.298 -16.287 1.00 81.56 371 PHE A N 1
ATOM 2856 C CA . PHE A 1 371 ? -4.752 -10.806 -17.542 1.00 81.56 371 PHE A CA 1
ATOM 2857 C C . PHE A 1 371 ? -3.726 -10.546 -18.651 1.00 81.56 371 PHE A C 1
ATOM 2859 O O . PHE A 1 371 ? -3.454 -9.400 -19.012 1.00 81.56 371 PHE A O 1
ATOM 2866 N N . VAL A 1 372 ? -3.117 -11.616 -19.158 1.00 73.75 372 VAL A N 1
ATOM 2867 C CA . VAL A 1 372 ? -2.224 -11.564 -20.313 1.00 73.75 372 VAL A CA 1
ATOM 2868 C C . VAL A 1 372 ? -3.037 -12.028 -21.509 1.00 73.75 372 VAL A C 1
ATOM 2870 O O . VAL A 1 372 ? -3.248 -13.227 -21.685 1.00 73.75 372 VAL A O 1
ATOM 2873 N N . ALA A 1 373 ? -3.496 -11.086 -22.334 1.00 64.06 373 ALA A N 1
ATOM 2874 C CA . ALA A 1 373 ? -4.011 -11.433 -23.651 1.00 64.06 373 ALA A CA 1
ATOM 2875 C C . ALA A 1 373 ? -2.921 -12.224 -24.389 1.00 64.06 373 ALA A C 1
ATOM 2877 O O . ALA A 1 373 ? -1.769 -11.778 -24.448 1.00 64.06 373 ALA A O 1
ATOM 2878 N N . ALA A 1 374 ? -3.256 -13.413 -24.900 1.00 59.56 374 ALA A N 1
ATOM 2879 C CA . ALA A 1 374 ? -2.311 -14.238 -25.641 1.00 59.56 374 ALA A CA 1
ATOM 2880 C C . ALA A 1 374 ? -1.742 -13.404 -26.795 1.00 59.56 374 ALA A C 1
ATOM 2882 O O . ALA A 1 374 ? -2.458 -13.032 -27.725 1.00 59.56 374 ALA A O 1
ATOM 2883 N N . LYS A 1 375 ? -0.457 -13.047 -26.701 1.00 57.88 375 LYS A N 1
ATOM 2884 C CA . LYS A 1 375 ? 0.214 -12.271 -27.742 1.00 57.88 375 LYS A CA 1
ATOM 2885 C C . LYS A 1 375 ? 0.112 -13.074 -29.046 1.00 57.88 375 LYS A C 1
ATOM 2887 O O . LYS A 1 375 ? 0.402 -14.273 -29.001 1.00 57.88 375 LYS A O 1
ATOM 2892 N N . PRO A 1 376 ? -0.275 -12.466 -30.185 1.00 58.44 376 PRO A N 1
ATOM 2893 C CA . PRO A 1 376 ? -0.229 -13.174 -31.457 1.00 58.44 376 PRO A CA 1
ATOM 2894 C C . PRO A 1 376 ? 1.186 -13.741 -31.644 1.00 58.44 376 PRO A C 1
ATOM 2896 O O . PRO A 1 376 ? 2.155 -13.053 -31.282 1.00 58.44 376 PRO A O 1
ATOM 2899 N N . PRO A 1 377 ? 1.322 -14.988 -32.136 1.00 61.44 377 PRO A N 1
ATOM 2900 C CA . PRO A 1 377 ? 2.622 -15.631 -32.257 1.00 61.44 377 PRO A CA 1
ATOM 2901 C C . PRO A 1 377 ? 3.550 -14.713 -33.049 1.00 61.44 377 PRO A C 1
ATOM 2903 O O . PRO A 1 377 ? 3.154 -14.128 -34.062 1.00 61.44 377 PRO A O 1
ATOM 2906 N N . SER A 1 378 ? 4.778 -14.540 -32.556 1.00 67.19 378 SER A N 1
ATOM 2907 C CA . SER A 1 378 ? 5.780 -13.734 -33.258 1.00 67.19 378 SER A CA 1
ATOM 2908 C C . SER A 1 378 ? 5.909 -14.231 -34.702 1.00 67.19 378 SER A C 1
ATOM 2910 O O . SER A 1 378 ? 5.759 -15.428 -34.950 1.00 67.19 378 SER A O 1
ATOM 2912 N N . LYS A 1 379 ? 6.251 -13.361 -35.664 1.00 68.06 379 LYS A N 1
ATOM 2913 C CA . LYS A 1 379 ? 6.555 -13.798 -37.045 1.00 68.06 379 LYS A CA 1
ATOM 2914 C C . LYS A 1 379 ? 7.603 -14.927 -37.064 1.00 68.06 379 LYS A C 1
ATOM 2916 O O . LYS A 1 379 ? 7.552 -15.795 -37.932 1.00 68.06 379 LYS A O 1
ATOM 2921 N N . ALA A 1 380 ? 8.485 -14.966 -36.059 1.00 63.28 380 ALA A N 1
ATOM 2922 C CA . ALA A 1 380 ? 9.441 -16.046 -35.829 1.00 63.28 380 ALA A CA 1
ATOM 2923 C C . ALA A 1 380 ? 8.800 -17.390 -35.430 1.00 63.28 380 ALA A C 1
ATOM 2925 O O . ALA A 1 380 ? 9.318 -18.437 -35.790 1.00 63.28 380 ALA A O 1
ATOM 2926 N N . GLU A 1 381 ? 7.666 -17.399 -34.729 1.00 71.56 381 GLU A N 1
ATOM 2927 C CA . GLU A 1 381 ? 6.966 -18.615 -34.284 1.00 71.56 381 GLU A CA 1
ATOM 2928 C C . GLU A 1 381 ? 6.025 -19.203 -35.357 1.00 71.56 381 GLU A C 1
ATOM 2930 O O . GLU A 1 381 ? 5.346 -20.204 -35.114 1.00 71.56 381 GLU A O 1
ATOM 2935 N N . GLY A 1 382 ? 6.004 -18.620 -36.561 1.00 81.44 382 GLY A N 1
ATOM 2936 C CA . GLY A 1 382 ? 5.198 -19.092 -37.683 1.00 81.44 382 GLY A CA 1
ATOM 2937 C C . GLY A 1 382 ? 5.560 -20.508 -38.154 1.00 81.44 382 GLY A C 1
ATOM 2938 O O . GLY A 1 382 ? 6.711 -20.951 -38.081 1.00 81.44 382 GLY A O 1
ATOM 2939 N N . ALA A 1 383 ? 4.575 -21.217 -38.717 1.00 77.62 383 ALA A N 1
ATOM 2940 C CA . ALA A 1 383 ? 4.703 -22.619 -39.133 1.00 77.62 383 ALA A CA 1
ATOM 2941 C C . ALA A 1 383 ? 5.878 -22.883 -40.101 1.00 77.62 383 ALA A C 1
ATOM 2943 O O . ALA A 1 383 ? 6.507 -23.938 -40.039 1.00 77.62 383 ALA A O 1
ATOM 2944 N N . LYS A 1 384 ? 6.212 -21.916 -40.969 1.00 81.06 384 LYS A N 1
ATOM 2945 C CA . LYS A 1 384 ? 7.330 -22.015 -41.925 1.00 81.06 384 LYS A CA 1
ATOM 2946 C C . LYS A 1 384 ? 8.701 -21.989 -41.234 1.00 81.06 384 LYS A C 1
ATOM 2948 O O . LYS A 1 384 ? 9.572 -22.761 -41.616 1.00 81.06 384 LYS A O 1
ATOM 2953 N N . VAL A 1 385 ? 8.884 -21.147 -40.211 1.00 83.62 385 VAL A N 1
ATOM 2954 C CA . VAL A 1 385 ? 10.136 -21.058 -39.435 1.00 83.62 385 VAL A CA 1
ATOM 2955 C C . VAL A 1 385 ? 10.308 -22.305 -38.567 1.00 83.62 385 VAL A C 1
ATOM 2957 O O . VAL A 1 385 ? 11.377 -22.912 -38.573 1.00 83.62 385 VAL A O 1
ATOM 2960 N N . ARG A 1 386 ? 9.230 -22.760 -37.910 1.00 85.06 386 ARG A N 1
ATOM 2961 C CA . ARG A 1 386 ? 9.232 -23.968 -37.066 1.00 85.06 386 ARG A CA 1
ATOM 2962 C C . ARG A 1 386 ? 9.673 -25.232 -37.810 1.00 85.06 386 ARG A C 1
ATOM 2964 O O . ARG A 1 386 ? 10.359 -26.054 -37.222 1.00 85.06 386 ARG A O 1
ATOM 2971 N N . ARG A 1 387 ? 9.323 -25.377 -39.094 1.00 84.06 387 ARG A N 1
ATOM 2972 C CA . ARG A 1 387 ? 9.751 -26.517 -39.932 1.00 84.06 387 ARG A CA 1
ATOM 2973 C C . ARG A 1 387 ? 11.235 -26.492 -40.310 1.00 84.06 387 ARG A C 1
ATOM 2975 O O . ARG A 1 387 ? 11.780 -27.535 -40.646 1.00 84.06 387 ARG A O 1
ATOM 2982 N N . LEU A 1 388 ? 11.860 -25.315 -40.336 1.00 82.88 388 LEU A N 1
ATOM 2983 C CA . LEU A 1 388 ? 13.241 -25.150 -40.800 1.00 82.88 388 LEU A CA 1
ATOM 2984 C C . LEU A 1 388 ? 14.255 -25.110 -39.647 1.00 82.88 388 LEU A C 1
ATOM 2986 O O . LEU A 1 388 ? 15.426 -25.418 -39.867 1.00 82.88 388 LEU A O 1
ATOM 2990 N N . LEU A 1 389 ? 13.809 -24.758 -38.438 1.00 83.12 389 LEU A N 1
ATOM 2991 C CA . LEU A 1 389 ? 14.603 -24.763 -37.206 1.00 83.12 389 LEU A CA 1
ATOM 2992 C C . LEU A 1 389 ? 15.257 -26.135 -36.965 1.00 83.12 389 LEU A C 1
ATOM 2994 O O . LEU A 1 389 ? 14.578 -27.156 -36.951 1.00 83.12 389 LEU A O 1
ATOM 2998 N N . GLY A 1 390 ? 16.583 -26.157 -36.796 1.00 77.00 390 GLY A N 1
ATOM 2999 C CA . GLY A 1 390 ? 17.377 -27.379 -36.575 1.00 77.00 390 GLY A CA 1
ATOM 3000 C C . GLY A 1 390 ? 17.715 -28.179 -37.841 1.00 77.00 390 GLY A C 1
ATOM 3001 O O . GLY A 1 390 ? 18.639 -28.986 -37.822 1.00 77.00 390 GLY A O 1
ATOM 3002 N N . VAL A 1 391 ? 17.029 -27.923 -38.960 1.00 83.50 391 VAL A N 1
ATOM 3003 C CA . VAL A 1 391 ? 17.317 -28.547 -40.267 1.00 83.50 391 VAL A CA 1
ATOM 3004 C C . VAL A 1 391 ? 18.227 -27.658 -41.110 1.00 83.50 391 VAL A C 1
ATOM 3006 O O . VAL A 1 391 ? 19.132 -28.136 -41.790 1.00 83.50 391 VAL A O 1
ATOM 3009 N N . VAL A 1 392 ? 17.966 -26.353 -41.078 1.00 80.88 392 VAL A N 1
ATOM 3010 C CA . VAL A 1 392 ? 18.661 -25.329 -41.857 1.00 80.88 392 VAL A CA 1
ATOM 3011 C C . VAL A 1 392 ? 19.283 -24.321 -40.893 1.00 80.88 392 VAL A C 1
ATOM 3013 O O . VAL A 1 392 ? 18.761 -24.097 -39.803 1.00 80.88 392 VAL A O 1
ATOM 3016 N N . ASN A 1 393 ? 20.420 -23.730 -41.263 1.00 86.88 393 ASN A N 1
ATOM 3017 C CA . ASN A 1 393 ? 21.068 -22.734 -40.414 1.00 86.88 393 ASN A CA 1
ATOM 3018 C C . ASN A 1 393 ? 20.209 -21.462 -40.248 1.00 86.88 393 ASN A C 1
ATOM 3020 O O . ASN A 1 393 ? 19.435 -21.081 -41.129 1.00 86.88 393 ASN A O 1
ATOM 3024 N N . ASP A 1 394 ? 20.381 -20.773 -39.119 1.00 84.94 394 ASP A N 1
ATOM 3025 C CA . ASP A 1 394 ? 19.553 -19.617 -38.743 1.00 84.94 394 ASP A CA 1
ATOM 3026 C C . ASP A 1 394 ? 19.622 -18.467 -39.777 1.00 84.94 394 ASP A C 1
ATOM 3028 O O . ASP A 1 394 ? 18.669 -17.704 -39.934 1.00 84.94 394 ASP A O 1
ATOM 3032 N N . TYR A 1 395 ? 20.727 -18.365 -40.528 1.00 84.19 395 TYR A N 1
ATOM 3033 C CA . TYR A 1 395 ? 20.914 -17.377 -41.599 1.00 84.19 395 TYR A CA 1
ATOM 3034 C C . TYR A 1 395 ? 19.999 -17.633 -42.806 1.00 84.19 395 TYR A C 1
ATOM 3036 O O . TYR A 1 395 ? 19.326 -16.726 -43.296 1.00 84.19 395 TYR A O 1
ATOM 3044 N N . GLU A 1 396 ? 19.935 -18.873 -43.277 1.00 82.56 396 GLU A N 1
ATOM 3045 C CA . GLU A 1 396 ? 19.131 -19.243 -44.439 1.00 82.56 396 GLU A CA 1
ATOM 3046 C C . GLU A 1 396 ? 17.634 -19.285 -44.087 1.00 82.56 396 GLU A C 1
ATOM 3048 O O . GLU A 1 396 ? 16.788 -18.968 -44.926 1.00 82.56 396 GLU A O 1
ATOM 3053 N N . ILE A 1 397 ? 17.284 -19.577 -42.827 1.00 85.44 397 ILE A N 1
ATOM 3054 C CA . ILE A 1 397 ? 15.909 -19.413 -42.331 1.00 85.44 397 ILE A CA 1
ATOM 3055 C C . ILE A 1 397 ? 15.492 -17.941 -42.416 1.00 85.44 397 ILE A C 1
ATOM 3057 O O . ILE A 1 397 ? 14.425 -17.659 -42.961 1.00 85.44 397 ILE A O 1
ATOM 3061 N N . ALA A 1 398 ? 16.335 -17.016 -41.941 1.00 86.50 398 ALA A N 1
ATOM 3062 C CA . ALA A 1 398 ? 16.066 -15.579 -41.992 1.00 86.50 398 ALA A CA 1
ATOM 3063 C C . ALA A 1 398 ? 15.841 -15.098 -43.432 1.00 86.50 398 ALA A C 1
ATOM 3065 O O . ALA A 1 398 ? 14.848 -14.434 -43.731 1.00 86.50 398 ALA A O 1
ATOM 3066 N N . ARG A 1 399 ? 16.702 -15.536 -44.358 1.00 82.56 399 ARG A N 1
ATOM 3067 C CA . ARG A 1 399 ? 16.594 -15.208 -45.785 1.00 82.56 399 ARG A CA 1
ATOM 3068 C C . ARG A 1 399 ? 15.291 -15.711 -46.425 1.00 82.56 399 ARG A C 1
ATOM 3070 O O . ARG A 1 399 ? 14.711 -15.018 -47.252 1.00 82.56 399 ARG A O 1
ATOM 3077 N N . ARG A 1 400 ? 14.815 -16.909 -46.060 1.00 82.44 400 ARG A N 1
ATOM 3078 C CA . ARG A 1 400 ? 13.626 -17.554 -46.668 1.00 82.44 400 ARG A CA 1
ATOM 3079 C C . ARG A 1 400 ? 12.284 -17.099 -46.103 1.00 82.44 400 ARG A C 1
ATOM 3081 O O . ARG A 1 400 ? 11.240 -17.336 -46.727 1.00 82.44 400 ARG A O 1
ATOM 3088 N N . THR A 1 401 ? 12.283 -16.570 -44.887 1.00 83.50 401 THR A N 1
ATOM 3089 C CA . THR A 1 401 ? 11.059 -16.180 -44.174 1.00 83.50 401 THR A CA 1
ATOM 3090 C C . THR A 1 401 ? 10.941 -14.673 -43.990 1.00 83.50 401 THR A C 1
ATOM 3092 O O . THR A 1 401 ? 9.848 -14.206 -43.684 1.00 83.50 401 THR A O 1
ATOM 3095 N N . GLY A 1 402 ? 12.026 -13.918 -44.205 1.00 82.25 402 GLY A N 1
ATOM 3096 C CA . GLY A 1 402 ? 12.073 -12.474 -43.976 1.00 82.25 402 GLY A CA 1
ATOM 3097 C C . GLY A 1 402 ? 12.017 -12.097 -42.492 1.00 82.25 402 GLY A C 1
ATOM 3098 O O . GLY A 1 402 ? 11.763 -10.942 -42.163 1.00 82.25 402 GLY A O 1
ATOM 3099 N N . VAL A 1 403 ? 12.203 -13.069 -41.594 1.00 85.12 403 VAL A N 1
ATOM 3100 C CA . VAL A 1 403 ? 12.286 -12.858 -40.144 1.00 85.12 403 VAL A CA 1
ATOM 3101 C C . VAL A 1 403 ? 13.734 -12.559 -39.774 1.00 85.12 403 VAL A C 1
ATOM 3103 O O . VAL A 1 403 ? 14.656 -13.140 -40.344 1.00 85.12 403 VAL A O 1
ATOM 3106 N N . GLU A 1 404 ? 13.949 -11.666 -38.811 1.00 85.31 404 GLU A N 1
ATOM 3107 C CA . GLU A 1 404 ? 15.291 -11.313 -38.364 1.00 85.31 404 GLU A CA 1
ATOM 3108 C C . GLU A 1 404 ? 16.033 -12.536 -37.795 1.00 85.31 404 GLU A C 1
ATOM 3110 O O . GLU A 1 404 ? 15.491 -13.329 -37.020 1.00 85.31 404 GLU A O 1
ATOM 3115 N N . ARG A 1 405 ? 17.310 -12.692 -38.163 1.00 86.56 405 ARG A N 1
ATOM 3116 C CA . ARG A 1 405 ? 18.151 -13.815 -37.715 1.00 86.56 405 ARG A CA 1
ATOM 3117 C C . ARG A 1 405 ? 18.221 -13.913 -36.189 1.00 86.56 405 ARG A C 1
ATOM 3119 O O . ARG A 1 405 ? 18.215 -15.014 -35.648 1.00 86.56 405 ARG A O 1
ATOM 3126 N N . SER A 1 406 ? 18.306 -12.778 -35.500 1.00 83.81 406 SER A N 1
ATOM 3127 C CA . SER A 1 406 ? 18.386 -12.701 -34.037 1.00 83.81 406 SER A CA 1
ATOM 3128 C C . SER A 1 406 ? 17.148 -13.314 -33.360 1.00 83.81 406 SER A C 1
ATOM 3130 O O . SER A 1 406 ? 17.281 -14.038 -32.370 1.00 83.81 406 SER A O 1
ATOM 3132 N N . ASP A 1 407 ? 15.961 -13.112 -33.936 1.00 85.44 407 ASP A N 1
ATOM 3133 C CA . ASP A 1 407 ? 14.699 -13.677 -33.456 1.00 85.44 407 ASP A CA 1
ATOM 3134 C C . ASP A 1 407 ? 14.624 -15.191 -33.656 1.00 85.44 407 ASP A C 1
ATOM 3136 O O . ASP A 1 407 ? 14.154 -15.904 -32.767 1.00 85.44 407 ASP A O 1
ATOM 3140 N N . ILE A 1 408 ? 15.136 -15.694 -34.782 1.00 86.56 408 ILE A N 1
ATOM 3141 C CA . ILE A 1 408 ? 15.231 -17.135 -35.058 1.00 86.56 408 ILE A CA 1
ATOM 3142 C C . ILE A 1 408 ? 16.218 -17.796 -34.094 1.00 86.56 408 ILE A C 1
ATOM 3144 O O . ILE A 1 408 ? 15.879 -18.816 -33.499 1.00 86.56 408 ILE A O 1
ATOM 3148 N N . THR A 1 409 ? 17.389 -17.191 -33.859 1.00 85.06 409 THR A N 1
ATOM 3149 C CA . THR A 1 409 ? 18.368 -17.683 -32.875 1.00 85.06 409 THR A CA 1
ATOM 3150 C C . THR A 1 409 ? 17.760 -17.733 -31.473 1.00 85.06 409 THR A C 1
ATOM 3152 O O . THR A 1 409 ? 17.898 -18.729 -30.766 1.00 85.06 409 THR A O 1
ATOM 3155 N N . ARG A 1 410 ? 17.044 -16.678 -31.060 1.00 84.94 410 ARG A N 1
ATOM 3156 C CA . ARG A 1 410 ? 16.381 -16.631 -29.750 1.00 84.94 410 ARG A CA 1
ATOM 3157 C C . ARG A 1 410 ? 15.300 -17.703 -29.633 1.00 84.94 410 ARG A C 1
ATOM 3159 O O . ARG A 1 410 ? 15.205 -18.354 -28.596 1.00 84.94 410 ARG A O 1
ATOM 3166 N N . LEU A 1 411 ? 14.510 -17.906 -30.687 1.00 85.88 411 LEU A N 1
ATOM 3167 C CA . LEU A 1 411 ? 13.499 -18.958 -30.736 1.00 85.88 411 LEU A CA 1
ATOM 3168 C C . LEU A 1 411 ? 14.131 -20.356 -30.688 1.00 85.88 411 LEU A C 1
ATOM 3170 O O . LEU A 1 411 ? 13.647 -21.209 -29.950 1.00 85.88 411 LEU A O 1
ATOM 3174 N N . ARG A 1 412 ? 15.234 -20.575 -31.411 1.00 87.19 412 ARG A N 1
ATOM 3175 C CA . ARG A 1 412 ? 16.010 -21.819 -31.398 1.00 87.19 412 ARG A CA 1
ATOM 3176 C C . ARG A 1 412 ? 16.498 -22.161 -29.991 1.00 87.19 412 ARG A C 1
ATOM 3178 O O . ARG A 1 412 ? 16.261 -23.269 -29.521 1.00 87.19 412 ARG A O 1
ATOM 3185 N N . LEU A 1 413 ? 17.122 -21.194 -29.313 1.00 85.94 413 LEU A N 1
ATOM 3186 C CA . LEU A 1 413 ? 17.613 -21.347 -27.941 1.00 85.94 413 LEU A CA 1
ATOM 3187 C C . LEU A 1 413 ? 16.467 -21.575 -26.946 1.00 85.94 413 LEU A C 1
ATOM 3189 O O . LEU A 1 413 ? 16.568 -22.449 -26.093 1.00 85.94 413 LEU A O 1
ATOM 3193 N N . LYS A 1 414 ? 15.349 -20.850 -27.089 1.00 87.19 414 LYS A N 1
ATOM 3194 C CA . LYS A 1 414 ? 14.141 -21.032 -26.262 1.00 87.19 414 LYS A CA 1
ATOM 3195 C C . LYS A 1 414 ? 13.541 -22.437 -26.400 1.00 87.19 414 LYS A C 1
ATOM 3197 O O . LYS A 1 414 ? 12.958 -22.935 -25.445 1.00 87.19 414 LYS A O 1
ATOM 3202 N N . LEU A 1 415 ? 13.660 -23.055 -27.577 1.00 85.69 415 LEU A N 1
ATOM 3203 C CA . LEU A 1 415 ? 13.189 -24.416 -27.855 1.00 85.69 415 LEU A CA 1
ATOM 3204 C C . LEU A 1 415 ? 14.267 -25.495 -27.637 1.00 85.69 415 LEU A C 1
ATOM 3206 O O . LEU A 1 415 ? 13.970 -26.669 -27.836 1.00 85.69 415 LEU A O 1
ATOM 3210 N N . GLY A 1 416 ? 15.493 -25.122 -27.245 1.00 84.00 416 GLY A N 1
ATOM 3211 C CA . GLY A 1 416 ? 16.588 -26.062 -26.974 1.00 84.00 416 GLY A CA 1
ATOM 3212 C C . GLY A 1 416 ? 17.105 -26.819 -28.203 1.00 84.00 416 GLY A C 1
ATOM 3213 O O . GLY A 1 416 ? 17.597 -27.933 -28.070 1.00 84.00 416 GLY A O 1
ATOM 3214 N N . ILE A 1 417 ? 16.965 -26.256 -29.406 1.00 84.50 417 ILE A N 1
ATOM 3215 C CA . ILE A 1 417 ? 17.360 -26.923 -30.655 1.00 84.50 417 ILE A CA 1
ATOM 3216 C C . ILE A 1 417 ? 18.805 -26.539 -31.011 1.00 84.50 417 ILE A C 1
ATOM 3218 O O . ILE A 1 417 ? 19.154 -25.359 -31.049 1.00 84.50 417 ILE A O 1
ATOM 3222 N N . GLU A 1 418 ? 19.661 -27.511 -31.317 1.00 77.44 418 GLU A N 1
ATOM 3223 C CA . GLU A 1 418 ? 21.042 -27.251 -31.749 1.00 77.44 418 GLU A CA 1
ATOM 3224 C C . GLU A 1 418 ? 21.100 -26.557 -33.129 1.00 77.44 418 GLU A C 1
ATOM 3226 O O . GLU A 1 418 ? 20.228 -26.771 -33.979 1.00 77.44 418 GLU A O 1
ATOM 3231 N N . PRO A 1 419 ? 22.099 -25.692 -33.391 1.00 79.31 419 PRO A N 1
ATOM 3232 C CA . PRO A 1 419 ? 22.212 -25.006 -34.668 1.00 79.31 419 PRO A CA 1
ATOM 3233 C C . PRO A 1 419 ? 22.613 -25.993 -35.769 1.00 79.31 419 PRO A C 1
ATOM 3235 O O . PRO A 1 419 ? 23.566 -26.763 -35.631 1.00 79.31 419 PRO A O 1
ATOM 3238 N N . ALA A 1 420 ? 21.915 -25.943 -36.903 1.00 77.62 420 ALA A N 1
ATOM 3239 C CA . ALA A 1 420 ? 22.250 -26.788 -38.042 1.00 77.62 420 ALA A CA 1
ATOM 3240 C C . ALA A 1 420 ? 23.624 -26.402 -38.621 1.00 77.62 420 ALA A C 1
ATOM 3242 O O . ALA A 1 420 ? 23.868 -25.245 -38.970 1.00 77.62 420 ALA A O 1
ATOM 3243 N N . LYS A 1 421 ? 24.511 -27.394 -38.780 1.00 67.00 421 LYS A N 1
ATOM 3244 C CA . LYS A 1 421 ? 25.884 -27.215 -39.298 1.00 67.00 421 LYS A CA 1
ATOM 3245 C C . LYS A 1 421 ? 25.940 -26.858 -40.790 1.00 67.00 421 LYS A C 1
ATOM 3247 O O . LYS A 1 421 ? 26.978 -26.423 -41.274 1.00 67.00 421 LYS A O 1
ATOM 3252 N N . SER A 1 422 ? 24.846 -27.046 -41.532 1.00 64.12 422 SER A N 1
ATOM 3253 C CA . SER A 1 422 ? 24.793 -26.815 -42.979 1.00 64.12 422 SER A CA 1
ATOM 3254 C C . SER A 1 422 ? 23.617 -25.917 -43.377 1.00 64.12 422 SER A C 1
ATOM 3256 O O . SER A 1 422 ? 22.557 -25.941 -42.756 1.00 64.12 422 SER A O 1
ATOM 3258 N N . GLY A 1 423 ? 23.802 -25.117 -44.431 1.00 60.12 423 GLY A N 1
ATOM 3259 C CA . GLY A 1 423 ? 22.751 -24.264 -45.002 1.00 60.12 423 GLY A CA 1
ATOM 3260 C C . GLY A 1 423 ? 21.873 -24.954 -46.055 1.00 60.12 423 GLY A C 1
ATOM 3261 O O . GLY A 1 423 ? 21.009 -24.307 -46.641 1.00 60.12 423 GLY A O 1
ATOM 3262 N N . ARG A 1 424 ? 22.091 -26.245 -46.351 1.00 59.41 424 ARG A N 1
ATOM 3263 C CA . ARG A 1 424 ? 21.335 -26.975 -47.383 1.00 59.41 424 ARG A CA 1
ATOM 3264 C C . ARG A 1 424 ? 20.359 -27.947 -46.735 1.00 59.41 424 ARG A C 1
ATOM 3266 O O . ARG A 1 424 ? 20.718 -28.661 -45.807 1.00 59.41 424 ARG A O 1
ATOM 3273 N N . LEU A 1 425 ? 19.145 -28.013 -47.280 1.00 57.78 425 LEU A N 1
ATOM 3274 C CA . LEU A 1 425 ? 18.221 -29.101 -46.963 1.00 57.78 425 LEU A CA 1
ATOM 3275 C C . LEU A 1 425 ? 18.891 -30.439 -47.327 1.00 57.78 425 LEU A C 1
ATOM 3277 O O . LEU A 1 425 ? 19.567 -30.494 -48.364 1.00 57.78 425 LEU A O 1
ATOM 3281 N N . PRO A 1 426 ? 18.706 -31.508 -46.532 1.00 55.44 426 PRO A N 1
ATOM 3282 C CA . PRO A 1 426 ? 19.166 -32.837 -46.911 1.00 55.44 426 PRO A CA 1
ATOM 3283 C C . PRO A 1 426 ? 18.623 -33.156 -48.305 1.00 55.44 426 PRO A C 1
ATOM 3285 O O . PRO A 1 426 ? 17.410 -33.111 -48.522 1.00 55.44 426 PRO A O 1
ATOM 3288 N N . ARG A 1 427 ? 19.503 -33.427 -49.278 1.00 50.78 427 ARG A N 1
ATOM 3289 C CA . ARG A 1 427 ? 19.060 -33.921 -50.587 1.00 50.78 427 ARG A CA 1
ATOM 3290 C C . ARG A 1 427 ? 18.346 -35.242 -50.328 1.00 50.78 427 ARG A C 1
ATOM 3292 O O . ARG A 1 427 ? 18.991 -36.217 -49.945 1.00 50.78 427 ARG A O 1
ATOM 3299 N N . GLY A 1 428 ? 17.025 -35.260 -50.502 1.00 45.56 428 GLY A N 1
ATOM 3300 C CA . GLY A 1 428 ? 16.265 -36.501 -50.506 1.00 45.56 428 GLY A CA 1
ATOM 3301 C C . GLY A 1 428 ? 16.915 -37.435 -51.517 1.00 45.56 428 GLY A C 1
ATOM 3302 O O . GLY A 1 428 ? 17.138 -37.041 -52.663 1.00 45.56 428 GLY A O 1
ATOM 3303 N N . LYS A 1 429 ? 17.295 -38.638 -51.081 1.00 40.69 429 LYS A N 1
ATOM 3304 C CA . LYS A 1 429 ? 17.750 -39.681 -51.996 1.00 40.69 429 LYS A CA 1
ATOM 3305 C C . LYS A 1 429 ? 16.586 -39.927 -52.956 1.00 40.69 429 LYS A C 1
ATOM 3307 O O . LYS A 1 429 ? 15.571 -40.488 -52.550 1.00 40.69 429 LYS A O 1
ATOM 3312 N N . SER A 1 430 ? 16.691 -39.455 -54.197 1.00 40.88 430 SER A N 1
ATOM 3313 C CA . SER A 1 430 ? 15.800 -39.914 -55.254 1.00 40.88 430 SER A CA 1
ATOM 3314 C C . SER A 1 430 ? 15.921 -41.434 -55.286 1.00 40.88 430 SER A C 1
ATOM 3316 O O . SER A 1 430 ? 17.037 -41.960 -55.283 1.00 40.88 430 SER A O 1
ATOM 3318 N N . LYS A 1 431 ? 14.786 -42.142 -55.226 1.00 40.09 431 LYS A N 1
ATOM 3319 C CA . LYS A 1 431 ? 14.739 -43.593 -55.428 1.00 40.09 431 LYS A CA 1
ATOM 3320 C C . LYS A 1 431 ? 15.513 -43.894 -56.715 1.00 40.09 431 LYS A C 1
ATOM 3322 O O . LYS A 1 431 ? 15.052 -43.549 -57.802 1.00 40.09 431 LYS A O 1
ATOM 3327 N N . ARG A 1 432 ? 16.719 -44.454 -56.592 1.00 38.31 432 ARG A N 1
ATOM 3328 C CA . ARG A 1 432 ? 17.429 -45.020 -57.736 1.00 38.31 432 ARG A CA 1
ATOM 3329 C C . ARG A 1 432 ? 16.594 -46.214 -58.182 1.00 38.31 432 ARG A C 1
ATOM 3331 O O . ARG A 1 432 ? 16.277 -47.057 -57.353 1.00 38.31 432 ARG A O 1
ATOM 3338 N N . ARG A 1 433 ? 16.191 -46.225 -59.455 1.00 41.38 433 ARG A N 1
ATOM 3339 C CA . ARG A 1 433 ? 15.638 -47.420 -60.097 1.00 41.38 433 ARG A CA 1
ATOM 3340 C C . ARG A 1 433 ? 16.667 -48.538 -59.965 1.00 41.38 433 ARG A C 1
ATOM 3342 O O . ARG A 1 433 ? 17.857 -48.297 -60.181 1.00 41.38 433 ARG A O 1
ATOM 3349 N N . ASP A 1 434 ? 16.188 -49.705 -59.572 1.00 42.81 434 ASP A N 1
ATOM 3350 C CA . ASP A 1 434 ? 16.975 -50.915 -59.416 1.00 42.81 434 ASP A CA 1
ATOM 3351 C C . ASP A 1 434 ? 17.642 -51.282 -60.744 1.00 42.81 434 ASP A C 1
ATOM 3353 O O . ASP A 1 434 ? 16.984 -51.623 -61.723 1.00 42.81 434 ASP A O 1
ATOM 3357 N N . THR A 1 435 ? 18.967 -51.209 -60.769 1.00 39.59 435 THR A N 1
ATOM 3358 C CA . THR A 1 435 ? 19.796 -51.939 -61.729 1.00 39.59 435 THR A CA 1
ATOM 3359 C C . THR A 1 435 ? 20.954 -52.528 -60.941 1.00 39.59 435 THR A C 1
ATOM 3361 O O . THR A 1 435 ? 21.662 -51.800 -60.238 1.00 39.59 435 THR A O 1
ATOM 3364 N N . LEU A 1 436 ? 21.070 -53.854 -61.022 1.00 39.53 436 LEU A N 1
ATOM 3365 C CA . LEU A 1 436 ? 22.082 -54.700 -60.389 1.00 39.53 436 LEU A CA 1
ATOM 3366 C C . LEU A 1 436 ? 23.515 -54.177 -60.626 1.00 39.53 436 LEU A C 1
ATOM 3368 O O . LEU A 1 436 ? 23.783 -53.560 -61.661 1.00 39.53 436 LEU A O 1
ATOM 3372 N N . PRO A 1 437 ? 24.449 -54.404 -59.683 1.00 37.66 437 PRO A N 1
ATOM 3373 C CA . PRO A 1 437 ? 25.760 -53.780 -59.721 1.00 37.66 437 PRO A CA 1
ATOM 3374 C C . PRO A 1 437 ? 26.696 -54.532 -60.674 1.00 37.66 437 PRO A C 1
ATOM 3376 O O . PRO A 1 437 ? 27.006 -55.699 -60.462 1.00 37.66 437 PRO A O 1
ATOM 3379 N N . ALA A 1 438 ? 27.208 -53.839 -61.691 1.00 35.69 438 ALA A N 1
ATOM 3380 C CA . ALA A 1 438 ? 28.440 -54.246 -62.363 1.00 35.69 438 ALA A CA 1
ATOM 3381 C C . ALA A 1 438 ? 29.643 -53.776 -61.519 1.00 35.69 438 ALA A C 1
ATOM 3383 O O . ALA A 1 438 ? 29.631 -52.628 -61.052 1.00 35.69 438 ALA A O 1
ATOM 3384 N N . PRO A 1 439 ? 30.679 -54.609 -61.308 1.00 41.50 439 PRO A N 1
ATOM 3385 C CA . PRO A 1 439 ? 31.823 -54.226 -60.495 1.00 41.50 439 PRO A CA 1
ATOM 3386 C C . PRO A 1 439 ? 32.631 -53.166 -61.247 1.00 41.50 439 PRO A C 1
ATOM 3388 O O . PRO A 1 439 ? 32.970 -53.340 -62.417 1.00 41.50 439 PRO A O 1
ATOM 3391 N N . LYS A 1 440 ? 32.918 -52.042 -60.586 1.00 38.53 440 LYS A N 1
ATOM 3392 C CA . LYS A 1 440 ? 33.792 -50.997 -61.127 1.00 38.53 440 LYS A CA 1
ATOM 3393 C C . LYS A 1 440 ? 34.961 -50.716 -60.186 1.00 38.53 440 LYS A C 1
ATOM 3395 O O . LYS A 1 440 ? 34.809 -50.852 -58.973 1.00 38.53 440 LYS A O 1
ATOM 3400 N N . PRO A 1 441 ? 36.123 -50.390 -60.774 1.00 34.25 441 PRO A N 1
ATOM 3401 C CA . PRO A 1 441 ? 37.432 -50.615 -60.190 1.00 34.25 441 PRO A CA 1
ATOM 3402 C C . PRO A 1 441 ? 37.787 -49.571 -59.136 1.00 34.25 441 PRO A C 1
ATOM 3404 O O . PRO A 1 441 ? 37.247 -48.464 -59.096 1.00 34.25 441 PRO A O 1
ATOM 3407 N N . VAL A 1 442 ? 38.711 -49.977 -58.273 1.00 38.09 442 VAL A N 1
ATOM 3408 C CA . VAL A 1 442 ? 39.283 -49.192 -57.185 1.00 38.09 442 VAL A CA 1
ATOM 3409 C C . VAL A 1 442 ? 40.134 -48.046 -57.756 1.00 38.09 442 VAL A C 1
ATOM 3411 O O . VAL A 1 442 ? 40.839 -48.229 -58.743 1.00 38.09 442 VAL A O 1
ATOM 3414 N N . PHE A 1 443 ? 40.092 -46.912 -57.049 1.00 36.84 443 PHE A N 1
ATOM 3415 C CA . PHE A 1 443 ? 40.924 -45.701 -57.133 1.00 36.84 443 PHE A CA 1
ATOM 3416 C C . PHE A 1 443 ? 40.445 -44.521 -57.987 1.00 36.84 443 PHE A C 1
ATOM 3418 O O . PHE A 1 443 ? 40.162 -44.615 -59.176 1.00 36.84 443 PHE A O 1
ATOM 3425 N N . GLY A 1 444 ? 40.440 -43.353 -57.330 1.00 33.19 444 GLY A N 1
ATOM 3426 C CA . GLY A 1 444 ? 40.278 -42.051 -57.969 1.00 33.19 444 GLY A CA 1
ATOM 3427 C C . GLY A 1 444 ? 39.881 -40.906 -57.032 1.00 33.19 444 GLY A C 1
ATOM 3428 O O . GLY A 1 444 ? 39.079 -40.067 -57.434 1.00 33.19 444 GLY A O 1
ATOM 3429 N N . ILE A 1 445 ? 40.391 -40.847 -55.793 1.00 39.31 445 ILE A N 1
ATOM 3430 C CA . ILE A 1 445 ? 40.299 -39.616 -54.990 1.00 39.31 445 ILE A CA 1
ATOM 3431 C C . ILE A 1 445 ? 41.353 -38.651 -55.536 1.00 39.31 445 ILE A C 1
ATOM 3433 O O . ILE A 1 445 ? 42.541 -38.802 -55.276 1.00 39.31 445 ILE A O 1
ATOM 3437 N N . LYS A 1 446 ? 40.907 -37.663 -56.315 1.00 34.78 446 LYS A N 1
ATOM 3438 C CA . LYS A 1 446 ? 41.691 -36.460 -56.594 1.00 34.78 446 LYS A CA 1
ATOM 3439 C C . LYS A 1 446 ? 41.556 -35.526 -55.392 1.00 34.78 446 LYS A C 1
ATOM 3441 O O . LYS A 1 446 ? 40.505 -34.919 -55.205 1.00 34.78 446 LYS A O 1
ATOM 3446 N N . SER A 1 447 ? 42.612 -35.411 -54.598 1.00 35.84 447 SER A N 1
ATOM 3447 C CA . SER A 1 447 ? 42.853 -34.245 -53.750 1.00 35.84 447 SER A CA 1
ATOM 3448 C C . SER A 1 447 ? 44.242 -33.723 -54.074 1.00 35.84 447 SER A C 1
ATOM 3450 O O . SER A 1 447 ? 45.232 -34.424 -53.891 1.00 35.84 447 SER A O 1
ATOM 3452 N N . GLU A 1 448 ? 44.278 -32.512 -54.612 1.00 32.03 448 GLU A N 1
ATOM 3453 C CA . GLU A 1 448 ? 45.479 -31.763 -54.953 1.00 32.03 448 GLU A CA 1
ATOM 3454 C C . GLU A 1 448 ? 46.357 -31.593 -53.706 1.00 32.03 448 GLU A C 1
ATOM 3456 O O . GLU A 1 448 ? 46.026 -30.848 -52.783 1.00 32.03 448 GLU A O 1
ATOM 3461 N N . ALA A 1 449 ? 47.469 -32.327 -53.669 1.00 35.91 449 ALA A N 1
ATOM 3462 C CA . ALA A 1 449 ? 48.508 -32.181 -52.667 1.00 35.91 449 ALA A CA 1
ATOM 3463 C C . ALA A 1 449 ? 49.422 -31.012 -53.059 1.00 35.91 449 ALA A C 1
ATOM 3465 O O . ALA A 1 449 ? 50.186 -31.089 -54.019 1.00 35.91 449 ALA A O 1
ATOM 3466 N N . LYS A 1 450 ? 49.359 -29.924 -52.289 1.00 37.09 450 LYS A N 1
ATOM 3467 C CA . LYS A 1 450 ? 50.514 -29.050 -52.067 1.00 37.09 450 LYS A CA 1
ATOM 3468 C C . LYS A 1 450 ? 51.206 -29.545 -50.799 1.00 37.09 450 LYS A C 1
ATOM 3470 O O . LYS A 1 450 ? 50.664 -29.371 -49.713 1.00 37.09 450 LYS A O 1
ATOM 3475 N N . GLY A 1 451 ? 52.384 -30.144 -50.942 1.00 35.81 451 GLY A N 1
ATOM 3476 C CA . GLY A 1 451 ? 53.251 -30.536 -49.827 1.00 35.81 451 GLY A CA 1
ATOM 3477 C C . GLY A 1 451 ? 54.077 -31.758 -50.200 1.00 35.81 451 GLY A C 1
ATOM 3478 O O . GLY A 1 451 ? 53.531 -32.849 -50.265 1.00 35.81 451 GLY A O 1
ATOM 3479 N N . GLY A 1 452 ? 55.353 -31.540 -50.525 1.00 41.69 452 GLY A N 1
ATOM 3480 C CA . GLY A 1 452 ? 56.239 -32.527 -51.139 1.00 41.69 452 GLY A CA 1
ATOM 3481 C C . GLY A 1 452 ? 56.450 -33.799 -50.319 1.00 41.69 452 GLY A C 1
ATOM 3482 O O . GLY A 1 452 ? 56.461 -33.774 -49.087 1.00 41.69 452 GLY A O 1
ATOM 3483 N N . ASP A 1 453 ? 56.653 -34.897 -51.044 1.00 52.88 453 ASP A N 1
ATOM 3484 C CA . ASP A 1 453 ? 57.001 -36.212 -50.518 1.00 52.88 453 ASP A CA 1
ATOM 3485 C C . ASP A 1 453 ? 58.362 -36.152 -49.814 1.00 52.88 453 ASP A C 1
ATOM 3487 O O . ASP A 1 453 ? 59.421 -36.344 -50.412 1.00 52.88 453 ASP A O 1
ATOM 3491 N N . LYS A 1 454 ? 58.346 -35.848 -48.514 1.00 66.25 454 LYS A N 1
ATOM 3492 C CA . LYS A 1 454 ? 59.516 -36.032 -47.661 1.00 66.25 454 LYS A CA 1
ATOM 3493 C C . LYS A 1 454 ? 59.848 -37.526 -47.615 1.00 66.25 454 LYS A C 1
ATOM 3495 O O . LYS A 1 454 ? 59.028 -38.331 -47.172 1.00 66.25 454 LYS A O 1
ATOM 3500 N N . ILE A 1 455 ? 61.059 -37.875 -48.040 1.00 75.31 455 ILE A N 1
ATOM 3501 C CA . ILE A 1 455 ? 61.639 -39.207 -47.851 1.00 75.31 455 ILE A CA 1
ATOM 3502 C C . ILE A 1 455 ? 62.079 -39.295 -46.388 1.00 75.31 455 ILE A C 1
ATOM 3504 O O . ILE A 1 455 ? 62.878 -38.478 -45.938 1.00 75.31 455 ILE A O 1
ATOM 3508 N N . TRP A 1 456 ? 61.510 -40.240 -45.644 1.00 75.19 456 TRP A N 1
ATOM 3509 C CA . TRP A 1 456 ? 61.783 -40.423 -44.220 1.00 75.19 456 TRP A CA 1
ATOM 3510 C C . TRP A 1 456 ? 63.015 -41.306 -44.018 1.00 75.19 456 TRP A C 1
ATOM 3512 O O . TRP A 1 456 ? 63.101 -42.385 -44.602 1.00 75.19 456 TRP A O 1
ATOM 3522 N N . SER A 1 457 ? 63.952 -40.856 -43.183 1.00 82.94 457 SER A N 1
ATOM 3523 C CA . SER A 1 457 ? 65.052 -41.695 -42.686 1.00 82.94 457 SER A CA 1
ATOM 3524 C C . SER A 1 457 ? 64.574 -42.588 -41.535 1.00 82.94 457 SER A C 1
ATOM 3526 O O . SER A 1 457 ? 63.681 -42.209 -40.776 1.00 82.94 457 SER A O 1
ATOM 3528 N N . GLN A 1 458 ? 65.210 -43.749 -41.357 1.00 80.50 458 GLN A N 1
ATOM 3529 C CA . GLN A 1 458 ? 64.933 -44.667 -40.247 1.00 80.50 458 GLN A CA 1
ATOM 3530 C C . GLN A 1 458 ? 65.122 -43.994 -38.871 1.00 80.50 458 GLN A C 1
ATOM 3532 O O . GLN A 1 458 ? 64.390 -44.290 -37.928 1.00 80.50 458 GLN A O 1
ATOM 3537 N N . GLU A 1 459 ? 66.043 -43.029 -38.769 1.00 80.81 459 GLU A N 1
ATOM 3538 C CA . GLU A 1 459 ? 66.255 -42.221 -37.558 1.00 80.81 459 GLU A CA 1
ATOM 3539 C C . GLU A 1 459 ? 65.092 -41.253 -37.290 1.00 80.81 459 GLU A C 1
ATOM 3541 O O . GLU A 1 459 ? 64.717 -41.027 -36.142 1.00 80.81 459 GLU A O 1
ATOM 3546 N N . GLU A 1 460 ? 64.475 -40.702 -38.339 1.00 83.25 460 GLU A N 1
ATOM 3547 C CA . GLU A 1 460 ? 63.334 -39.790 -38.211 1.00 83.25 460 GLU A CA 1
ATOM 3548 C C . GLU A 1 460 ? 62.043 -40.539 -37.864 1.00 83.25 460 GLU A C 1
ATOM 3550 O O . GLU A 1 460 ? 61.193 -40.013 -37.144 1.00 83.25 460 GLU A O 1
ATOM 3555 N N . GLU A 1 461 ? 61.895 -41.774 -38.346 1.00 83.69 461 GLU A N 1
ATOM 3556 C CA . GLU A 1 461 ? 60.771 -42.641 -37.986 1.00 83.69 461 GLU A CA 1
ATOM 3557 C C . GLU A 1 461 ? 60.846 -43.097 -36.527 1.00 83.69 461 GLU A C 1
ATOM 3559 O O . GLU A 1 461 ? 59.812 -43.164 -35.864 1.00 83.69 461 GLU A O 1
ATOM 3564 N N . ALA A 1 462 ? 62.054 -43.308 -35.991 1.00 84.00 462 ALA A N 1
ATOM 3565 C CA . ALA A 1 462 ? 62.261 -43.612 -34.575 1.00 84.00 462 ALA A CA 1
ATOM 3566 C C . ALA A 1 462 ? 61.846 -42.458 -33.638 1.00 84.00 462 ALA A C 1
ATOM 3568 O O . ALA A 1 462 ? 61.588 -42.681 -32.456 1.00 84.00 462 ALA A O 1
ATOM 3569 N N . LEU A 1 463 ? 61.740 -41.224 -34.149 1.00 83.06 463 LEU A N 1
ATOM 3570 C CA . LEU A 1 463 ? 61.253 -40.072 -33.383 1.00 83.06 463 LEU A CA 1
ATOM 3571 C C . LEU A 1 463 ? 59.717 -40.005 -33.306 1.00 83.06 463 LEU A C 1
ATOM 3573 O O . LEU A 1 463 ? 59.176 -39.280 -32.469 1.00 83.06 463 LEU A O 1
ATOM 3577 N N . LEU A 1 464 ? 58.989 -40.743 -34.150 1.00 82.62 464 LEU A N 1
ATOM 3578 C CA . LEU A 1 464 ? 57.527 -40.746 -34.137 1.00 82.62 464 LEU A CA 1
ATOM 3579 C C . LEU A 1 464 ? 57.014 -41.470 -32.884 1.00 82.62 464 LEU A C 1
ATOM 3581 O O . LEU A 1 464 ? 57.280 -42.649 -32.678 1.00 82.62 464 LEU A O 1
ATOM 3585 N N . GLY A 1 465 ? 56.257 -40.762 -32.043 1.00 78.50 465 GLY A N 1
ATOM 3586 C CA . GLY A 1 465 ? 55.690 -41.313 -30.806 1.00 78.50 465 GLY A CA 1
ATOM 3587 C C . GLY A 1 465 ? 56.608 -41.259 -29.578 1.00 78.50 465 GLY A C 1
ATOM 3588 O O . GLY A 1 465 ? 56.143 -41.587 -28.492 1.00 78.50 465 GLY A O 1
ATOM 3589 N N . THR A 1 466 ? 57.862 -40.799 -29.700 1.00 84.25 466 THR A N 1
ATOM 3590 C CA . THR A 1 466 ? 58.768 -40.578 -28.545 1.00 84.25 466 THR A CA 1
ATOM 3591 C C . THR A 1 466 ? 58.602 -39.201 -27.901 1.00 84.25 466 THR A C 1
ATOM 3593 O O . THR A 1 466 ? 58.956 -39.003 -26.742 1.00 84.25 466 THR A O 1
ATOM 3596 N N . ALA A 1 467 ? 58.041 -38.246 -28.641 1.00 82.06 467 ALA A N 1
ATOM 3597 C CA . ALA A 1 467 ? 57.642 -36.930 -28.164 1.00 82.06 467 ALA A CA 1
ATOM 3598 C C . ALA A 1 467 ? 56.354 -36.494 -28.878 1.00 82.06 467 ALA A C 1
ATOM 3600 O O . ALA A 1 467 ? 55.936 -37.102 -29.864 1.00 82.06 467 ALA A O 1
ATOM 3601 N N . ALA A 1 468 ? 55.720 -35.421 -28.399 1.00 87.25 468 ALA A N 1
ATOM 3602 C CA . ALA A 1 468 ? 54.533 -34.868 -29.047 1.00 87.25 468 ALA A CA 1
ATOM 3603 C C . ALA A 1 468 ? 54.804 -34.505 -30.521 1.00 87.25 468 ALA A C 1
ATOM 3605 O O . ALA A 1 468 ? 55.829 -33.890 -30.829 1.00 87.25 468 ALA A O 1
ATOM 3606 N N . ASP A 1 469 ? 53.850 -34.813 -31.408 1.00 85.31 469 ASP A N 1
ATOM 3607 C CA . ASP A 1 469 ? 53.955 -34.621 -32.867 1.00 85.31 469 ASP A CA 1
ATOM 3608 C C . ASP A 1 469 ? 54.376 -33.183 -33.250 1.00 85.31 469 ASP A C 1
ATOM 3610 O O . ASP A 1 469 ? 55.108 -32.980 -34.215 1.00 85.31 469 ASP A O 1
ATOM 3614 N N . SER A 1 470 ? 53.994 -32.173 -32.459 1.00 85.19 470 SER A N 1
ATOM 3615 C CA . SER A 1 470 ? 54.409 -30.774 -32.644 1.00 85.19 470 SER A CA 1
ATOM 3616 C C . SER A 1 470 ? 55.901 -30.531 -32.391 1.00 85.19 470 SER A C 1
ATOM 3618 O O . SER A 1 470 ? 56.526 -29.734 -33.089 1.00 85.19 470 SER A O 1
ATOM 3620 N N . LYS A 1 471 ? 56.489 -31.222 -31.411 1.00 85.50 471 LYS A N 1
ATOM 3621 C CA . LYS A 1 471 ? 57.910 -31.109 -31.066 1.00 85.50 471 LYS A CA 1
ATOM 3622 C C . LYS A 1 471 ? 58.775 -31.859 -32.075 1.00 85.50 471 LYS A C 1
ATOM 3624 O O . LYS A 1 471 ? 59.811 -31.343 -32.480 1.00 85.50 471 LYS A O 1
ATOM 3629 N N . VAL A 1 472 ? 58.307 -33.020 -32.536 1.00 85.25 472 VAL A N 1
ATOM 3630 C CA . VAL A 1 472 ? 58.944 -33.777 -33.625 1.00 85.25 472 VAL A CA 1
ATOM 3631 C C . VAL A 1 472 ? 58.896 -32.980 -34.933 1.00 85.25 472 VAL A C 1
ATOM 3633 O O . VAL A 1 472 ? 59.913 -32.854 -35.608 1.00 85.25 472 VAL A O 1
ATOM 3636 N N . ALA A 1 473 ? 57.760 -32.347 -35.251 1.00 86.00 473 ALA A N 1
ATOM 3637 C CA . ALA A 1 473 ? 57.632 -31.466 -36.415 1.00 86.00 473 ALA A CA 1
ATOM 3638 C C . ALA A 1 473 ? 58.608 -30.279 -36.365 1.00 86.00 473 ALA A C 1
ATOM 3640 O O . ALA A 1 473 ? 59.265 -29.977 -37.362 1.00 86.00 473 ALA A O 1
ATOM 3641 N N . ALA A 1 474 ? 58.767 -29.655 -35.193 1.00 85.06 474 ALA A N 1
ATOM 3642 C CA . ALA A 1 474 ? 59.721 -28.567 -34.993 1.00 85.06 474 ALA A CA 1
ATOM 3643 C C . ALA A 1 474 ? 61.187 -29.024 -35.129 1.00 85.06 474 ALA A C 1
ATOM 3645 O O . ALA A 1 474 ? 61.981 -28.324 -35.757 1.00 85.06 474 ALA A O 1
ATOM 3646 N N . LEU A 1 475 ? 61.539 -30.198 -34.589 1.00 85.81 475 LEU A N 1
ATOM 3647 C CA . LEU A 1 475 ? 62.885 -30.779 -34.697 1.00 85.81 475 LEU A CA 1
ATOM 3648 C C . LEU A 1 475 ? 63.250 -31.112 -36.146 1.00 85.81 475 LEU A C 1
ATOM 3650 O O . LEU A 1 475 ? 64.345 -30.793 -36.602 1.00 85.81 475 LEU A O 1
ATOM 3654 N N . LEU A 1 476 ? 62.308 -31.702 -36.881 1.00 82.75 476 LEU A N 1
ATOM 3655 C CA . LEU A 1 476 ? 62.489 -32.109 -38.273 1.00 82.75 476 LEU A CA 1
ATOM 3656 C C . LEU A 1 476 ? 62.249 -30.971 -39.281 1.00 82.75 476 LEU A C 1
ATOM 3658 O O . LEU A 1 476 ? 62.397 -31.192 -40.482 1.00 82.75 476 LEU A O 1
ATOM 3662 N N . LYS A 1 477 ? 61.870 -29.773 -38.806 1.00 82.12 477 LYS A N 1
ATOM 3663 C CA . LYS A 1 477 ? 61.504 -28.588 -39.607 1.00 82.12 477 LYS A CA 1
ATOM 3664 C C . LYS A 1 477 ? 60.470 -28.887 -40.700 1.00 82.12 477 LYS A C 1
ATOM 3666 O O . LYS A 1 477 ? 60.580 -28.405 -41.826 1.00 82.12 477 LYS A O 1
ATOM 3671 N N . VAL A 1 478 ? 59.457 -29.680 -40.364 1.00 81.25 478 VAL A N 1
ATOM 3672 C CA . VAL A 1 478 ? 58.360 -30.054 -41.270 1.00 81.25 478 VAL A CA 1
ATOM 3673 C C . VAL A 1 478 ? 57.012 -29.625 -40.718 1.00 81.25 478 VAL A C 1
ATOM 3675 O O . VAL A 1 478 ? 56.868 -29.356 -39.527 1.00 81.25 478 VAL A O 1
ATOM 3678 N N . ASP A 1 479 ? 56.009 -29.577 -41.593 1.00 78.31 479 ASP A N 1
ATOM 3679 C CA . ASP A 1 479 ? 54.643 -29.280 -41.179 1.00 78.31 479 ASP A CA 1
ATOM 3680 C C . ASP A 1 479 ? 54.102 -30.367 -40.235 1.00 78.31 479 ASP A C 1
ATOM 3682 O O . ASP A 1 479 ? 54.319 -31.567 -40.432 1.00 78.31 479 ASP A O 1
ATOM 3686 N N . PHE A 1 480 ? 53.369 -29.934 -39.210 1.00 82.25 480 PHE A N 1
ATOM 3687 C CA . PHE A 1 480 ? 52.752 -30.805 -38.212 1.00 82.25 480 PHE A CA 1
ATOM 3688 C C . PHE A 1 480 ? 51.930 -31.938 -38.841 1.00 82.25 480 PHE A C 1
ATOM 3690 O O . PHE A 1 480 ? 52.000 -33.083 -38.389 1.00 82.25 480 PHE A O 1
ATOM 3697 N N . TRP A 1 481 ? 51.174 -31.644 -39.904 1.00 76.88 481 TRP A N 1
ATOM 3698 C CA . TRP A 1 481 ? 50.308 -32.631 -40.540 1.00 76.88 481 TRP A CA 1
ATOM 3699 C C . TRP A 1 481 ? 51.107 -33.754 -41.204 1.00 76.88 481 TRP A C 1
ATOM 3701 O O . TRP A 1 481 ? 50.645 -34.894 -41.215 1.00 76.88 481 TRP A O 1
ATOM 3711 N N . ILE A 1 482 ? 52.326 -33.477 -41.681 1.00 81.69 482 ILE A N 1
ATOM 3712 C CA . ILE A 1 482 ? 53.210 -34.481 -42.291 1.00 81.69 482 ILE A CA 1
ATOM 3713 C C . ILE A 1 482 ? 53.633 -35.526 -41.244 1.00 81.69 482 ILE A C 1
ATOM 3715 O O . ILE A 1 482 ? 53.552 -36.727 -41.504 1.00 81.69 482 ILE A O 1
ATOM 3719 N N . VAL A 1 483 ? 53.995 -35.087 -40.033 1.00 82.12 483 VAL A N 1
ATOM 3720 C CA . VAL A 1 483 ? 54.331 -35.972 -38.900 1.00 82.12 483 VAL A CA 1
ATOM 3721 C C . VAL A 1 483 ? 53.101 -36.748 -38.423 1.00 82.12 483 VAL A C 1
ATOM 3723 O O . VAL A 1 483 ? 53.163 -37.966 -38.251 1.00 82.12 483 VAL A O 1
ATOM 3726 N N . TYR A 1 484 ? 51.955 -36.072 -38.289 1.00 80.06 484 TYR A N 1
ATOM 3727 C CA . TYR A 1 484 ? 50.696 -36.681 -37.854 1.00 80.06 484 TYR A CA 1
ATOM 3728 C C . TYR A 1 484 ? 50.226 -37.803 -38.793 1.00 80.06 484 TYR A C 1
ATOM 3730 O O . TYR A 1 484 ? 49.875 -38.897 -38.338 1.00 80.06 484 TYR A O 1
ATOM 3738 N N . TYR A 1 485 ? 50.217 -37.555 -40.108 1.00 80.50 485 TYR A N 1
ATOM 3739 C CA . TYR A 1 485 ? 49.794 -38.557 -41.085 1.00 80.50 485 TYR A CA 1
ATOM 3740 C C . TYR A 1 485 ? 50.788 -39.716 -41.173 1.00 80.50 485 TYR A C 1
ATOM 3742 O O . TYR A 1 485 ? 50.348 -40.863 -41.253 1.00 80.50 485 TYR A O 1
ATOM 3750 N N . ARG A 1 486 ? 52.102 -39.454 -41.075 1.00 82.75 486 ARG A N 1
ATOM 3751 C CA . ARG A 1 486 ? 53.117 -40.519 -41.063 1.00 82.75 486 ARG A CA 1
ATOM 3752 C C . ARG A 1 486 ? 53.002 -41.412 -39.825 1.00 82.75 486 ARG A C 1
ATOM 3754 O O . ARG A 1 486 ? 52.967 -42.630 -39.978 1.00 82.75 486 ARG A O 1
ATOM 3761 N N . ARG A 1 487 ? 52.834 -40.841 -38.624 1.00 87.44 487 ARG A N 1
ATOM 3762 C CA . ARG A 1 487 ? 52.602 -41.601 -37.380 1.00 87.44 487 ARG A CA 1
ATOM 3763 C C . ARG A 1 487 ? 51.380 -42.517 -37.498 1.00 87.44 487 ARG A C 1
ATOM 3765 O O . ARG A 1 487 ? 51.443 -43.684 -37.116 1.00 87.44 487 ARG A O 1
ATOM 3772 N N . ARG A 1 488 ? 50.270 -42.006 -38.054 1.00 79.00 488 ARG A N 1
ATOM 3773 C CA . ARG A 1 488 ? 49.048 -42.805 -38.268 1.00 79.00 488 ARG A CA 1
ATOM 3774 C C . ARG A 1 488 ? 49.219 -43.874 -39.343 1.00 79.00 488 ARG A C 1
ATOM 3776 O O . ARG A 1 488 ? 48.669 -44.952 -39.170 1.00 79.00 488 ARG A O 1
ATOM 3783 N N . ALA A 1 489 ? 49.976 -43.608 -40.406 1.00 81.25 489 ALA A N 1
ATOM 3784 C CA . ALA A 1 489 ? 50.284 -44.612 -41.424 1.00 81.25 489 ALA A CA 1
ATOM 3785 C C . ALA A 1 489 ? 51.105 -45.782 -40.849 1.00 81.25 489 ALA A C 1
ATOM 3787 O O . ALA A 1 489 ? 50.874 -46.926 -41.225 1.00 81.25 489 ALA A O 1
ATOM 3788 N N . MET A 1 490 ? 51.994 -45.501 -39.889 1.00 79.12 490 MET A N 1
ATOM 3789 C CA . MET A 1 490 ? 52.786 -46.502 -39.160 1.00 79.12 490 MET A CA 1
ATOM 3790 C C . MET A 1 490 ? 52.046 -47.107 -37.948 1.00 79.12 490 MET A C 1
ATOM 3792 O O . MET A 1 490 ? 52.624 -47.904 -37.217 1.00 79.12 490 MET A O 1
ATOM 3796 N N . ASN A 1 491 ? 50.777 -46.740 -37.713 1.00 82.62 491 ASN A N 1
ATOM 3797 C CA . ASN A 1 491 ? 49.960 -47.173 -36.567 1.00 82.62 491 ASN A CA 1
ATOM 3798 C C . ASN A 1 491 ? 50.605 -46.959 -35.178 1.00 82.62 491 ASN A C 1
ATOM 3800 O O . ASN A 1 491 ? 50.274 -47.659 -34.223 1.00 82.62 491 ASN A O 1
ATOM 3804 N N . ILE A 1 492 ? 51.481 -45.964 -35.030 1.00 81.38 492 ILE A N 1
ATOM 3805 C CA . ILE A 1 492 ? 52.112 -45.644 -33.741 1.00 81.38 492 ILE A CA 1
ATOM 3806 C C . ILE A 1 492 ? 51.124 -44.804 -32.906 1.00 81.38 492 ILE A C 1
ATOM 3808 O O . ILE A 1 492 ? 50.573 -43.831 -33.435 1.00 81.38 492 ILE A O 1
ATOM 3812 N N . PRO A 1 493 ? 50.844 -45.128 -31.628 1.00 77.75 493 PRO A N 1
ATOM 3813 C CA . PRO A 1 493 ? 49.976 -44.316 -30.771 1.00 77.75 493 PRO A CA 1
ATOM 3814 C C . PRO A 1 493 ? 50.563 -42.914 -30.524 1.00 77.75 493 PRO A C 1
ATOM 3816 O O . PRO A 1 493 ? 51.753 -42.676 -30.710 1.00 77.75 493 PRO A O 1
ATOM 3819 N N . ALA A 1 494 ? 49.714 -41.944 -30.178 1.00 78.25 494 ALA A N 1
ATOM 3820 C CA . ALA A 1 494 ? 50.184 -40.588 -29.887 1.00 78.25 494 ALA A CA 1
ATOM 3821 C C . ALA A 1 494 ? 50.967 -40.567 -28.563 1.00 78.25 494 ALA A C 1
ATOM 3823 O O . ALA A 1 494 ? 50.635 -41.320 -27.651 1.00 78.25 494 ALA A O 1
ATOM 3824 N N . PHE A 1 495 ? 51.972 -39.694 -28.454 1.00 80.06 495 PHE A N 1
ATOM 3825 C CA . PHE A 1 495 ? 52.732 -39.527 -27.214 1.00 80.06 495 PHE A CA 1
ATOM 3826 C C . PHE A 1 495 ? 51.818 -39.008 -26.090 1.00 80.06 495 PHE A C 1
ATOM 3828 O O . PHE A 1 495 ? 51.313 -37.884 -26.169 1.00 80.06 495 PHE A O 1
ATOM 3835 N N . GLU A 1 496 ? 51.594 -39.824 -25.059 1.00 73.31 496 GLU A N 1
ATOM 3836 C CA . GLU A 1 496 ? 50.841 -39.441 -23.863 1.00 73.31 496 GLU A CA 1
ATOM 3837 C C . GLU A 1 496 ? 51.768 -38.742 -22.862 1.00 73.31 496 GLU A C 1
ATOM 3839 O O . GLU A 1 496 ? 52.800 -39.276 -22.460 1.00 73.31 496 GLU A O 1
ATOM 3844 N N . PHE A 1 497 ? 51.400 -37.530 -22.442 1.00 60.31 497 PHE A N 1
ATOM 3845 C CA . PHE A 1 497 ? 52.096 -36.852 -21.352 1.00 60.31 497 PHE A CA 1
ATOM 3846 C C . PHE A 1 497 ? 51.753 -37.546 -20.030 1.00 60.31 497 PHE A C 1
ATOM 3848 O O . PHE A 1 497 ? 50.635 -37.413 -19.532 1.00 60.31 497 PHE A O 1
ATOM 3855 N N . ALA A 1 498 ? 52.722 -38.241 -19.433 1.00 49.62 498 ALA A N 1
ATOM 3856 C CA . ALA A 1 498 ? 52.678 -38.528 -18.007 1.00 49.62 498 ALA A CA 1
ATOM 3857 C C . ALA A 1 498 ? 52.847 -37.191 -17.269 1.00 49.62 498 ALA A C 1
ATOM 3859 O O . ALA A 1 498 ? 53.921 -36.591 -17.289 1.00 49.62 498 ALA A O 1
ATOM 3860 N N . TYR A 1 499 ? 51.762 -36.674 -16.696 1.00 41.25 499 TYR A N 1
ATOM 3861 C CA . TYR A 1 499 ? 51.838 -35.545 -15.776 1.00 41.25 499 TYR A CA 1
ATOM 3862 C C . TYR A 1 499 ? 52.501 -36.034 -14.480 1.00 41.25 499 TYR A C 1
ATOM 3864 O O . TYR A 1 499 ? 51.894 -36.821 -13.753 1.00 41.25 499 TYR A O 1
ATOM 3872 N N . SER A 1 500 ? 53.732 -35.584 -14.227 1.00 42.84 500 SER A N 1
ATOM 3873 C CA . SER A 1 500 ? 54.407 -35.652 -12.923 1.00 42.84 500 SER A CA 1
ATOM 3874 C C . SER A 1 500 ? 54.236 -34.333 -12.189 1.00 42.84 500 SER A C 1
ATOM 3876 O O . SER A 1 500 ? 54.525 -33.291 -12.826 1.00 42.84 500 SER A O 1
#

Mean predicted aligned error: 24.46 Å

Secondary structure (DSSP, 8-state):
-PPPTTS---HHHHTTBTTB-HHHHHHHH---HHHHHHHHHHTTPPP--------HHHHHHBTTB-HHHHHHHH---HHHHHHHHHHTTPPP------TTSTT--PPPHHHHHHBTTB-HHHHHHHTT--HHHHHHHHHHTTPPP--------HHHHHTBTTB-HHHHHHHTT--HHHHHHHHHTTTPPPP-TT----------PPP-----------------------------TT-----HHHHHHBTTB-HHHHHHHH---HHHHHHHHHHTTPPPSSPPP--HHHHHHBTTB-HHHHHHHHTS-HHHHHHHHHHTTPPPPPTTS--HHHHHHBTTB-HHHHHHHTTTSS-HHHHHHHHHHTTPPP----PPPPGGGSHHHHHHBTTB-HHHHHHHH---HHHHHHHHHHTTPPPPS-SS-----------PPPP--S--------S--PPPPHHHHTTBTTB-HHHHHHHTT--HHHHHHHHHHTTPPP------

Sequence (500 aa):
MPPKINSEILPEIAEKLGVISDRQLAKLSGLSPYYIKQARLARGIEALSRGYNLPDELLQQLGKVPDTQLTDRYGVPGPVLCRARKERSIPRFRILHKPDSREYVAFSGEAIALLGKIPDVHLAKRFDRSLVEVKQERVLRGLEPCAKGRKLPCELVQQLGLVPDSLLATRYSVAAGTIRRAREARSIPRFRFGESFKANQGSRAPAYRPSARPNESSLEVHPELTVELACEPARTSHNAVWTTHVLTQLGQVKDSEIAKLTGLSVSAVRIKRTSLGIPPATEFVWSADLLSRLGQVKDKEIARLAGISPSAVGLKRKSLGIPPALAGGWTQELLSLLGKVSDKELAEQSCGALSENSVCKARLHRKIPAFVAAKPPSKAEGAKVRRLLGVVNDYEIARRTGVERSDITRLRLKLGIEPAKSGRLPRGKSKRRDTLPAPKPVFGIKSEAKGGDKIWSQEEEALLGTAADSKVAALLKVDFWIVYYRRRAMNIPAFEFAYS

Foldseek 3Di:
DQDDLPPDDDVVLLVCQLVDALVVSCVVVVHDSVSSVSSCVVVVHDGNDPDDPDDVVLLVCQLVDALVVSCVPVVDDSVNSVVSCVVVVRDHNDPDDDPPDPNHDDDDPVLVVCQLVDALVVSCVVRVHDSVNSVVSCVVVVHDGNDPDPPPPPVLLVCQQVDALVVSCVVRVHPSVSSVVSCVVVVHDGHDPPDDDPPDPDDDDDDDDDDDDDDDDDDDDDDDDDDDDDDDPPDDPPDQDCDPVLVVCQLQDALVVSCVVRVHDSVVSVVVSVVVVHDHVDDQDDDPVLVVCAQVDALVVSCVVSVHDSVVSVVVCVVVVHDGNDPQQDDPVLVVCQQVDALCVSCVVSVNSDDSVRSVVVCVVVVRDGNDDPDDDDLCRDPQNVVCQLQAALVLSCVVSVDDSVSSVVVNVVVVHDGHPHHDGPDPPDPDDDDDDDDDDDDDDDDDDDDDDDDDDPVLLVVQQVDALVVSCVVVVHDSVVSVVSSVVVVHDGHDDPDD

Solvent-accessible surface area (backbone atoms only — not comparable to full-atom values): 31621 Å² total; per-residue (Å²): 129,84,77,60,95,81,60,81,68,58,66,78,58,58,73,41,54,50,78,43,44,53,66,58,48,17,68,75,68,74,47,57,48,66,56,49,47,51,57,31,52,76,69,71,48,64,78,56,69,86,73,73,87,72,54,68,71,58,62,73,38,60,47,77,45,55,62,65,60,51,21,72,74,69,72,44,59,55,73,56,55,55,48,57,30,56,78,68,70,48,63,77,56,67,88,65,82,44,89,88,39,97,73,46,78,77,75,52,71,68,58,59,72,39,57,44,75,44,49,49,65,58,55,12,65,74,67,79,44,53,57,65,54,47,50,48,58,30,55,77,68,72,46,62,74,35,71,93,55,80,80,68,54,70,68,58,61,70,40,55,43,78,44,53,56,66,58,54,17,64,75,68,75,39,62,49,69,57,51,50,51,57,29,57,77,66,72,47,63,81,52,67,92,88,68,80,82,78,80,74,88,84,78,91,74,85,88,83,76,89,79,78,85,84,80,93,79,89,83,80,90,84,85,90,80,90,80,92,77,89,74,81,77,76,89,66,89,82,77,77,76,87,44,70,72,58,59,69,38,54,38,71,44,54,49,65,56,56,15,68,76,68,75,44,55,48,65,57,49,46,52,54,30,56,75,69,70,46,61,71,49,68,80,84,79,84,49,73,73,60,60,70,39,57,40,71,43,48,45,62,59,56,14,63,77,69,74,47,56,41,67,57,44,49,49,53,34,53,77,69,71,47,62,78,37,49,82,75,67,51,48,73,67,59,59,73,41,62,48,76,45,43,49,59,59,54,17,59,74,43,75,73,49,38,49,44,68,57,42,49,50,56,33,56,76,68,70,47,64,78,46,72,76,80,71,76,75,51,83,57,69,33,75,74,48,61,71,36,62,52,56,30,17,51,65,56,49,18,71,76,68,75,38,60,44,68,53,42,48,51,50,33,59,76,68,70,49,64,81,27,94,43,77,56,71,82,78,75,80,71,83,72,77,92,70,84,85,74,92,77,82,88,86,80,86,85,71,92,77,88,74,81,88,76,82,79,50,75,72,62,58,66,45,58,46,75,43,47,53,65,57,48,13,61,74,70,73,47,61,48,65,61,44,50,53,50,31,58,74,71,68,51,66,80,48,75,81,81,87,126

pLDDT: mean 72.62, std 17.4, range [27.59, 90.62]